Protein AF-A0A7C5X3J9-F1 (afdb_monomer_lite)

Structure (mmCIF, N/CA/C/O backbone):
data_AF-A0A7C5X3J9-F1
#
_entry.id   AF-A0A7C5X3J9-F1
#
loop_
_atom_site.group_PDB
_atom_site.id
_atom_site.type_symbol
_atom_site.label_atom_id
_atom_site.label_alt_id
_atom_site.label_comp_id
_atom_site.label_asym_id
_atom_site.label_entity_id
_atom_site.label_seq_id
_atom_site.pdbx_PDB_ins_code
_atom_site.Cartn_x
_atom_site.Cartn_y
_atom_site.Cartn_z
_atom_site.occupancy
_atom_site.B_iso_or_equiv
_atom_site.auth_seq_id
_atom_site.auth_comp_id
_atom_site.auth_asym_id
_atom_site.auth_atom_id
_atom_site.pdbx_PDB_model_num
ATOM 1 N N . MET A 1 1 ? -29.167 -3.506 -16.308 1.00 27.03 1 MET A N 1
ATOM 2 C CA . MET A 1 1 ? -28.201 -4.271 -17.126 1.00 27.03 1 MET A CA 1
ATOM 3 C C . MET A 1 1 ? -26.821 -3.980 -16.568 1.00 27.03 1 MET A C 1
ATOM 5 O O . MET A 1 1 ? -26.324 -2.883 -16.766 1.00 27.03 1 MET A O 1
ATOM 9 N N . SER A 1 2 ? -26.293 -4.895 -15.753 1.00 24.31 2 SER A N 1
ATOM 10 C CA . SER A 1 2 ? -24.997 -4.735 -15.087 1.00 24.31 2 SER A CA 1
ATOM 11 C C . SER A 1 2 ? -23.887 -4.977 -16.107 1.00 24.31 2 SER A C 1
ATOM 13 O O . SER A 1 2 ? -23.784 -6.075 -16.659 1.00 24.31 2 SER A O 1
ATOM 15 N N . SER A 1 3 ? -23.106 -3.945 -16.421 1.00 23.97 3 SER A N 1
ATOM 16 C CA . SER A 1 3 ? -21.870 -4.104 -17.179 1.00 23.97 3 SER A CA 1
ATOM 17 C C . SER A 1 3 ? -20.884 -4.859 -16.294 1.00 23.97 3 SER A C 1
ATOM 19 O O . SER A 1 3 ? -20.379 -4.296 -15.326 1.00 23.97 3 SER A O 1
ATOM 21 N N . ARG A 1 4 ? -20.630 -6.134 -16.610 1.00 26.88 4 ARG A N 1
ATOM 22 C CA . ARG A 1 4 ? -19.497 -6.883 -16.054 1.00 26.88 4 ARG A CA 1
ATOM 23 C C . ARG A 1 4 ? -18.246 -6.025 -16.230 1.00 26.88 4 ARG A C 1
ATOM 25 O O . ARG A 1 4 ? -17.838 -5.779 -17.364 1.00 26.88 4 ARG A O 1
ATOM 32 N N . VAL A 1 5 ? -17.662 -5.559 -15.132 1.00 29.52 5 VAL A N 1
ATOM 33 C CA . VAL A 1 5 ? -16.336 -4.946 -15.153 1.00 29.52 5 VAL A CA 1
ATOM 34 C C . VAL A 1 5 ? -15.360 -6.096 -15.368 1.00 29.52 5 VAL A C 1
ATOM 36 O O . VAL A 1 5 ? -14.946 -6.770 -14.433 1.00 29.52 5 VAL A O 1
ATOM 39 N N . ILE A 1 6 ? -15.072 -6.406 -16.631 1.00 31.64 6 ILE A N 1
ATOM 40 C CA . ILE A 1 6 ? -13.975 -7.305 -16.980 1.00 31.64 6 ILE A CA 1
ATOM 41 C C . ILE A 1 6 ? -12.714 -6.548 -16.578 1.00 31.64 6 ILE A C 1
ATOM 43 O O . ILE A 1 6 ? -12.390 -5.530 -17.190 1.00 31.64 6 ILE A O 1
ATOM 47 N N . ALA A 1 7 ? -12.046 -6.996 -15.514 1.00 40.41 7 ALA A N 1
ATOM 48 C CA . ALA A 1 7 ? -10.752 -6.446 -15.151 1.00 40.41 7 ALA A CA 1
ATOM 49 C C . ALA A 1 7 ? -9.824 -6.589 -16.372 1.00 40.41 7 ALA A C 1
ATOM 51 O O . ALA A 1 7 ? -9.691 -7.700 -16.896 1.00 40.41 7 ALA A O 1
ATOM 52 N N . PRO A 1 8 ? -9.226 -5.497 -16.869 1.00 52.94 8 PRO A N 1
ATOM 53 C CA . PRO A 1 8 ? -8.346 -5.564 -18.022 1.00 52.94 8 PRO A CA 1
ATOM 54 C C . PRO A 1 8 ? -7.161 -6.493 -17.723 1.00 52.94 8 PRO A C 1
ATOM 56 O O . PRO A 1 8 ? -6.385 -6.236 -16.802 1.00 52.94 8 PRO A O 1
ATOM 59 N N . GLN A 1 9 ? -7.040 -7.594 -18.470 1.00 64.81 9 GLN A N 1
ATOM 60 C CA . GLN A 1 9 ? -5.953 -8.563 -18.316 1.00 64.81 9 GLN A CA 1
ATOM 61 C C . GLN A 1 9 ? -4.968 -8.448 -19.478 1.00 64.81 9 GLN A C 1
ATOM 63 O O . GLN A 1 9 ? -5.334 -8.614 -20.637 1.00 64.81 9 GLN A O 1
ATOM 68 N N . VAL A 1 10 ? -3.705 -8.185 -19.141 1.00 75.38 10 VAL A N 1
ATOM 69 C CA . VAL A 1 10 ? -2.573 -8.200 -20.075 1.00 75.38 10 VAL A CA 1
ATOM 70 C C . VAL A 1 10 ? -2.042 -9.632 -20.186 1.00 75.38 10 VAL A C 1
ATOM 72 O O . VAL A 1 10 ? -1.754 -10.267 -19.170 1.00 75.38 10 VAL A O 1
ATOM 75 N N . ASP A 1 11 ? -1.879 -10.145 -21.404 1.00 83.81 11 ASP A N 1
ATOM 76 C CA . ASP A 1 11 ? -1.283 -11.463 -21.651 1.00 83.81 11 ASP A CA 1
ATOM 77 C C . ASP A 1 11 ? 0.242 -11.358 -21.801 1.00 83.81 11 ASP A C 1
ATOM 79 O O . ASP A 1 11 ? 0.769 -10.995 -22.854 1.00 83.81 11 ASP A O 1
ATOM 83 N N . ILE A 1 12 ? 0.975 -11.692 -20.739 1.00 78.44 12 ILE A N 1
ATOM 84 C CA . ILE A 1 12 ? 2.435 -11.513 -20.711 1.00 78.44 12 ILE A CA 1
ATOM 85 C C . ILE A 1 12 ? 3.189 -12.485 -21.564 1.00 78.44 12 ILE A C 1
ATOM 87 O O . ILE A 1 12 ? 4.223 -12.107 -22.109 1.00 78.44 12 ILE A O 1
ATOM 91 N N . ASP A 1 13 ? 2.704 -13.707 -21.712 1.00 83.38 13 ASP A N 1
ATOM 92 C CA . ASP A 1 13 ? 3.408 -14.659 -22.557 1.00 83.38 13 ASP A CA 1
ATOM 93 C C . ASP A 1 13 ? 3.354 -14.196 -24.015 1.00 83.38 13 ASP A C 1
ATOM 95 O O . ASP A 1 13 ? 4.369 -14.249 -24.722 1.00 83.38 13 ASP A O 1
ATOM 99 N N . ASN A 1 14 ? 2.224 -13.616 -24.428 1.00 89.12 14 ASN A N 1
ATOM 100 C CA . ASN A 1 14 ? 2.094 -12.977 -25.731 1.00 89.12 14 ASN A CA 1
ATOM 101 C C . ASN A 1 14 ? 2.958 -11.716 -25.863 1.00 89.12 14 ASN A C 1
ATOM 103 O O . ASN A 1 14 ? 3.676 -11.589 -26.858 1.00 89.12 14 ASN A O 1
ATOM 107 N N . VAL A 1 15 ? 2.990 -10.826 -24.864 1.00 89.12 15 VAL A N 1
ATOM 108 C CA . VAL A 1 15 ? 3.848 -9.623 -24.908 1.00 89.12 15 VAL A CA 1
ATOM 109 C C . VAL A 1 15 ? 5.336 -9.993 -24.951 1.00 89.12 15 VAL A C 1
ATOM 111 O O . VAL A 1 15 ? 6.075 -9.467 -25.783 1.00 89.12 15 VAL A O 1
ATOM 114 N N . VAL A 1 16 ? 5.791 -10.941 -24.125 1.00 89.06 16 VAL A N 1
ATOM 115 C CA . VAL A 1 16 ? 7.179 -11.446 -24.133 1.00 89.06 16 VAL A CA 1
ATOM 116 C C . VAL A 1 16 ? 7.534 -12.019 -25.500 1.00 89.06 16 VAL A C 1
ATOM 118 O O . VAL A 1 16 ? 8.614 -11.743 -26.030 1.00 89.06 16 VAL A O 1
ATOM 121 N N . THR A 1 17 ? 6.633 -12.811 -26.081 1.00 95.12 17 THR A N 1
ATOM 122 C CA . THR A 1 17 ? 6.827 -13.403 -27.408 1.00 95.12 17 THR A CA 1
ATOM 123 C C . THR A 1 17 ? 6.893 -12.325 -28.487 1.00 95.12 17 THR A C 1
ATOM 125 O O . THR A 1 17 ? 7.781 -12.377 -29.341 1.00 95.12 17 THR A O 1
ATOM 128 N N . CYS A 1 18 ? 6.022 -11.315 -28.417 1.00 96.00 18 CYS A N 1
ATOM 129 C CA . CYS A 1 18 ? 6.028 -10.164 -29.317 1.00 96.00 18 CYS A CA 1
ATOM 130 C C . CYS A 1 18 ? 7.366 -9.422 -29.244 1.00 96.00 18 CYS A C 1
ATOM 132 O O . CYS A 1 18 ? 8.046 -9.296 -30.259 1.00 96.00 18 CYS A O 1
ATOM 134 N N . PHE A 1 19 ? 7.810 -9.042 -28.042 1.00 94.38 19 PHE A N 1
ATOM 135 C CA . PHE A 1 19 ? 9.080 -8.344 -27.830 1.00 94.38 19 PHE A CA 1
ATOM 136 C C . PHE A 1 19 ? 10.260 -9.138 -28.392 1.00 94.38 19 PHE A C 1
ATOM 138 O O . PHE A 1 19 ? 11.028 -8.609 -29.192 1.00 94.38 19 PHE A O 1
ATOM 145 N N . ARG A 1 20 ? 10.383 -10.424 -28.033 1.00 95.88 20 ARG A N 1
ATOM 146 C CA . ARG A 1 20 ? 11.471 -11.296 -28.510 1.00 95.88 20 ARG A CA 1
ATOM 147 C C . ARG A 1 20 ? 11.494 -11.415 -30.031 1.00 95.88 20 ARG A C 1
ATOM 149 O O . ARG A 1 20 ? 12.563 -11.341 -30.633 1.00 95.88 20 ARG A O 1
ATOM 156 N N . ASN A 1 21 ? 10.332 -11.596 -30.655 1.00 95.62 21 ASN A N 1
ATOM 157 C CA . ASN A 1 21 ? 10.231 -11.708 -32.107 1.00 95.62 21 ASN A CA 1
ATOM 158 C C . ASN A 1 21 ? 10.572 -10.387 -32.806 1.00 95.62 21 ASN A C 1
ATOM 160 O O . ASN A 1 21 ? 11.275 -10.410 -33.818 1.00 95.62 21 ASN A O 1
ATOM 164 N N . SER A 1 22 ? 10.124 -9.259 -32.253 1.00 94.50 22 SER A N 1
ATOM 165 C CA . SER A 1 22 ? 10.429 -7.916 -32.750 1.00 94.50 22 SER A CA 1
ATOM 166 C C . SER A 1 22 ? 11.932 -7.642 -32.703 1.00 94.50 22 SER A C 1
ATOM 168 O O . SER A 1 22 ? 12.541 -7.387 -33.740 1.00 94.50 22 SER A O 1
ATOM 170 N N . VAL A 1 23 ? 12.575 -7.804 -31.543 1.00 93.06 23 VAL A N 1
ATOM 171 C CA . VAL A 1 23 ? 14.009 -7.492 -31.400 1.00 93.06 23 VAL A CA 1
ATOM 172 C C . VAL A 1 23 ? 14.898 -8.456 -32.187 1.00 93.06 23 VAL A C 1
ATOM 174 O O . VAL A 1 23 ? 15.907 -8.037 -32.743 1.00 93.06 23 VAL A O 1
ATOM 177 N N . ARG A 1 24 ? 14.509 -9.734 -32.318 1.00 93.44 24 ARG A N 1
ATOM 178 C CA . ARG A 1 24 ? 15.267 -10.732 -33.094 1.00 93.44 24 ARG A CA 1
ATOM 179 C C . ARG A 1 24 ? 15.276 -10.429 -34.592 1.00 93.44 24 ARG A C 1
ATOM 181 O O . ARG A 1 24 ? 16.223 -10.789 -35.288 1.00 93.44 24 ARG A O 1
ATOM 188 N N . ARG A 1 25 ? 14.197 -9.839 -35.108 1.00 93.44 25 ARG A N 1
ATOM 189 C CA . ARG A 1 25 ? 14.084 -9.471 -36.525 1.00 93.44 25 ARG A CA 1
ATOM 190 C C . ARG A 1 25 ? 14.720 -8.113 -36.819 1.00 93.44 25 ARG A C 1
ATOM 192 O O . ARG A 1 25 ? 14.998 -7.837 -37.986 1.00 93.44 25 ARG A O 1
ATOM 199 N N . ALA A 1 26 ? 14.877 -7.270 -35.799 1.00 93.81 26 ALA A N 1
ATOM 200 C CA . ALA A 1 26 ? 15.300 -5.889 -35.949 1.00 93.81 26 ALA A CA 1
ATOM 201 C C . ALA A 1 26 ? 16.769 -5.819 -36.369 1.00 93.81 26 ALA A C 1
ATOM 203 O O . ALA A 1 26 ? 17.590 -6.640 -35.958 1.00 93.81 26 ALA A O 1
ATOM 204 N N . ARG A 1 27 ? 17.109 -4.835 -37.203 1.00 91.69 27 ARG A N 1
ATOM 205 C CA . ARG A 1 27 ? 18.500 -4.554 -37.597 1.00 91.69 27 ARG A CA 1
ATOM 206 C C . ARG A 1 27 ? 18.938 -3.159 -37.181 1.00 91.69 27 ARG A C 1
ATOM 208 O O . ARG A 1 27 ? 20.130 -2.914 -37.030 1.00 91.69 27 ARG A O 1
ATOM 215 N N . THR A 1 28 ? 17.981 -2.260 -36.999 1.00 92.31 28 THR A N 1
ATOM 216 C CA . THR A 1 28 ? 18.196 -0.856 -36.660 1.00 92.31 28 THR A CA 1
ATOM 217 C C . THR A 1 28 ? 17.461 -0.480 -35.376 1.00 92.31 28 THR A C 1
ATOM 219 O O . THR A 1 28 ? 16.615 -1.225 -34.885 1.00 92.31 28 THR A O 1
ATOM 222 N N . GLU A 1 29 ? 17.799 0.682 -34.817 1.00 89.69 29 GLU A N 1
ATOM 223 C CA . GLU A 1 29 ? 17.073 1.279 -33.687 1.00 89.69 29 GLU A CA 1
ATOM 224 C C . GLU A 1 29 ? 15.608 1.553 -34.044 1.00 89.69 29 GLU A C 1
ATOM 226 O O . GLU A 1 29 ? 14.712 1.253 -33.261 1.00 89.69 29 GLU A O 1
ATOM 231 N N . GLU A 1 30 ? 15.368 2.009 -35.273 1.00 85.75 30 GLU A N 1
ATOM 232 C CA . GLU A 1 30 ? 14.035 2.296 -35.795 1.00 85.75 30 GLU A CA 1
ATOM 233 C C . GLU A 1 30 ? 13.156 1.039 -35.889 1.00 85.75 30 GLU A C 1
ATOM 235 O O . GLU A 1 30 ? 11.986 1.076 -35.510 1.00 85.75 30 GLU A O 1
ATOM 240 N N . ASP A 1 31 ? 13.719 -0.104 -36.303 1.00 89.69 31 ASP A N 1
ATOM 241 C CA . ASP A 1 31 ? 12.989 -1.381 -36.310 1.00 89.69 31 ASP A CA 1
ATOM 242 C C . ASP A 1 31 ? 12.537 -1.775 -34.894 1.00 89.69 31 ASP A C 1
ATOM 244 O O . ASP A 1 31 ? 11.397 -2.201 -34.692 1.00 89.69 31 ASP A O 1
ATOM 248 N N . VAL A 1 32 ? 13.429 -1.624 -33.902 1.00 89.88 32 VAL A N 1
ATOM 249 C CA . VAL A 1 32 ? 13.112 -1.909 -32.494 1.00 89.88 32 VAL A CA 1
ATOM 250 C C . VAL A 1 32 ? 12.015 -0.965 -32.016 1.00 89.88 32 VAL A C 1
ATOM 252 O O . VAL A 1 32 ? 11.018 -1.432 -31.465 1.00 89.88 32 VAL A O 1
ATOM 255 N N . ARG A 1 33 ? 12.163 0.339 -32.272 1.00 89.44 33 ARG A N 1
ATOM 256 C CA . ARG A 1 33 ? 11.192 1.363 -31.884 1.00 89.44 33 ARG A CA 1
ATOM 257 C C . ARG A 1 33 ? 9.809 1.036 -32.425 1.00 89.44 33 ARG A C 1
ATOM 259 O O . ARG A 1 33 ? 8.879 0.906 -31.637 1.00 89.44 33 ARG A O 1
ATOM 266 N N . VAL A 1 34 ? 9.661 0.860 -33.736 1.00 84.00 34 VAL A N 1
ATOM 267 C CA . VAL A 1 34 ? 8.350 0.646 -34.369 1.00 84.00 34 VAL A CA 1
ATOM 268 C C . VAL A 1 34 ? 7.707 -0.653 -33.885 1.00 84.00 34 VAL A C 1
ATOM 270 O O . VAL A 1 34 ? 6.538 -0.663 -33.499 1.00 84.00 34 VAL A O 1
ATOM 273 N N . TRP A 1 35 ? 8.445 -1.763 -33.882 1.00 91.19 35 TRP A N 1
ATOM 274 C CA . TRP A 1 35 ? 7.840 -3.065 -33.602 1.00 91.19 35 TRP A CA 1
ATOM 275 C C . TRP A 1 35 ? 7.610 -3.317 -32.118 1.00 91.19 35 TRP A C 1
ATOM 277 O O . TRP A 1 35 ? 6.614 -3.945 -31.764 1.00 91.19 35 TRP A O 1
ATOM 287 N N . VAL A 1 36 ? 8.492 -2.838 -31.238 1.00 90.56 36 VAL A N 1
ATOM 288 C CA . VAL A 1 36 ? 8.274 -2.972 -29.793 1.00 90.56 36 VAL A CA 1
ATOM 289 C C . VAL A 1 36 ? 7.216 -1.986 -29.303 1.00 90.56 36 VAL A C 1
ATOM 291 O O . VAL A 1 36 ? 6.387 -2.378 -28.486 1.00 90.56 36 VAL A O 1
ATOM 294 N N . SER A 1 37 ? 7.154 -0.766 -29.849 1.00 86.06 37 SER A N 1
ATOM 295 C CA . SER A 1 37 ? 6.064 0.173 -29.536 1.00 86.06 37 SER A CA 1
ATOM 296 C C . SER A 1 37 ? 4.702 -0.423 -29.872 1.00 86.06 37 SER A C 1
ATOM 298 O O . SER A 1 37 ? 3.802 -0.391 -29.042 1.00 86.06 37 SER A O 1
ATOM 300 N N . ARG A 1 38 ? 4.581 -1.097 -31.022 1.00 86.50 38 ARG A N 1
ATOM 301 C CA . ARG A 1 38 ? 3.359 -1.823 -31.382 1.00 86.50 38 ARG A CA 1
ATOM 302 C C . ARG A 1 38 ? 3.006 -2.930 -30.381 1.00 86.50 38 ARG A C 1
ATOM 304 O O . ARG A 1 38 ? 1.848 -3.062 -30.001 1.00 86.50 38 ARG A O 1
ATOM 311 N N . CYS A 1 39 ? 3.996 -3.698 -29.914 1.00 91.44 39 CYS A N 1
ATOM 312 C CA . CYS A 1 39 ? 3.775 -4.691 -28.857 1.00 91.44 39 CYS A CA 1
ATOM 313 C C . CYS A 1 39 ? 3.287 -4.049 -27.545 1.00 91.44 39 CYS A C 1
ATOM 315 O O . CYS A 1 39 ? 2.526 -4.675 -26.812 1.00 91.44 39 CYS A O 1
ATOM 317 N N . ILE A 1 40 ? 3.740 -2.832 -27.226 1.00 88.19 40 ILE A N 1
ATOM 318 C CA . ILE A 1 40 ? 3.301 -2.083 -26.042 1.00 88.19 40 ILE A CA 1
ATOM 319 C C . ILE A 1 40 ? 1.865 -1.588 -26.227 1.00 88.19 40 ILE A C 1
ATOM 321 O O . ILE A 1 40 ? 1.040 -1.778 -25.339 1.00 88.19 40 ILE A O 1
ATOM 325 N N . GLU A 1 41 ? 1.539 -1.001 -27.372 1.00 84.31 41 GLU A N 1
ATOM 326 C CA . GLU A 1 41 ? 0.196 -0.489 -27.658 1.00 84.31 41 GLU A CA 1
ATOM 327 C C . GLU A 1 41 ? -0.858 -1.596 -27.644 1.00 84.31 41 GLU A C 1
ATOM 329 O O . GLU A 1 41 ? -1.744 -1.586 -26.791 1.00 84.31 41 GLU A O 1
ATOM 334 N N . GLU A 1 42 ? -0.720 -2.576 -28.539 1.00 86.12 42 GLU A N 1
ATOM 335 C CA . GLU A 1 42 ? -1.703 -3.650 -28.736 1.00 86.12 42 GLU A CA 1
ATOM 336 C C . GLU A 1 42 ? -1.679 -4.649 -27.570 1.00 86.12 42 GLU A C 1
ATOM 338 O O . GLU A 1 42 ? -2.701 -5.205 -27.173 1.00 86.12 42 GLU A O 1
ATOM 343 N N . GLY A 1 43 ? -0.490 -4.907 -27.020 1.00 84.50 43 GLY A N 1
ATOM 344 C CA . GLY A 1 43 ? -0.285 -5.947 -26.017 1.00 84.50 43 GLY A CA 1
ATOM 345 C C . GLY A 1 43 ? -0.442 -5.476 -24.576 1.00 84.50 43 GLY A C 1
ATOM 346 O O . GLY A 1 43 ? -0.709 -6.312 -23.718 1.00 84.50 43 GLY A O 1
ATOM 347 N N . ILE A 1 44 ? -0.277 -4.179 -24.286 1.00 83.69 44 ILE A N 1
ATOM 348 C CA . ILE A 1 44 ? -0.307 -3.637 -22.917 1.00 83.69 44 ILE A CA 1
ATOM 349 C C . ILE A 1 44 ? -1.348 -2.522 -22.783 1.00 83.69 44 ILE A C 1
ATOM 351 O O . ILE A 1 44 ? -2.252 -2.635 -21.957 1.00 83.69 44 ILE A O 1
ATOM 355 N N . LEU A 1 45 ? -1.242 -1.445 -23.563 1.00 79.75 45 LEU A N 1
ATOM 356 C CA . LEU A 1 45 ? -2.037 -0.229 -23.344 1.00 79.75 45 LEU A CA 1
ATOM 357 C C . LEU A 1 45 ? -3.516 -0.418 -23.691 1.00 79.75 45 LEU A C 1
ATOM 359 O O . LEU A 1 45 ? -4.380 -0.061 -22.885 1.00 79.75 45 LEU A O 1
ATOM 363 N N . GLU A 1 46 ? -3.809 -1.015 -24.848 1.00 80.69 46 GLU A N 1
ATOM 364 C CA . GLU A 1 46 ? -5.172 -1.324 -25.287 1.00 80.69 46 GLU A CA 1
ATOM 365 C C . GLU A 1 46 ? -5.891 -2.263 -24.305 1.00 80.69 46 GLU A C 1
ATOM 367 O O . GLU A 1 46 ? -6.969 -1.884 -23.830 1.00 80.69 46 GLU A O 1
ATOM 372 N N . PRO A 1 47 ? -5.309 -3.420 -23.907 1.00 77.31 47 PRO A N 1
ATOM 373 C CA . PRO A 1 47 ? -5.892 -4.268 -22.877 1.00 77.31 47 PRO A CA 1
ATOM 374 C C . PRO A 1 47 ? -6.146 -3.526 -21.572 1.00 77.31 47 PRO A C 1
ATOM 376 O O . PRO A 1 47 ? -7.184 -3.756 -20.968 1.00 77.31 47 PRO A O 1
ATOM 379 N N . LEU A 1 48 ? -5.256 -2.615 -21.156 1.00 70.69 48 LEU A N 1
ATOM 380 C CA . LEU A 1 48 ? -5.408 -1.803 -19.940 1.00 70.69 48 LEU A CA 1
ATOM 381 C C . LEU A 1 48 ? -6.411 -0.643 -20.074 1.00 70.69 48 LEU A C 1
ATOM 383 O O . LEU A 1 48 ? -6.657 0.067 -19.094 1.00 70.69 48 LEU A O 1
ATOM 387 N N . GLY A 1 49 ? -7.002 -0.429 -21.252 1.00 68.69 49 GLY A N 1
ATOM 388 C CA . GLY A 1 49 ? -7.899 0.698 -21.513 1.00 68.69 49 GLY A CA 1
ATOM 389 C C . GLY A 1 49 ? -7.206 2.061 -21.392 1.00 68.69 49 GLY A C 1
ATOM 390 O O . GLY A 1 49 ? -7.868 3.068 -21.117 1.00 68.69 49 GLY A O 1
ATOM 391 N N . ILE A 1 50 ? -5.880 2.104 -21.560 1.00 68.31 50 ILE A N 1
ATOM 392 C CA . ILE A 1 50 ? -5.082 3.330 -21.546 1.00 68.31 50 ILE A CA 1
ATOM 393 C C . ILE A 1 50 ? -5.191 3.954 -22.937 1.00 68.31 50 ILE A C 1
ATOM 395 O O . ILE A 1 50 ? -4.597 3.484 -23.898 1.00 68.31 50 ILE A O 1
ATOM 399 N N . LYS A 1 51 ? -6.005 5.010 -23.040 1.00 57.62 51 LYS A N 1
ATOM 400 C CA . LYS A 1 51 ? -6.258 5.744 -24.294 1.00 57.62 51 LYS A CA 1
ATOM 401 C C . LYS A 1 51 ? -5.262 6.876 -24.554 1.00 57.62 51 LYS A C 1
ATOM 403 O O . LYS A 1 51 ? -5.372 7.555 -25.573 1.00 57.62 51 LYS A O 1
ATOM 408 N N . GLU A 1 52 ? -4.348 7.130 -23.620 1.00 54.41 52 GLU A N 1
ATOM 409 C CA . GLU A 1 52 ? -3.268 8.089 -23.829 1.00 54.41 52 GLU A CA 1
ATOM 410 C C . GLU A 1 52 ? -2.319 7.526 -24.882 1.00 54.41 52 GLU A C 1
ATOM 412 O O . GLU A 1 52 ? -1.594 6.562 -24.649 1.00 54.41 52 GLU A O 1
ATOM 417 N N . VAL A 1 53 ? -2.378 8.127 -26.068 1.00 51.41 53 VAL A N 1
ATOM 418 C CA . VAL A 1 53 ? -1.461 7.850 -27.167 1.00 51.41 53 VAL A CA 1
ATOM 419 C C . VAL A 1 53 ? -0.070 8.244 -26.684 1.00 51.41 53 VAL A C 1
ATOM 421 O O . VAL A 1 53 ? 0.136 9.403 -26.310 1.00 51.41 53 VAL A O 1
ATOM 424 N N . GLY A 1 54 ? 0.871 7.297 -26.662 1.00 51.44 54 GLY A N 1
ATOM 425 C CA . GLY A 1 54 ? 2.274 7.618 -26.421 1.00 51.44 54 GLY A CA 1
ATOM 426 C C . GLY A 1 54 ? 2.678 8.786 -27.311 1.00 51.44 54 GLY A C 1
ATOM 427 O O . GLY A 1 54 ? 2.387 8.791 -28.510 1.00 51.44 54 GLY A O 1
ATOM 428 N N . LYS A 1 55 ? 3.307 9.818 -26.741 1.00 55.22 55 LYS A N 1
ATOM 429 C CA . LYS A 1 55 ? 3.871 10.881 -27.576 1.00 55.22 55 LYS A CA 1
ATOM 430 C C . LYS A 1 55 ? 5.144 10.324 -28.196 1.00 55.22 55 LYS A C 1
ATOM 432 O O . LYS A 1 55 ? 6.212 10.380 -27.588 1.00 55.22 55 LYS A O 1
ATOM 437 N N . TYR A 1 56 ? 5.002 9.721 -29.369 1.00 51.47 56 TYR A N 1
ATOM 438 C CA . TYR A 1 56 ? 6.135 9.248 -30.147 1.00 51.47 56 TYR A CA 1
ATOM 439 C C . TYR A 1 56 ? 6.859 10.411 -30.778 1.00 51.47 56 TYR A C 1
ATOM 441 O O . TYR A 1 56 ? 6.228 11.389 -31.186 1.00 51.47 56 TYR A O 1
ATOM 449 N N . GLU A 1 57 ? 8.179 10.278 -30.886 1.00 52.19 57 GLU A N 1
ATOM 450 C CA . GLU A 1 57 ? 9.003 11.296 -31.529 1.00 52.19 57 GLU A CA 1
ATOM 451 C C . GLU A 1 57 ? 8.828 12.690 -30.883 1.00 52.19 57 GLU A C 1
ATOM 453 O O . GLU A 1 57 ? 8.925 13.729 -31.547 1.00 52.19 57 GLU A O 1
ATOM 458 N N . TYR A 1 58 ? 8.562 12.708 -29.573 1.00 47.16 58 TYR A N 1
ATOM 459 C CA . TYR A 1 58 ? 8.242 13.907 -28.812 1.00 47.16 58 TYR A CA 1
ATOM 460 C C . TYR A 1 58 ? 9.455 14.827 -28.747 1.00 47.16 58 TYR A C 1
ATOM 462 O O . TYR A 1 58 ? 10.514 14.465 -28.235 1.00 47.16 58 TYR A O 1
ATOM 470 N N . THR A 1 59 ? 9.305 16.027 -29.296 1.00 41.72 59 THR A N 1
ATOM 471 C CA . THR A 1 59 ? 10.352 17.044 -29.247 1.00 41.72 59 THR A CA 1
ATOM 472 C C . THR A 1 59 ? 10.234 17.817 -27.941 1.00 41.72 59 THR A C 1
ATOM 474 O O . THR A 1 59 ? 9.263 18.540 -27.716 1.00 41.72 59 THR A O 1
ATOM 477 N N . LEU A 1 60 ? 11.239 17.656 -27.085 1.00 46.91 60 LEU A N 1
ATOM 478 C CA . LEU A 1 60 ? 11.426 18.452 -25.880 1.00 46.91 60 LEU A CA 1
ATOM 479 C C . LEU A 1 60 ? 11.562 19.934 -26.261 1.00 46.91 60 LEU A C 1
ATOM 481 O O . LEU A 1 60 ? 12.023 20.265 -27.351 1.00 46.91 60 LEU A O 1
ATOM 485 N N . VAL A 1 61 ? 11.254 20.848 -25.337 1.00 35.19 61 VAL A N 1
ATOM 486 C CA . VAL A 1 61 ? 11.457 22.306 -25.530 1.00 35.19 61 VAL A CA 1
ATOM 487 C C . VAL A 1 61 ? 12.917 22.649 -25.900 1.00 35.19 61 VAL A C 1
ATOM 489 O O . VAL A 1 61 ? 13.182 23.664 -26.533 1.00 35.19 61 VAL A O 1
ATOM 492 N N . SER A 1 62 ? 13.865 21.771 -25.559 1.00 36.50 62 SER A N 1
ATOM 493 C CA . SER A 1 62 ? 15.286 21.850 -25.921 1.00 36.50 62 SER A CA 1
ATOM 494 C C . SER A 1 62 ? 15.619 21.399 -27.356 1.00 36.50 62 SER A C 1
ATOM 496 O O . SER A 1 62 ? 16.772 21.502 -27.768 1.00 36.50 62 SER A O 1
ATOM 498 N N . GLY A 1 63 ? 14.648 20.886 -28.118 1.00 31.34 63 GLY A N 1
ATOM 499 C CA . GLY A 1 63 ? 14.824 20.350 -29.473 1.00 31.34 63 GLY A CA 1
ATOM 500 C C . GLY A 1 63 ? 15.262 18.880 -29.536 1.00 31.34 63 GLY A C 1
ATOM 501 O O . GLY A 1 63 ? 15.342 18.318 -30.625 1.00 31.34 63 GLY A O 1
ATOM 502 N N . ALA A 1 64 ? 15.535 18.240 -28.394 1.00 34.84 64 ALA A N 1
ATOM 503 C CA . ALA A 1 64 ? 15.876 16.818 -28.327 1.00 34.84 64 ALA A CA 1
ATOM 504 C C . ALA A 1 64 ? 14.626 15.930 -28.467 1.00 34.84 64 ALA A C 1
ATOM 506 O O . ALA A 1 64 ? 13.549 16.286 -27.992 1.00 34.84 64 ALA A O 1
ATOM 507 N N . ARG A 1 65 ? 14.772 14.777 -29.129 1.00 48.66 65 ARG A N 1
ATOM 508 C CA . ARG A 1 65 ? 13.664 13.875 -29.464 1.00 48.66 65 ARG A CA 1
ATOM 509 C C . ARG A 1 65 ? 13.643 12.673 -28.524 1.00 48.66 65 ARG A C 1
ATOM 511 O O . ARG A 1 65 ? 14.629 11.946 -28.443 1.00 48.66 65 ARG A O 1
ATOM 518 N N . VAL A 1 66 ? 12.529 12.479 -27.829 1.00 55.56 66 VAL A N 1
ATOM 519 C CA . VAL A 1 66 ? 12.253 11.277 -27.036 1.00 55.56 66 VAL A CA 1
ATOM 520 C C . VAL A 1 66 ? 11.504 10.284 -27.914 1.00 55.56 66 VAL A C 1
ATOM 522 O O . VAL A 1 66 ? 10.564 10.668 -28.616 1.00 55.56 66 VAL A O 1
ATOM 525 N N . ASP A 1 67 ? 11.905 9.016 -27.875 1.00 54.97 67 ASP A N 1
ATOM 526 C CA . ASP A 1 67 ? 11.304 8.004 -28.740 1.00 54.97 67 ASP A CA 1
ATOM 527 C C . ASP A 1 67 ? 9.854 7.707 -28.363 1.00 54.97 67 ASP A C 1
ATOM 529 O O . ASP A 1 67 ? 8.990 7.683 -29.243 1.00 54.97 67 ASP A O 1
ATOM 533 N N . ALA A 1 68 ? 9.584 7.507 -27.069 1.00 58.06 68 ALA A N 1
ATOM 534 C CA . ALA A 1 68 ? 8.234 7.405 -26.533 1.00 58.06 68 ALA A CA 1
ATOM 535 C C . ALA A 1 68 ? 8.153 7.913 -25.085 1.00 58.06 68 ALA A C 1
ATOM 537 O O . ALA A 1 68 ? 8.933 7.517 -24.214 1.00 58.06 68 ALA A O 1
ATOM 538 N N . LEU A 1 69 ? 7.160 8.763 -24.827 1.00 61.66 69 LEU A N 1
ATOM 539 C CA . LEU A 1 69 ? 6.781 9.222 -23.493 1.00 61.66 69 LEU A CA 1
ATOM 540 C C . LEU A 1 69 ? 5.348 8.779 -23.192 1.00 61.66 69 LEU A C 1
ATOM 542 O O . LEU A 1 69 ? 4.415 9.138 -23.918 1.00 61.66 69 LEU A O 1
ATOM 546 N N . TYR A 1 70 ? 5.187 8.055 -22.088 1.00 66.88 70 TYR A N 1
ATOM 547 C CA . TYR A 1 70 ? 3.894 7.688 -21.524 1.00 66.88 70 TYR A CA 1
ATOM 548 C C . TYR A 1 70 ? 3.864 8.178 -20.078 1.00 66.88 70 TYR A C 1
ATOM 550 O O . TYR A 1 70 ? 4.609 7.647 -19.267 1.00 66.88 70 TYR A O 1
ATOM 558 N N . GLY A 1 71 ? 3.068 9.201 -19.744 1.00 71.19 71 GLY A N 1
ATOM 559 C CA . GLY A 1 71 ? 3.056 9.842 -18.414 1.00 71.19 71 GLY A CA 1
ATOM 560 C C . GLY A 1 71 ? 4.458 10.044 -17.808 1.00 71.19 71 GLY A C 1
ATOM 561 O O . GLY A 1 71 ? 5.224 10.857 -18.313 1.00 71.19 71 GLY A O 1
ATOM 562 N N . HIS A 1 72 ? 4.799 9.305 -16.742 1.00 75.88 72 HIS A N 1
ATOM 563 C CA . HIS A 1 72 ? 6.116 9.354 -16.079 1.00 75.88 72 HIS A CA 1
ATOM 564 C C . HIS A 1 72 ? 7.099 8.248 -16.518 1.00 75.88 72 HIS A C 1
ATOM 566 O O . HIS A 1 72 ? 8.183 8.106 -15.951 1.00 75.88 72 HIS A O 1
ATOM 572 N N . VAL A 1 73 ? 6.753 7.454 -17.528 1.00 79.50 73 VAL A N 1
ATOM 573 C CA . VAL A 1 73 ? 7.619 6.427 -18.113 1.00 79.50 73 VAL A CA 1
ATOM 574 C C . VAL A 1 73 ? 8.217 6.950 -19.416 1.00 79.50 73 VAL A C 1
ATOM 576 O O . VAL A 1 73 ? 7.503 7.250 -20.375 1.00 79.50 73 VAL A O 1
ATOM 579 N N . ILE A 1 74 ? 9.545 7.027 -19.455 1.00 85.06 74 ILE A N 1
ATOM 580 C CA . ILE A 1 74 ? 10.313 7.396 -20.647 1.00 85.06 74 ILE A CA 1
ATOM 581 C C . ILE A 1 74 ? 10.922 6.128 -21.223 1.00 85.06 74 ILE A C 1
ATOM 583 O O . ILE A 1 74 ? 11.715 5.478 -20.543 1.00 85.06 74 ILE A O 1
ATOM 587 N N . ILE A 1 75 ? 10.574 5.785 -22.463 1.00 89.06 75 ILE A N 1
ATOM 588 C CA . ILE A 1 75 ? 11.157 4.639 -23.163 1.00 89.06 75 ILE A CA 1
ATOM 589 C C . ILE A 1 75 ? 12.127 5.141 -24.231 1.00 89.06 75 ILE A C 1
ATOM 591 O O . ILE A 1 75 ? 11.752 5.917 -25.107 1.00 89.06 75 ILE A O 1
ATOM 595 N N . GLU A 1 76 ? 13.364 4.667 -24.143 1.00 92.38 76 GLU A N 1
ATOM 596 C CA . GLU A 1 76 ? 14.442 4.897 -25.100 1.00 92.38 76 GLU A CA 1
ATOM 597 C C . GLU A 1 76 ? 14.761 3.593 -25.827 1.00 92.38 76 GLU A C 1
ATOM 599 O O . GLU A 1 76 ? 15.100 2.589 -25.187 1.00 92.38 76 GLU A O 1
ATOM 604 N N . TYR A 1 77 ? 14.691 3.594 -27.154 1.00 93.12 77 TYR A N 1
ATOM 605 C CA . TYR A 1 77 ? 15.012 2.412 -27.943 1.00 93.12 77 TYR A CA 1
ATOM 606 C C . TYR A 1 77 ? 16.460 2.454 -28.417 1.00 93.12 77 TYR A C 1
ATOM 608 O O . TYR A 1 77 ? 17.044 3.507 -28.653 1.00 93.12 77 TYR A O 1
ATOM 616 N N . LYS A 1 78 ? 17.074 1.277 -28.541 1.00 95.12 78 LYS A N 1
ATOM 617 C CA . LYS A 1 78 ? 18.427 1.120 -29.077 1.00 95.12 78 LYS A CA 1
ATOM 618 C C . LYS A 1 78 ? 18.504 -0.062 -30.024 1.00 95.12 78 LYS A C 1
ATOM 620 O O . LYS A 1 78 ? 17.910 -1.111 -29.776 1.00 95.12 78 LYS A O 1
ATOM 625 N N . ALA A 1 79 ? 19.309 0.082 -31.078 1.00 93.81 79 ALA A N 1
ATOM 626 C CA . ALA A 1 79 ? 19.597 -1.012 -32.008 1.00 93.81 79 ALA A CA 1
ATOM 627 C C . ALA A 1 79 ? 20.065 -2.284 -31.263 1.00 93.81 79 ALA A C 1
ATOM 629 O O . ALA A 1 79 ? 20.744 -2.151 -30.240 1.00 93.81 79 ALA A O 1
ATOM 630 N N . PRO A 1 80 ? 19.745 -3.501 -31.743 1.00 94.31 80 PRO A N 1
ATOM 631 C CA . PRO A 1 80 ? 20.136 -4.743 -31.072 1.00 94.31 80 PRO A CA 1
ATOM 632 C C . PRO A 1 80 ? 21.639 -4.806 -30.750 1.00 94.31 80 PRO A C 1
ATOM 634 O O . PRO A 1 80 ? 22.475 -4.393 -31.557 1.00 94.31 80 PRO A O 1
ATOM 637 N N . GLY A 1 81 ? 21.991 -5.301 -29.562 1.00 92.25 81 GLY A N 1
ATOM 638 C CA . GLY A 1 81 ? 23.371 -5.411 -29.080 1.00 92.25 81 GLY A CA 1
ATOM 639 C C . GLY A 1 81 ? 23.889 -4.167 -28.349 1.00 92.25 81 GLY A C 1
ATOM 640 O O . GLY A 1 81 ? 24.928 -4.233 -27.687 1.00 92.25 81 GLY A O 1
ATOM 641 N N . LYS A 1 82 ? 23.161 -3.042 -28.380 1.00 92.94 82 LYS A N 1
ATOM 642 C CA . LYS A 1 82 ? 23.553 -1.785 -27.710 1.00 92.94 82 LYS A CA 1
ATOM 643 C C . LYS A 1 82 ? 23.426 -1.801 -26.188 1.00 92.94 82 LYS A C 1
ATOM 645 O O . LYS A 1 82 ? 23.851 -0.858 -25.530 1.00 92.94 82 LYS A O 1
ATOM 650 N N . LEU A 1 83 ? 22.920 -2.892 -25.623 1.00 90.19 83 LEU A N 1
ATOM 651 C CA . LEU A 1 83 ? 22.943 -3.169 -24.187 1.00 90.19 83 LEU A CA 1
ATOM 652 C C . LEU A 1 83 ? 23.921 -4.299 -23.811 1.00 90.19 83 LEU A C 1
ATOM 654 O O . LEU A 1 83 ? 23.739 -4.971 -22.795 1.00 90.19 83 LEU A O 1
ATOM 658 N N . SER A 1 84 ? 24.964 -4.509 -24.622 1.00 89.12 84 SER A N 1
ATOM 659 C CA . SER A 1 84 ? 26.040 -5.470 -24.332 1.00 89.12 84 SER A CA 1
ATOM 660 C C . SER A 1 84 ? 27.338 -4.809 -23.855 1.00 89.12 84 SER A C 1
ATOM 662 O O . SER A 1 84 ? 27.950 -5.292 -22.907 1.00 89.12 84 SER A O 1
ATOM 664 N N . ALA A 1 85 ? 27.767 -3.708 -24.483 1.00 94.19 85 ALA A N 1
ATOM 665 C CA . ALA A 1 85 ? 29.007 -3.013 -24.128 1.00 94.19 85 ALA A CA 1
ATOM 666 C C . ALA A 1 85 ? 28.768 -1.925 -23.069 1.00 94.19 85 ALA A C 1
ATOM 668 O O . ALA A 1 85 ? 27.843 -1.124 -23.198 1.00 94.19 85 ALA A O 1
ATOM 669 N N . GLU A 1 86 ? 29.645 -1.822 -22.064 1.00 91.75 86 GLU A N 1
ATOM 670 C CA . GLU A 1 86 ? 29.506 -0.834 -20.979 1.00 91.75 86 GLU A CA 1
ATOM 671 C C . GLU A 1 86 ? 29.430 0.618 -21.472 1.00 91.75 86 GLU A C 1
ATOM 673 O O . GLU A 1 86 ? 28.684 1.428 -20.921 1.00 91.75 86 GLU A O 1
ATOM 678 N N . SER A 1 87 ? 30.182 0.961 -22.521 1.00 92.94 87 SER A N 1
ATOM 679 C CA . SER A 1 87 ? 30.186 2.308 -23.103 1.00 92.94 87 SER A CA 1
ATOM 680 C C . SER A 1 87 ? 28.869 2.657 -23.802 1.00 92.94 87 SER A C 1
ATOM 682 O O . SER A 1 87 ? 28.463 3.821 -23.801 1.00 92.94 87 SER A O 1
ATOM 684 N N . ASP A 1 88 ? 28.185 1.671 -24.381 1.00 93.31 88 ASP A N 1
ATOM 685 C CA . ASP A 1 88 ? 26.870 1.855 -24.997 1.00 93.31 88 ASP A CA 1
ATOM 686 C C . ASP A 1 88 ? 25.773 1.927 -23.922 1.00 93.31 88 ASP A C 1
ATOM 688 O O . ASP A 1 88 ? 24.939 2.833 -23.962 1.00 93.31 88 ASP A O 1
ATOM 692 N N . ILE A 1 89 ? 25.851 1.081 -22.887 1.00 90.94 89 ILE A N 1
ATOM 693 C CA . ILE A 1 89 ? 24.949 1.116 -21.722 1.00 90.94 89 ILE A CA 1
ATOM 694 C C . ILE A 1 89 ? 25.024 2.474 -21.011 1.00 90.94 89 ILE A C 1
ATOM 696 O O . ILE A 1 89 ? 23.993 3.068 -20.692 1.00 90.94 89 ILE A O 1
ATOM 700 N N . ARG A 1 90 ? 26.236 2.996 -20.784 1.00 94.06 90 ARG A N 1
ATOM 701 C CA . ARG A 1 90 ? 26.446 4.302 -20.141 1.00 94.06 90 ARG A CA 1
ATOM 702 C C . ARG A 1 90 ? 25.824 5.436 -20.950 1.00 94.06 90 ARG A C 1
ATOM 704 O O . ARG A 1 90 ? 25.109 6.256 -20.382 1.00 94.06 90 ARG A O 1
ATOM 711 N N . ARG A 1 91 ? 26.032 5.441 -22.270 1.00 95.06 91 ARG A N 1
ATOM 712 C CA . ARG A 1 91 ? 25.445 6.443 -23.172 1.00 95.06 91 ARG A CA 1
ATOM 713 C C . ARG A 1 91 ? 23.918 6.397 -23.167 1.00 95.06 91 ARG A C 1
ATOM 715 O O . ARG A 1 91 ? 23.290 7.448 -23.066 1.00 95.06 91 ARG A O 1
ATOM 722 N N . ALA A 1 92 ? 23.327 5.203 -23.216 1.00 92.81 92 ALA A N 1
ATOM 723 C CA . ALA A 1 92 ? 21.877 5.043 -23.148 1.00 92.81 92 ALA A CA 1
ATOM 724 C C . ALA A 1 92 ? 21.309 5.496 -21.789 1.00 92.81 92 ALA A C 1
ATOM 726 O O . ALA A 1 92 ? 20.313 6.217 -21.747 1.00 92.81 92 ALA A O 1
ATOM 727 N N . LYS A 1 93 ? 21.986 5.165 -20.678 1.00 94.00 93 LYS A N 1
ATOM 728 C CA . LYS A 1 93 ? 21.635 5.653 -19.333 1.00 94.00 93 LYS A CA 1
ATOM 729 C C . LYS A 1 93 ? 21.653 7.180 -19.270 1.00 94.00 93 LYS A C 1
ATOM 731 O O . LYS A 1 93 ? 20.681 7.781 -18.829 1.00 94.00 93 LYS A O 1
ATOM 736 N N . GLU A 1 94 ? 22.738 7.813 -19.707 1.00 96.00 94 GLU A N 1
ATOM 737 C CA . GLU A 1 94 ? 22.876 9.276 -19.694 1.00 96.00 94 GLU A CA 1
ATOM 738 C C . GLU A 1 94 ? 21.814 9.970 -20.550 1.00 96.00 94 GLU A C 1
ATOM 740 O O . GLU A 1 94 ? 21.327 11.037 -20.183 1.00 96.00 94 GLU A O 1
ATOM 745 N N . GLN A 1 95 ? 21.440 9.371 -21.682 1.00 93.38 95 GLN A N 1
ATOM 746 C CA . GLN A 1 95 ? 20.390 9.896 -22.548 1.00 93.38 95 GLN A CA 1
ATOM 747 C C . GLN A 1 95 ? 19.030 9.908 -21.845 1.00 93.38 95 GLN A C 1
ATOM 749 O O . GLN A 1 95 ? 18.395 10.958 -21.774 1.00 93.38 95 GLN A O 1
ATOM 754 N N . VAL A 1 96 ? 18.641 8.787 -21.238 1.00 91.38 96 VAL A N 1
ATOM 755 C CA . VAL A 1 96 ? 17.399 8.683 -20.460 1.00 91.38 96 VAL A CA 1
ATOM 756 C C . VAL A 1 96 ? 17.391 9.639 -19.265 1.00 91.38 96 VAL A C 1
ATOM 758 O O . VAL A 1 96 ? 16.380 10.289 -19.011 1.00 91.38 96 VAL A O 1
ATOM 761 N N . ILE A 1 97 ? 18.522 9.794 -18.566 1.00 93.69 97 ILE A N 1
ATOM 762 C CA . ILE A 1 97 ? 18.656 10.763 -17.465 1.00 93.69 97 ILE A CA 1
ATOM 763 C C . ILE A 1 97 ? 18.349 12.180 -17.950 1.00 93.69 97 ILE A C 1
ATOM 765 O O . ILE A 1 97 ? 17.541 12.867 -17.329 1.00 93.69 97 ILE A O 1
ATOM 769 N N . ARG A 1 98 ? 18.947 12.616 -19.067 1.00 92.38 98 ARG A N 1
ATOM 770 C CA . ARG A 1 98 ? 18.692 13.957 -19.618 1.00 92.38 98 ARG A CA 1
ATOM 771 C C . ARG A 1 98 ? 17.215 14.168 -19.938 1.00 92.38 98 ARG A C 1
ATOM 773 O O . ARG A 1 98 ? 16.696 15.250 -19.683 1.00 92.38 98 ARG A O 1
ATOM 780 N N . TYR A 1 99 ? 16.543 13.148 -20.465 1.00 86.50 99 TYR A N 1
ATOM 781 C CA . TYR A 1 99 ? 15.117 13.227 -20.780 1.00 86.50 99 TYR A CA 1
ATOM 782 C C . TYR A 1 99 ? 14.264 13.376 -19.527 1.00 86.50 99 TYR A C 1
ATOM 784 O O . TYR A 1 99 ? 13.411 14.257 -19.481 1.00 86.50 99 TYR A O 1
ATOM 792 N N . ILE A 1 100 ? 14.550 12.599 -18.480 1.00 84.81 100 ILE A N 1
ATOM 793 C CA . ILE A 1 100 ? 13.844 12.729 -17.202 1.00 84.81 100 ILE A CA 1
ATOM 794 C C . ILE A 1 100 ? 14.079 14.110 -16.591 1.00 84.81 100 ILE A C 1
ATOM 796 O O . ILE A 1 100 ? 13.131 14.762 -16.166 1.00 84.81 100 ILE A O 1
ATOM 800 N N . GLN A 1 101 ? 15.331 14.574 -16.551 1.00 90.69 101 GLN A N 1
ATOM 801 C CA . GLN A 1 101 ? 15.667 15.870 -15.960 1.00 90.69 101 GLN A CA 1
ATOM 802 C C . GLN A 1 101 ? 14.951 17.028 -16.657 1.00 90.69 101 GLN A C 1
ATOM 804 O O . GLN A 1 101 ? 14.556 17.986 -15.992 1.00 90.69 101 GLN A O 1
ATOM 809 N N . HIS A 1 102 ? 14.777 16.923 -17.976 1.00 84.25 102 HIS A N 1
ATOM 810 C CA . HIS A 1 102 ? 14.055 17.902 -18.777 1.00 84.25 102 HIS A CA 1
ATOM 811 C C . HIS A 1 102 ? 12.545 17.852 -18.519 1.00 84.25 102 HIS A C 1
ATOM 813 O O . HIS A 1 102 ? 11.953 18.883 -18.211 1.00 84.25 102 HIS A O 1
ATOM 819 N N . GLU A 1 103 ? 11.925 16.672 -18.601 1.00 77.81 103 GLU A N 1
ATOM 820 C CA . GLU A 1 103 ? 10.465 16.521 -18.467 1.00 77.81 103 GLU A CA 1
ATOM 821 C C . GLU A 1 103 ? 9.957 16.760 -17.043 1.00 77.81 103 GLU A C 1
ATOM 823 O O . GLU A 1 103 ? 8.877 17.311 -16.836 1.00 77.81 103 GLU A O 1
ATOM 828 N N . ALA A 1 104 ? 10.738 16.387 -16.034 1.00 78.75 104 ALA A N 1
ATOM 829 C CA . ALA A 1 104 ? 10.366 16.575 -14.638 1.00 78.75 104 ALA A CA 1
ATOM 830 C C . ALA A 1 104 ? 10.367 18.050 -14.201 1.00 78.75 104 ALA A C 1
ATOM 832 O O . ALA A 1 104 ? 9.735 18.393 -13.203 1.00 78.75 104 ALA A O 1
ATOM 833 N N . GLY A 1 105 ? 11.101 18.924 -14.900 1.00 75.81 105 GLY A N 1
ATOM 834 C CA . GLY A 1 105 ? 11.188 20.365 -14.631 1.00 75.81 105 GLY A CA 1
ATOM 835 C C . GLY A 1 105 ? 11.922 20.761 -13.340 1.00 75.81 105 GLY A C 1
ATOM 836 O O . GLY A 1 105 ? 12.527 21.829 -13.283 1.00 75.81 105 GLY A O 1
ATOM 837 N N . SER A 1 106 ? 11.925 19.915 -12.307 1.00 81.00 106 SER A N 1
ATOM 838 C CA . SER A 1 106 ? 12.653 20.140 -11.057 1.00 81.00 106 SER A CA 1
ATOM 839 C C . SER A 1 106 ? 13.248 18.848 -10.496 1.00 81.00 106 SER A C 1
ATOM 841 O O . SER A 1 106 ? 12.743 17.753 -10.741 1.00 81.00 106 SER A O 1
ATOM 843 N N . LYS A 1 107 ? 14.310 18.984 -9.692 1.00 82.06 107 LYS A N 1
ATOM 844 C CA . LYS A 1 107 ? 14.995 17.852 -9.046 1.00 82.06 107 LYS A CA 1
ATOM 845 C C . LYS A 1 107 ? 14.090 17.053 -8.100 1.00 82.06 107 LYS A C 1
ATOM 847 O O . LYS A 1 107 ? 14.275 15.847 -7.971 1.00 82.06 107 LYS A O 1
ATOM 852 N N . ALA A 1 108 ? 13.104 17.703 -7.476 1.00 72.19 108 ALA A N 1
ATOM 853 C CA . ALA A 1 108 ? 12.138 17.044 -6.595 1.00 72.19 108 ALA A CA 1
ATOM 854 C C . ALA A 1 108 ? 11.252 16.034 -7.347 1.00 72.19 108 ALA A C 1
ATOM 856 O O . ALA A 1 108 ? 10.892 15.001 -6.792 1.00 72.19 108 ALA A O 1
ATOM 857 N N . GLU A 1 109 ? 10.978 16.288 -8.629 1.00 70.75 109 GLU A N 1
ATOM 858 C CA . GLU A 1 109 ? 10.102 15.448 -9.449 1.00 70.75 109 GLU A CA 1
ATOM 859 C C . GLU A 1 109 ? 10.853 14.307 -10.165 1.00 70.75 109 GLU A C 1
ATOM 861 O O . GLU A 1 109 ? 10.216 13.406 -10.706 1.00 70.75 109 GLU A O 1
ATOM 866 N N . TRP A 1 110 ? 12.197 14.287 -10.165 1.00 80.00 110 TRP A N 1
ATOM 867 C CA . TRP A 1 110 ? 12.993 13.267 -10.877 1.00 80.00 110 TRP A CA 1
ATOM 868 C C . TRP A 1 110 ? 12.675 11.836 -10.429 1.00 80.00 110 TRP A C 1
ATOM 870 O O . TRP A 1 110 ? 12.660 10.922 -11.250 1.00 80.00 110 TRP A O 1
ATOM 880 N N . SER A 1 111 ? 12.400 11.635 -9.138 1.00 69.12 111 SER A N 1
ATOM 881 C CA . SER A 1 111 ? 12.106 10.321 -8.549 1.00 69.12 111 SER A CA 1
ATOM 882 C C . SER A 1 111 ? 10.760 9.739 -8.993 1.00 69.12 111 SER A C 1
ATOM 884 O O . SER A 1 111 ? 10.524 8.544 -8.805 1.00 69.12 111 SER A O 1
ATOM 886 N N . ARG A 1 112 ? 9.882 10.555 -9.591 1.00 68.38 112 ARG A N 1
ATOM 887 C CA . ARG A 1 112 ? 8.582 10.118 -10.119 1.00 68.38 112 ARG A CA 1
ATOM 888 C C . ARG A 1 112 ? 8.703 9.421 -11.464 1.00 68.38 112 ARG A C 1
ATOM 890 O O . ARG A 1 112 ? 7.816 8.655 -11.820 1.00 68.38 112 ARG A O 1
ATOM 897 N N . TYR A 1 113 ? 9.781 9.682 -12.196 1.00 76.38 113 TYR A N 1
ATOM 898 C CA . TYR A 1 113 ? 9.977 9.134 -13.526 1.00 76.38 113 TYR A CA 1
ATOM 899 C C . TYR A 1 113 ? 10.711 7.795 -13.492 1.00 76.38 113 TYR A C 1
ATOM 901 O O . TYR A 1 113 ? 11.640 7.581 -12.708 1.00 76.38 113 TYR A O 1
ATOM 909 N N . LEU A 1 114 ? 10.320 6.908 -14.403 1.00 79.19 114 LEU A N 1
ATOM 910 C CA . LEU A 1 114 ? 11.048 5.687 -14.713 1.00 79.19 114 LEU A CA 1
ATOM 911 C C . LEU A 1 114 ? 11.572 5.759 -16.141 1.00 79.19 114 LEU A C 1
ATOM 913 O O . LEU A 1 114 ? 10.815 5.886 -17.101 1.00 79.19 114 LEU A O 1
ATOM 917 N N . GLY A 1 115 ? 12.880 5.622 -16.275 1.00 85.00 115 GLY A N 1
ATOM 918 C CA . GLY A 1 115 ? 13.528 5.418 -17.552 1.00 85.00 115 GLY A CA 1
ATOM 919 C C . GLY A 1 115 ? 13.565 3.941 -17.920 1.00 85.00 115 GLY A C 1
ATOM 920 O O . GLY A 1 115 ? 13.975 3.118 -17.103 1.00 85.00 115 GLY A O 1
ATOM 921 N N . VAL A 1 116 ? 13.192 3.596 -19.145 1.00 88.94 116 VAL A N 1
ATOM 922 C CA . VAL A 1 116 ? 13.280 2.240 -19.694 1.00 88.94 116 VAL A CA 1
ATOM 923 C C . VAL A 1 116 ? 14.121 2.295 -20.959 1.00 88.94 116 VAL A C 1
ATOM 925 O O . VAL A 1 116 ? 13.816 3.051 -21.872 1.00 88.94 116 VAL A O 1
ATOM 928 N N . ILE A 1 117 ? 15.176 1.489 -21.029 1.00 93.25 117 ILE A N 1
ATOM 929 C CA . ILE A 1 117 ? 15.989 1.337 -22.238 1.00 93.25 117 ILE A CA 1
ATOM 930 C C . ILE A 1 117 ? 15.664 -0.020 -22.847 1.00 93.25 117 ILE A C 1
ATOM 932 O O . ILE A 1 117 ? 15.808 -1.038 -22.167 1.00 93.25 117 ILE A O 1
ATOM 936 N N . VAL A 1 118 ? 15.250 -0.042 -24.112 1.00 93.75 118 VAL A N 1
ATOM 937 C CA . VAL A 1 118 ? 14.821 -1.254 -24.817 1.00 93.75 118 VAL A CA 1
ATOM 938 C C . VAL A 1 118 ? 15.700 -1.505 -26.039 1.00 93.75 118 VAL A C 1
ATOM 940 O O . VAL A 1 118 ? 15.810 -0.678 -26.937 1.00 93.75 118 VAL A O 1
ATOM 943 N N . SER A 1 119 ? 16.315 -2.681 -26.082 1.00 93.88 119 SER A N 1
ATOM 944 C CA . SER A 1 119 ? 17.105 -3.210 -27.196 1.00 93.88 119 SER A CA 1
ATOM 945 C C . SER A 1 119 ? 16.796 -4.709 -27.336 1.00 93.88 119 SER A C 1
ATOM 947 O O . SER A 1 119 ? 15.664 -5.124 -27.112 1.00 93.88 119 SER A O 1
ATOM 949 N N . ASP A 1 120 ? 17.785 -5.553 -27.627 1.00 91.81 120 ASP A N 1
ATOM 950 C CA . ASP A 1 120 ? 17.709 -7.008 -27.414 1.00 91.81 120 ASP A CA 1
ATOM 951 C C . ASP A 1 120 ? 17.606 -7.403 -25.925 1.00 91.81 120 ASP A C 1
ATOM 953 O O . ASP A 1 120 ? 17.229 -8.527 -25.591 1.00 91.81 120 ASP A O 1
ATOM 957 N N . ARG A 1 121 ? 17.883 -6.449 -25.030 1.00 93.06 121 ARG A N 1
ATOM 958 C CA . ARG A 1 121 ? 17.694 -6.504 -23.574 1.00 93.06 121 ARG A CA 1
ATOM 959 C C . ARG A 1 121 ? 16.873 -5.310 -23.088 1.00 93.06 121 ARG A C 1
ATOM 961 O O . ARG A 1 121 ? 16.633 -4.373 -23.843 1.00 93.06 121 ARG A O 1
ATOM 968 N N . ILE A 1 122 ? 16.469 -5.320 -21.819 1.00 88.94 122 ILE A N 1
ATOM 969 C CA . ILE A 1 122 ? 15.768 -4.191 -21.185 1.00 88.94 122 ILE A CA 1
ATOM 970 C C . ILE A 1 122 ? 16.524 -3.747 -19.933 1.00 88.94 122 ILE A C 1
ATOM 972 O O . ILE A 1 122 ? 16.935 -4.580 -19.125 1.00 88.94 122 ILE A O 1
ATOM 976 N N . ALA A 1 123 ? 16.694 -2.441 -19.752 1.00 86.50 123 ALA A N 1
ATOM 977 C CA . ALA A 1 123 ? 17.253 -1.854 -18.537 1.00 86.50 123 ALA A CA 1
ATOM 978 C C . ALA A 1 123 ? 16.341 -0.753 -17.987 1.00 86.50 123 ALA A C 1
ATOM 980 O O . ALA A 1 123 ? 15.614 -0.110 -18.738 1.00 86.50 123 ALA A O 1
ATOM 981 N N . PHE A 1 124 ? 16.408 -0.523 -16.678 1.00 82.31 124 PHE A N 1
ATOM 982 C CA . PHE A 1 124 ? 15.601 0.474 -15.979 1.00 82.31 124 PHE A CA 1
ATOM 983 C C . PHE A 1 124 ? 16.498 1.499 -15.288 1.00 82.31 124 PHE A C 1
ATOM 985 O O . PHE A 1 124 ? 17.488 1.131 -14.652 1.00 82.31 124 PHE A O 1
ATOM 992 N N . VAL A 1 125 ? 16.149 2.777 -15.400 1.00 84.25 125 VAL A N 1
ATOM 993 C CA . VAL A 1 125 ? 16.883 3.916 -14.840 1.00 84.25 125 VAL A CA 1
ATOM 994 C C . VAL A 1 125 ? 15.959 4.692 -13.909 1.00 84.25 125 VAL A C 1
ATOM 996 O O . VAL A 1 125 ? 14.871 5.094 -14.316 1.00 84.25 125 VAL A O 1
ATOM 999 N N . ARG A 1 126 ? 16.389 4.928 -12.667 1.00 76.50 126 ARG A N 1
ATOM 1000 C CA . ARG A 1 126 ? 15.630 5.711 -11.679 1.00 76.50 126 ARG A CA 1
ATOM 1001 C C . ARG A 1 126 ? 16.562 6.594 -10.856 1.00 76.50 126 ARG A C 1
ATOM 1003 O O . ARG A 1 126 ? 17.712 6.224 -10.622 1.00 76.50 126 ARG A O 1
ATOM 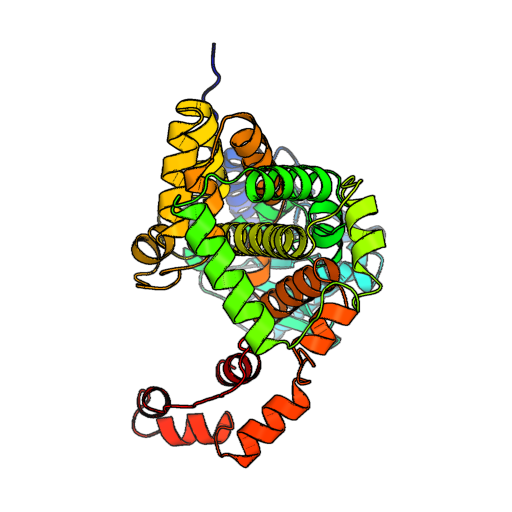1010 N N . TYR A 1 127 ? 16.070 7.752 -10.438 1.00 76.81 127 TYR A N 1
ATOM 1011 C CA . TYR A 1 127 ? 16.770 8.641 -9.517 1.00 76.81 127 TYR A CA 1
ATOM 1012 C C . TYR A 1 127 ? 16.444 8.276 -8.064 1.00 76.81 127 TYR A C 1
ATOM 1014 O O . TYR A 1 127 ? 15.268 8.184 -7.706 1.00 76.81 127 TYR A O 1
ATOM 1022 N N . ASP A 1 128 ? 17.478 8.090 -7.244 1.00 65.00 128 ASP A N 1
ATOM 1023 C CA . ASP A 1 128 ? 17.371 7.914 -5.798 1.00 65.00 128 ASP A CA 1
ATOM 1024 C C . ASP A 1 128 ? 17.671 9.252 -5.093 1.00 65.00 128 ASP A C 1
ATOM 1026 O O . ASP A 1 128 ? 18.827 9.690 -5.053 1.00 65.00 128 ASP A O 1
ATOM 1030 N N . PRO A 1 129 ? 16.654 9.912 -4.507 1.00 60.97 129 PRO A N 1
ATOM 1031 C CA . PRO A 1 129 ? 16.832 11.187 -3.825 1.00 60.97 129 PRO A CA 1
ATOM 1032 C C . PRO A 1 129 ? 17.617 11.079 -2.511 1.00 60.97 129 PRO A C 1
ATOM 1034 O O . PRO A 1 129 ? 18.068 12.107 -2.010 1.00 60.97 129 PRO A O 1
ATOM 1037 N N . ARG A 1 130 ? 17.776 9.880 -1.931 1.00 60.41 130 ARG A N 1
ATOM 1038 C CA . ARG A 1 130 ? 18.498 9.674 -0.663 1.00 60.41 130 ARG A CA 1
ATOM 1039 C C . ARG A 1 130 ? 20.002 9.732 -0.868 1.00 60.41 130 ARG A C 1
ATOM 1041 O O . ARG A 1 130 ? 20.709 10.328 -0.063 1.00 60.41 130 ARG A O 1
ATOM 1048 N N . THR A 1 131 ? 20.474 9.089 -1.930 1.00 68.44 131 THR A N 1
ATOM 1049 C CA . THR A 1 131 ? 21.896 9.050 -2.285 1.00 68.44 131 THR A CA 1
ATOM 1050 C C . THR A 1 131 ? 22.283 10.124 -3.299 1.00 68.44 131 THR A C 1
ATOM 1052 O O . THR A 1 131 ? 23.470 10.316 -3.539 1.00 68.44 131 THR A O 1
ATOM 1055 N N . ASP A 1 132 ? 21.304 10.842 -3.864 1.00 81.12 132 ASP A N 1
ATOM 1056 C CA . ASP A 1 132 ? 21.485 11.797 -4.965 1.00 81.12 132 ASP A CA 1
ATOM 1057 C C . ASP A 1 132 ? 22.151 11.140 -6.189 1.00 81.12 132 ASP A C 1
ATOM 1059 O O . ASP A 1 132 ? 23.042 11.698 -6.832 1.00 81.12 132 ASP A O 1
ATOM 1063 N N . THR A 1 133 ? 21.742 9.903 -6.502 1.00 78.88 133 THR A N 1
ATOM 1064 C CA . THR A 1 133 ? 22.329 9.115 -7.595 1.00 78.88 133 THR A CA 1
ATOM 1065 C C . THR A 1 133 ? 21.289 8.544 -8.552 1.00 78.88 133 THR A C 1
ATOM 1067 O O . THR A 1 133 ? 20.113 8.388 -8.236 1.00 78.88 133 THR A O 1
ATOM 1070 N N . TRP A 1 134 ? 21.738 8.211 -9.765 1.00 81.94 134 TRP A N 1
ATOM 1071 C CA . TRP A 1 134 ? 20.933 7.498 -10.754 1.00 81.94 134 TRP A CA 1
ATOM 1072 C C . TRP A 1 134 ? 21.281 6.015 -10.757 1.00 81.94 134 TRP A C 1
ATOM 1074 O O . TRP A 1 134 ? 22.393 5.625 -11.140 1.00 81.94 134 TRP A O 1
ATOM 1084 N N . ILE A 1 135 ? 20.309 5.184 -10.407 1.00 73.62 135 ILE A N 1
ATOM 1085 C CA . ILE A 1 135 ? 20.441 3.733 -10.343 1.00 73.62 135 ILE A CA 1
ATOM 1086 C C . ILE A 1 135 ? 20.063 3.140 -11.702 1.00 73.62 135 ILE A C 1
ATOM 1088 O O . ILE A 1 135 ? 19.024 3.470 -12.270 1.00 73.62 135 ILE A O 1
ATOM 1092 N N . LEU A 1 136 ? 20.920 2.258 -12.222 1.00 79.75 136 LEU A N 1
ATOM 1093 C CA . LEU A 1 136 ? 20.643 1.431 -13.398 1.00 79.75 136 LEU A CA 1
ATOM 1094 C C . LEU A 1 136 ? 20.414 -0.010 -12.933 1.00 79.75 136 LEU A C 1
ATOM 1096 O O . LEU A 1 136 ? 21.263 -0.581 -12.249 1.00 79.75 136 LEU A O 1
ATOM 1100 N N . ARG A 1 137 ? 19.285 -0.605 -13.315 1.00 74.75 137 ARG A N 1
ATOM 1101 C CA . ARG A 1 137 ? 18.964 -2.017 -13.082 1.00 74.75 137 ARG A CA 1
ATOM 1102 C C . ARG A 1 137 ? 18.906 -2.747 -14.425 1.00 74.75 137 ARG A C 1
ATOM 1104 O O . ARG A 1 137 ? 18.167 -2.337 -15.317 1.00 74.75 137 ARG A O 1
ATOM 1111 N N . GLY A 1 138 ? 19.673 -3.826 -14.557 1.00 75.44 138 GLY A N 1
ATOM 1112 C CA . GLY A 1 138 ? 19.872 -4.554 -15.814 1.00 75.44 138 GLY A CA 1
ATOM 1113 C C . GLY A 1 138 ? 21.229 -4.223 -16.452 1.00 75.44 138 GLY A C 1
ATOM 1114 O O . GLY A 1 138 ? 22.106 -3.718 -15.749 1.00 75.44 138 GLY A O 1
ATOM 1115 N N . PRO A 1 139 ? 21.418 -4.483 -17.759 1.00 88.81 139 PRO A N 1
ATOM 1116 C CA . PRO A 1 139 ? 20.419 -4.970 -18.716 1.00 88.81 139 PRO A CA 1
ATOM 1117 C C . PRO A 1 139 ? 19.985 -6.419 -18.470 1.00 88.81 139 PRO A C 1
ATOM 1119 O O . PRO A 1 139 ? 20.807 -7.284 -18.180 1.00 88.81 139 PRO A O 1
ATOM 1122 N N . TYR A 1 140 ? 18.692 -6.691 -18.614 1.00 81.88 140 TYR A N 1
ATOM 1123 C CA . TYR A 1 140 ? 18.096 -8.012 -18.444 1.00 81.88 140 TYR A CA 1
ATOM 1124 C C . TYR A 1 140 ? 17.685 -8.610 -19.788 1.00 81.88 140 TYR A C 1
ATOM 1126 O O . TYR A 1 140 ? 17.187 -7.908 -20.667 1.00 81.88 140 TYR A O 1
ATOM 1134 N N . GLU A 1 141 ? 17.830 -9.927 -19.919 1.00 87.81 141 GLU A N 1
ATOM 1135 C CA . GLU A 1 141 ? 17.198 -10.683 -21.001 1.00 87.81 141 GLU A CA 1
ATOM 1136 C C . GLU A 1 141 ? 15.680 -10.466 -20.984 1.00 87.81 141 GLU A C 1
ATOM 1138 O O . GLU A 1 141 ? 15.067 -10.441 -19.914 1.00 87.81 141 GLU A O 1
ATOM 1143 N N . ILE A 1 142 ? 15.056 -10.364 -22.159 1.00 88.81 142 ILE A N 1
ATOM 1144 C CA . ILE A 1 142 ? 13.599 -10.216 -22.262 1.00 88.81 142 ILE A CA 1
ATOM 1145 C C . ILE A 1 142 ? 12.954 -11.506 -21.756 1.00 88.81 142 ILE A C 1
ATOM 1147 O O . ILE A 1 142 ? 12.944 -12.531 -22.442 1.00 88.81 142 ILE A O 1
ATOM 1151 N N . ARG A 1 143 ? 12.444 -11.470 -20.528 1.00 75.25 143 ARG A N 1
ATOM 1152 C CA . ARG A 1 143 ? 11.765 -12.571 -19.837 1.00 75.25 143 ARG A CA 1
ATOM 1153 C C . ARG A 1 143 ? 10.465 -12.063 -19.226 1.00 75.25 143 ARG A C 1
ATOM 1155 O O . ARG A 1 143 ? 10.247 -10.853 -19.150 1.00 75.25 143 ARG A O 1
ATOM 1162 N N . ARG A 1 144 ? 9.617 -12.995 -18.791 1.00 76.88 144 ARG A N 1
ATOM 1163 C CA . ARG A 1 144 ? 8.304 -12.705 -18.204 1.00 76.88 144 ARG A CA 1
ATOM 1164 C C . ARG A 1 144 ? 8.407 -11.657 -17.102 1.00 76.88 144 ARG A C 1
ATOM 1166 O O . ARG A 1 144 ? 7.697 -10.665 -17.144 1.00 76.88 144 ARG A O 1
ATOM 1173 N N . GLU A 1 145 ? 9.354 -11.822 -16.189 1.00 67.00 145 GLU A N 1
ATOM 1174 C CA . GLU A 1 145 ? 9.539 -10.969 -15.010 1.00 67.00 145 GLU A CA 1
ATOM 1175 C C . GLU A 1 145 ? 9.929 -9.533 -15.393 1.00 67.00 145 GLU A C 1
ATOM 1177 O O . GLU A 1 145 ? 9.536 -8.571 -14.742 1.00 67.00 145 GLU A O 1
ATOM 1182 N N . VAL A 1 146 ? 10.692 -9.378 -16.476 1.00 73.31 146 VAL A N 1
ATOM 1183 C CA . VAL A 1 146 ? 11.152 -8.075 -16.978 1.00 73.31 146 VAL A CA 1
ATOM 1184 C C . VAL A 1 146 ? 10.020 -7.339 -17.691 1.00 73.31 146 VAL A C 1
ATOM 1186 O O . VAL A 1 146 ? 9.846 -6.138 -17.498 1.00 73.31 146 VAL A O 1
ATOM 1189 N N . VAL A 1 147 ? 9.225 -8.062 -18.483 1.00 79.25 147 VAL A N 1
ATOM 1190 C CA . VAL A 1 147 ? 8.036 -7.507 -19.145 1.00 79.25 147 VAL A CA 1
ATOM 1191 C C . VAL A 1 147 ? 6.958 -7.157 -18.120 1.00 79.25 147 VAL A C 1
ATOM 1193 O O . VAL A 1 147 ? 6.328 -6.113 -18.256 1.00 79.25 147 VAL A O 1
ATOM 1196 N N . VAL A 1 148 ? 6.800 -7.950 -17.054 1.00 66.75 148 VAL A N 1
ATOM 1197 C CA . VAL A 1 148 ? 5.911 -7.612 -15.930 1.00 66.75 148 VAL A CA 1
ATOM 1198 C C . VAL A 1 148 ? 6.275 -6.249 -15.343 1.00 66.75 148 VAL A C 1
ATOM 1200 O O . VAL A 1 148 ? 5.392 -5.401 -15.244 1.00 66.75 148 VAL A O 1
ATOM 1203 N N . LYS A 1 149 ? 7.559 -5.991 -15.059 1.00 66.38 149 LYS A N 1
ATOM 1204 C CA . LYS A 1 149 ? 8.017 -4.685 -14.546 1.00 66.38 149 LYS A CA 1
ATOM 1205 C C . LYS A 1 149 ? 7.679 -3.524 -15.482 1.00 66.38 149 LYS A C 1
ATOM 1207 O O . LYS A 1 149 ? 7.302 -2.449 -15.025 1.00 66.38 149 LYS A O 1
ATOM 1212 N N . LEU A 1 150 ? 7.801 -3.731 -16.794 1.00 78.81 150 LEU A N 1
ATOM 1213 C CA . LEU A 1 150 ? 7.425 -2.722 -17.787 1.00 78.81 150 LEU A CA 1
ATOM 1214 C C . LEU A 1 150 ? 5.911 -2.460 -17.787 1.00 78.81 150 LEU A C 1
ATOM 1216 O O . LEU A 1 150 ? 5.488 -1.307 -17.793 1.00 78.81 150 LEU A O 1
ATOM 1220 N N . VAL A 1 151 ? 5.096 -3.516 -17.749 1.00 77.19 151 VAL A N 1
ATOM 1221 C CA . VAL A 1 151 ? 3.630 -3.408 -17.679 1.00 77.19 151 VAL A CA 1
ATOM 1222 C C . VAL A 1 151 ? 3.189 -2.689 -16.410 1.00 77.19 151 VAL A C 1
ATOM 1224 O O . VAL A 1 151 ? 2.285 -1.860 -16.462 1.00 77.19 151 VAL A O 1
ATOM 1227 N N . GLU A 1 152 ? 3.830 -2.966 -15.276 1.00 67.31 152 GLU A N 1
ATOM 1228 C CA . GLU A 1 152 ? 3.544 -2.281 -14.016 1.00 67.31 152 GLU A CA 1
ATOM 1229 C C . GLU A 1 152 ? 3.828 -0.786 -14.101 1.00 67.31 152 GLU A C 1
ATOM 1231 O O . GLU A 1 152 ? 2.946 0.003 -13.761 1.00 67.31 152 GLU A O 1
ATOM 1236 N N . ALA A 1 153 ? 4.989 -0.408 -14.639 1.00 70.25 153 ALA A N 1
ATOM 1237 C CA . ALA A 1 153 ? 5.345 0.991 -14.840 1.00 70.25 153 ALA A CA 1
ATOM 1238 C C . ALA A 1 153 ? 4.345 1.715 -15.758 1.00 70.25 153 ALA A C 1
ATOM 1240 O O . ALA A 1 153 ? 3.903 2.824 -15.466 1.00 70.25 153 ALA A O 1
ATOM 1241 N N . LEU A 1 154 ? 3.929 1.069 -16.853 1.00 74.31 154 LEU A N 1
ATOM 1242 C CA . LEU A 1 154 ? 2.935 1.620 -17.781 1.00 74.31 154 LEU A CA 1
ATOM 1243 C C . LEU A 1 154 ? 1.511 1.636 -17.195 1.00 74.31 154 LEU A C 1
ATOM 1245 O O . LEU A 1 154 ? 0.682 2.452 -17.584 1.00 74.31 154 LEU A O 1
ATOM 1249 N N . ARG A 1 155 ? 1.198 0.779 -16.222 1.00 67.12 155 ARG A N 1
ATOM 1250 C CA . ARG A 1 155 ? -0.065 0.843 -15.470 1.00 67.12 155 ARG A CA 1
ATOM 1251 C C . ARG A 1 155 ? -0.060 1.987 -14.449 1.00 67.12 155 ARG A C 1
ATOM 1253 O O . ARG A 1 155 ? -1.120 2.554 -14.175 1.00 67.12 155 ARG A O 1
ATOM 1260 N N . GLY A 1 156 ? 1.110 2.339 -13.912 1.00 60.59 156 GLY A N 1
ATOM 1261 C CA . GLY A 1 156 ? 1.321 3.469 -13.001 1.00 60.59 156 GLY A CA 1
ATOM 1262 C C . GLY A 1 156 ? 0.885 4.824 -13.562 1.00 60.59 156 GLY A C 1
ATOM 1263 O O . GLY A 1 156 ? 0.544 5.724 -12.805 1.00 60.59 156 GLY A O 1
ATOM 1264 N N . LEU A 1 157 ? 0.770 4.949 -14.886 1.00 58.16 157 LEU A N 1
ATOM 1265 C CA . LEU A 1 157 ? 0.455 6.197 -15.594 1.00 58.16 157 LEU A CA 1
ATOM 1266 C C . LEU A 1 157 ? -0.873 6.857 -15.205 1.00 58.16 157 LEU A C 1
ATOM 1268 O O . LEU A 1 157 ? -1.007 8.071 -15.323 1.00 58.16 157 LEU A O 1
ATOM 1272 N N . ARG A 1 158 ? -1.852 6.083 -14.720 1.00 55.06 158 ARG A N 1
ATOM 1273 C CA . ARG A 1 158 ? -3.139 6.612 -14.226 1.00 55.06 158 ARG A CA 1
ATOM 1274 C C . ARG A 1 158 ? -3.215 6.727 -12.705 1.00 55.06 158 ARG A C 1
ATOM 1276 O O . ARG A 1 158 ? -4.232 7.195 -12.193 1.00 55.06 158 ARG A O 1
ATOM 1283 N N . ARG A 1 159 ? -2.206 6.235 -11.988 1.00 65.38 159 ARG A N 1
ATOM 1284 C CA . ARG A 1 159 ? -2.260 6.007 -10.546 1.00 65.38 159 ARG A CA 1
ATOM 1285 C C . ARG A 1 159 ? -1.386 7.008 -9.793 1.00 65.38 159 ARG A C 1
ATOM 1287 O O . ARG A 1 159 ? -0.388 7.506 -10.300 1.00 65.38 159 ARG A O 1
ATOM 1294 N N . LYS A 1 160 ? -1.781 7.330 -8.564 1.00 69.88 160 LYS A N 1
ATOM 1295 C CA . LYS A 1 160 ? -0.984 8.131 -7.636 1.00 69.88 160 LYS A CA 1
ATOM 1296 C C . LYS A 1 160 ? 0.274 7.343 -7.254 1.00 69.88 160 LYS A C 1
ATOM 1298 O O . LYS A 1 160 ? 0.171 6.132 -7.026 1.00 69.88 160 LYS A O 1
ATOM 1303 N N . PRO A 1 161 ? 1.440 7.996 -7.135 1.00 68.31 161 PRO A N 1
ATOM 1304 C CA . PRO A 1 161 ? 2.604 7.349 -6.546 1.00 68.31 161 PRO A CA 1
ATOM 1305 C C . PRO A 1 161 ? 2.278 6.902 -5.115 1.00 68.31 161 PRO A C 1
ATOM 1307 O O . PRO A 1 161 ? 1.586 7.600 -4.370 1.00 68.31 161 PRO A O 1
ATOM 1310 N N . LEU A 1 162 ? 2.767 5.723 -4.724 1.00 73.06 162 LEU A N 1
ATOM 1311 C CA . LEU A 1 162 ? 2.636 5.237 -3.352 1.00 73.06 162 LEU A CA 1
ATOM 1312 C C . LEU A 1 162 ? 3.693 5.890 -2.458 1.00 73.06 162 LEU A C 1
ATOM 1314 O O . LEU A 1 162 ? 4.631 5.232 -2.029 1.00 73.06 162 LEU A O 1
ATOM 1318 N N . ASP A 1 163 ? 3.553 7.185 -2.198 1.00 73.25 163 ASP A N 1
ATOM 1319 C CA . ASP A 1 163 ? 4.421 7.938 -1.295 1.00 73.25 163 ASP A CA 1
ATOM 1320 C C . ASP A 1 163 ? 3.674 8.462 -0.062 1.00 73.25 163 ASP A C 1
ATOM 1322 O O . ASP A 1 163 ? 2.449 8.387 0.060 1.00 73.25 163 ASP A O 1
ATOM 1326 N N . VAL A 1 164 ? 4.454 8.973 0.888 1.00 76.00 164 VAL A N 1
ATOM 1327 C CA . VAL A 1 164 ? 3.968 9.430 2.192 1.00 76.00 164 VAL A CA 1
ATOM 1328 C C . VAL A 1 164 ? 2.996 10.596 2.046 1.00 76.00 164 VAL A C 1
ATOM 1330 O O . VAL A 1 164 ? 2.000 10.642 2.759 1.00 76.00 164 VAL A O 1
ATOM 1333 N N . GLU A 1 165 ? 3.270 11.542 1.151 1.00 80.12 165 GLU A N 1
ATOM 1334 C CA . GLU A 1 165 ? 2.454 12.747 1.004 1.00 80.12 165 GLU A CA 1
ATOM 1335 C C . GLU A 1 165 ? 1.052 12.392 0.501 1.00 80.12 165 GLU A C 1
ATOM 1337 O O . GLU A 1 165 ? 0.048 12.791 1.101 1.00 80.12 165 GLU A O 1
ATOM 1342 N N . HIS A 1 166 ? 0.976 11.575 -0.550 1.00 84.12 166 HIS A N 1
ATOM 1343 C CA . HIS A 1 166 ? -0.293 11.127 -1.112 1.00 84.12 166 HIS A CA 1
ATOM 1344 C C . HIS A 1 166 ? -1.055 10.245 -0.119 1.00 84.12 166 HIS A C 1
ATOM 1346 O O . HIS A 1 166 ? -2.245 10.483 0.115 1.00 84.12 166 HIS A O 1
ATOM 1352 N N . LEU A 1 167 ? -0.372 9.299 0.538 1.00 86.56 167 LEU A N 1
ATOM 1353 C CA . LEU A 1 167 ? -1.013 8.456 1.545 1.00 86.56 167 LEU A CA 1
ATOM 1354 C C . LEU A 1 167 ? -1.562 9.265 2.717 1.00 86.56 167 LEU A C 1
ATOM 1356 O O . LEU A 1 167 ? -2.692 9.026 3.128 1.00 86.56 167 LEU A O 1
ATOM 1360 N N . LEU A 1 168 ? -0.821 10.236 3.252 1.00 87.81 168 LEU A N 1
ATOM 1361 C CA . LEU A 1 168 ? -1.321 11.070 4.350 1.00 87.81 168 LEU A CA 1
ATOM 1362 C C . LEU A 1 168 ? -2.507 11.931 3.920 1.00 87.81 168 LEU A C 1
ATOM 1364 O O . LEU A 1 168 ? -3.441 12.123 4.699 1.00 87.81 168 LEU A O 1
ATOM 1368 N N . ARG A 1 169 ? -2.511 12.410 2.676 1.00 89.31 169 ARG A N 1
ATOM 1369 C CA . ARG A 1 169 ? -3.644 13.152 2.124 1.00 89.31 169 ARG A CA 1
ATOM 1370 C C . ARG A 1 169 ? -4.918 12.303 2.060 1.00 89.31 169 ARG A C 1
ATOM 1372 O O . ARG A 1 169 ? -5.992 12.814 2.369 1.00 89.31 169 ARG A O 1
ATOM 1379 N N . ASP A 1 170 ? -4.821 11.041 1.645 1.00 90.38 170 ASP A N 1
ATOM 1380 C CA . ASP A 1 170 ? -5.996 10.182 1.439 1.00 90.38 170 ASP A CA 1
ATOM 1381 C C . ASP A 1 170 ? -6.380 9.336 2.665 1.00 90.38 170 ASP A C 1
ATOM 1383 O O . ASP A 1 170 ? -7.564 9.053 2.852 1.00 90.38 170 ASP A O 1
ATOM 1387 N N . PHE A 1 171 ? -5.412 8.971 3.505 1.00 92.69 171 PHE A N 1
ATOM 1388 C CA . PHE A 1 171 ? -5.556 8.017 4.612 1.00 92.69 171 PHE A CA 1
ATOM 1389 C C . PHE A 1 171 ? -5.066 8.549 5.965 1.00 92.69 171 PHE A C 1
ATOM 1391 O O . PHE A 1 171 ? -5.202 7.852 6.969 1.00 92.69 171 PHE A O 1
ATOM 1398 N N . GLY A 1 172 ? -4.503 9.758 6.024 1.00 91.38 172 GLY A N 1
ATOM 1399 C CA . GLY A 1 172 ? -4.079 10.393 7.274 1.00 91.38 172 GLY A CA 1
ATOM 1400 C C . GLY A 1 172 ? -5.254 10.880 8.134 1.00 91.38 172 GLY A C 1
ATOM 1401 O O . GLY A 1 172 ? -6.407 10.823 7.698 1.00 91.38 172 GLY A O 1
ATOM 1402 N N . PRO A 1 173 ? -4.989 11.405 9.343 1.00 88.12 173 PRO A N 1
ATOM 1403 C CA . PRO A 1 173 ? -6.023 11.738 10.336 1.00 88.12 173 PRO A CA 1
ATOM 1404 C C . PRO A 1 173 ? -7.030 12.793 9.848 1.00 88.12 173 PRO A C 1
ATOM 1406 O O . PRO A 1 173 ? -8.202 12.750 10.201 1.00 88.12 173 PRO A O 1
ATOM 1409 N N . LYS A 1 174 ? -6.599 13.706 8.968 1.00 87.56 174 LYS A N 1
ATOM 1410 C CA . LYS A 1 174 ? -7.435 14.791 8.423 1.00 87.56 174 LYS A CA 1
ATOM 1411 C C . LYS A 1 174 ? -8.273 14.380 7.208 1.00 87.56 174 LYS A C 1
ATOM 1413 O O . LYS A 1 174 ? -9.085 15.172 6.725 1.00 87.56 174 LYS A O 1
ATOM 1418 N N . SER A 1 175 ? -8.076 13.171 6.680 1.00 93.06 175 SER A N 1
ATOM 1419 C CA . SER A 1 175 ? -8.869 12.675 5.558 1.00 93.06 175 SER A CA 1
ATOM 1420 C C . SER A 1 175 ? -10.298 12.381 6.005 1.00 93.06 175 SER A C 1
ATOM 1422 O O . SER A 1 175 ? -10.529 11.737 7.025 1.00 93.06 175 SER A O 1
ATOM 1424 N N . GLN A 1 176 ? -11.275 12.796 5.195 1.00 93.75 176 GLN A N 1
ATOM 1425 C CA . GLN A 1 176 ? -12.689 12.500 5.443 1.00 93.75 176 GLN A CA 1
ATOM 1426 C C . GLN A 1 176 ? -12.975 10.995 5.501 1.00 93.75 176 GLN A C 1
ATOM 1428 O O . GLN A 1 176 ? -13.880 10.575 6.219 1.00 93.75 176 GLN A O 1
ATOM 1433 N N . LEU A 1 177 ? -12.202 10.192 4.765 1.00 93.19 177 LEU A N 1
ATOM 1434 C CA . LEU A 1 177 ? -12.290 8.734 4.793 1.00 93.19 177 LEU A CA 1
ATOM 1435 C C . LEU A 1 177 ? -11.910 8.208 6.182 1.00 93.19 177 LEU A C 1
ATOM 1437 O O . LEU A 1 177 ? -12.703 7.514 6.817 1.00 93.19 177 LEU A O 1
ATOM 1441 N N . THR A 1 178 ? -10.742 8.616 6.685 1.00 95.56 178 THR A N 1
ATOM 1442 C CA . THR A 1 178 ? -10.253 8.256 8.022 1.00 95.56 178 THR A CA 1
ATOM 1443 C C . THR A 1 178 ? -11.230 8.692 9.102 1.00 95.56 178 THR A C 1
ATOM 1445 O O . THR A 1 178 ? -11.621 7.882 9.937 1.00 95.56 178 THR A O 1
ATOM 1448 N N . VAL A 1 179 ? -11.684 9.949 9.052 1.00 96.12 179 VAL A N 1
ATOM 1449 C CA . VAL A 1 179 ? -12.619 10.515 10.034 1.00 96.12 179 VAL A CA 1
ATOM 1450 C C . VAL A 1 179 ? -13.891 9.681 10.138 1.00 96.12 179 VAL A C 1
ATOM 1452 O O . VAL A 1 179 ? -14.298 9.310 11.239 1.00 96.12 179 VAL A O 1
ATOM 1455 N N . LYS A 1 180 ? -14.510 9.341 9.002 1.00 96.81 180 LYS A N 1
ATOM 1456 C CA . LYS A 1 180 ? -15.742 8.544 8.988 1.00 96.81 180 LYS A CA 1
ATOM 1457 C C . LYS A 1 180 ? -15.516 7.127 9.502 1.00 96.81 180 LYS A C 1
ATOM 1459 O O . LYS A 1 180 ? -16.293 6.666 10.337 1.00 96.81 180 LYS A O 1
ATOM 1464 N N . LEU A 1 181 ? -14.471 6.449 9.026 1.00 97.56 181 LEU A N 1
ATOM 1465 C CA . LEU A 1 181 ? -14.230 5.051 9.373 1.00 97.56 181 LEU A CA 1
ATOM 1466 C C . LEU A 1 181 ? -13.789 4.895 10.834 1.00 97.56 181 LEU A C 1
ATOM 1468 O O . LEU A 1 181 ? -14.346 4.060 11.541 1.00 97.56 181 LEU A O 1
ATOM 1472 N N . VAL A 1 182 ? -12.876 5.735 11.332 1.00 97.75 182 VAL A N 1
ATOM 1473 C CA . VAL A 1 182 ? -12.462 5.712 12.747 1.00 97.75 182 VAL A CA 1
ATOM 1474 C C . VAL A 1 182 ? -13.647 6.014 13.662 1.00 97.75 182 VAL A C 1
ATOM 1476 O O . VAL A 1 182 ? -13.837 5.315 14.656 1.00 97.75 182 VAL A O 1
ATOM 1479 N N . LYS A 1 183 ? -14.497 6.990 13.317 1.00 97.81 183 LYS A N 1
ATOM 1480 C CA . LYS A 1 183 ? -15.715 7.283 14.086 1.00 97.81 183 LYS A CA 1
ATOM 1481 C C . LYS A 1 183 ? -16.701 6.111 14.087 1.00 97.81 183 LYS A C 1
ATOM 1483 O O . LYS A 1 183 ? -17.286 5.810 15.126 1.00 97.81 183 LYS A O 1
ATOM 1488 N N . ALA A 1 184 ? -16.896 5.451 12.946 1.00 98.06 184 ALA A N 1
ATOM 1489 C CA . ALA A 1 184 ? -17.767 4.282 12.852 1.00 98.06 184 ALA A CA 1
ATOM 1490 C C . ALA A 1 184 ? -17.238 3.117 13.700 1.00 98.06 184 ALA A C 1
ATOM 1492 O O . ALA A 1 184 ? -17.994 2.553 14.489 1.00 98.06 184 ALA A O 1
ATOM 1493 N N . LEU A 1 185 ? -15.938 2.820 13.605 1.00 98.38 185 LEU A N 1
ATOM 1494 C CA . LEU A 1 185 ? -15.266 1.833 14.450 1.00 98.38 185 LEU A CA 1
ATOM 1495 C C . LEU A 1 185 ? -15.428 2.185 15.934 1.00 98.38 185 LEU A C 1
ATOM 1497 O O . LEU A 1 185 ? -15.895 1.349 16.698 1.00 98.38 185 LEU A O 1
ATOM 1501 N N . TYR A 1 186 ? -15.172 3.432 16.331 1.00 98.38 186 TYR A N 1
ATOM 1502 C CA . TYR A 1 186 ? -15.335 3.887 17.714 1.00 98.38 186 TYR A CA 1
ATOM 1503 C C . TYR A 1 186 ? -16.746 3.634 18.251 1.00 98.38 186 TYR A C 1
ATOM 1505 O O . TYR A 1 186 ? -16.913 3.043 19.319 1.00 98.38 186 TYR A O 1
ATOM 1513 N N . ASN A 1 187 ? -17.772 4.028 17.493 1.00 97.62 187 ASN A N 1
ATOM 1514 C CA . ASN A 1 187 ? -19.162 3.818 17.893 1.00 97.62 187 ASN A CA 1
ATOM 1515 C C . ASN A 1 187 ? -19.482 2.326 18.059 1.00 97.62 187 ASN A C 1
ATOM 1517 O O . ASN A 1 187 ? -20.201 1.953 18.986 1.00 97.62 187 ASN A O 1
ATOM 1521 N N . LYS A 1 188 ? -18.922 1.470 17.195 1.00 98.00 188 LYS A N 1
ATOM 1522 C CA . LYS A 1 188 ? -19.055 0.014 17.305 1.00 98.00 188 LYS A CA 1
ATOM 1523 C C . LYS A 1 188 ? -18.361 -0.530 18.552 1.00 98.00 188 LYS A C 1
ATOM 1525 O O . LYS A 1 188 ? -18.985 -1.322 19.244 1.00 98.00 188 LYS A O 1
ATOM 1530 N N . VAL A 1 189 ? -17.146 -0.072 18.880 1.00 97.81 189 VAL A N 1
ATOM 1531 C CA . VAL A 1 189 ? -16.414 -0.482 20.099 1.00 97.81 189 VAL A CA 1
ATOM 1532 C C . VAL A 1 189 ? -17.193 -0.119 21.364 1.00 97.81 189 VAL A C 1
ATOM 1534 O O . VAL A 1 189 ? -17.348 -0.942 22.265 1.00 97.81 189 VAL A O 1
ATOM 1537 N N . VAL A 1 190 ? -17.704 1.113 21.441 1.00 96.94 190 VAL A N 1
ATOM 1538 C CA . VAL A 1 190 ? -18.456 1.595 22.613 1.00 96.94 190 VAL A CA 1
ATOM 1539 C C . VAL A 1 190 ? -19.780 0.841 22.783 1.00 96.94 190 VAL A C 1
ATOM 1541 O O . VAL A 1 190 ? -20.215 0.632 23.913 1.00 96.94 190 VAL A O 1
ATOM 1544 N N . GLY A 1 191 ? -20.395 0.407 21.681 1.00 95.75 191 GLY A N 1
ATOM 1545 C CA . GLY A 1 191 ? -21.638 -0.366 21.668 1.00 95.75 191 GLY A CA 1
ATOM 1546 C C . GLY A 1 191 ? -21.470 -1.887 21.745 1.00 95.75 191 GLY A C 1
ATOM 1547 O O . GLY A 1 191 ? -22.454 -2.592 21.536 1.00 95.75 191 GLY A O 1
ATOM 1548 N N . LEU A 1 192 ? -20.263 -2.409 21.995 1.00 97.19 192 LEU A N 1
ATOM 1549 C CA . LEU A 1 192 ? -20.030 -3.854 22.048 1.00 97.19 192 LEU A CA 1
ATOM 1550 C C . LEU A 1 192 ? -20.809 -4.521 23.186 1.00 97.19 192 LEU A C 1
ATOM 1552 O O . LEU A 1 192 ? -20.714 -4.111 24.344 1.00 97.19 192 LEU A O 1
ATOM 1556 N N . GLU A 1 193 ? -21.501 -5.609 22.851 1.00 95.62 193 GLU A N 1
ATOM 1557 C CA . GLU A 1 193 ? -22.208 -6.446 23.818 1.00 95.62 193 GLU A CA 1
ATOM 1558 C C . GLU A 1 193 ? -21.224 -7.133 24.774 1.00 95.62 193 GLU A C 1
ATOM 1560 O O . GLU A 1 193 ? -20.204 -7.695 24.354 1.00 95.62 193 GLU A O 1
ATOM 1565 N N . GLU A 1 194 ? -21.532 -7.106 26.072 1.00 95.00 194 GLU A N 1
ATOM 1566 C CA . GLU A 1 194 ? -20.724 -7.782 27.087 1.00 95.00 194 GLU A CA 1
ATOM 1567 C C . GLU A 1 194 ? -20.689 -9.298 26.850 1.00 95.00 194 GLU A C 1
ATOM 1569 O O . GLU A 1 194 ? -21.700 -9.925 26.542 1.00 95.00 194 GLU A O 1
ATOM 1574 N N . GLY A 1 195 ? -19.501 -9.893 26.981 1.00 92.56 195 GLY A N 1
ATOM 1575 C CA . GLY A 1 195 ? -19.272 -11.319 26.717 1.00 92.56 195 GLY A CA 1
ATOM 1576 C C . GLY A 1 195 ? -19.102 -11.699 25.239 1.00 92.56 195 GLY A C 1
ATOM 1577 O O . GLY A 1 195 ? -18.727 -12.836 24.959 1.00 92.56 195 GLY A O 1
ATOM 1578 N N . SER A 1 196 ? -19.309 -10.776 24.292 1.00 96.38 196 SER A N 1
ATOM 1579 C CA . SER A 1 196 ? -19.007 -11.021 22.874 1.00 96.38 196 SER A CA 1
ATOM 1580 C C . SER A 1 196 ? -17.499 -11.187 22.624 1.00 96.38 196 SER A C 1
ATOM 1582 O O . SER A 1 196 ? -16.670 -10.623 23.343 1.00 96.38 196 SER A O 1
ATOM 1584 N N . ARG A 1 197 ? -17.121 -11.917 21.561 1.00 95.44 197 ARG A N 1
ATOM 1585 C CA . ARG A 1 197 ? -15.711 -12.081 21.151 1.00 95.44 197 ARG A CA 1
ATOM 1586 C C . ARG A 1 197 ? -15.026 -10.728 20.949 1.00 95.44 197 ARG A C 1
ATOM 1588 O O . ARG A 1 197 ? -13.961 -10.501 21.516 1.00 95.44 197 ARG A O 1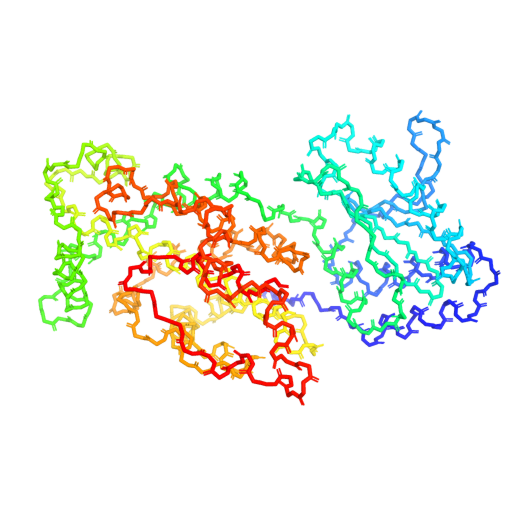
ATOM 1595 N N . ALA A 1 198 ? -15.652 -9.819 20.205 1.00 96.06 198 ALA A N 1
ATOM 1596 C CA . ALA A 1 198 ? -15.132 -8.474 19.986 1.00 96.06 198 ALA A CA 1
ATOM 1597 C C . ALA A 1 198 ? -14.885 -7.708 21.297 1.00 96.06 198 ALA A C 1
ATOM 1599 O O . ALA A 1 198 ? -13.848 -7.057 21.440 1.00 96.06 198 ALA A O 1
ATOM 1600 N N . LYS A 1 199 ? -15.786 -7.822 22.285 1.00 97.19 199 LYS A N 1
ATOM 1601 C CA . LYS A 1 199 ? -15.594 -7.193 23.598 1.00 97.19 199 LYS A CA 1
ATOM 1602 C C . LYS A 1 199 ? -14.420 -7.797 24.363 1.00 97.19 199 LYS A C 1
ATOM 1604 O O . LYS A 1 199 ? -13.652 -7.054 24.972 1.00 97.19 199 LYS A O 1
ATOM 1609 N N . LEU A 1 200 ? -14.258 -9.119 24.314 1.00 95.62 200 LEU A N 1
ATOM 1610 C CA . LEU A 1 200 ? -13.119 -9.806 24.929 1.00 95.62 200 LEU A CA 1
ATOM 1611 C C . LEU A 1 200 ? -11.794 -9.357 24.300 1.00 95.62 200 LEU A C 1
ATOM 1613 O O . LEU A 1 200 ? -10.884 -8.985 25.036 1.00 95.62 200 LEU A O 1
ATOM 1617 N N . LEU A 1 201 ? -11.718 -9.289 22.965 1.00 95.44 201 LEU A N 1
ATOM 1618 C CA . LEU A 1 201 ? -10.537 -8.788 22.250 1.00 95.44 201 LEU A CA 1
ATOM 1619 C C . LEU A 1 201 ? -10.195 -7.349 22.647 1.00 95.44 201 LEU A C 1
ATOM 1621 O O . LEU A 1 201 ? -9.037 -7.059 22.939 1.00 95.44 201 LEU A O 1
ATOM 1625 N N . PHE A 1 202 ? -11.192 -6.460 22.705 1.00 96.50 202 PHE A N 1
ATOM 1626 C CA . PHE A 1 202 ? -10.990 -5.079 23.143 1.00 96.50 202 PHE A CA 1
ATOM 1627 C C . PHE A 1 202 ? -10.485 -4.999 24.589 1.00 96.50 202 PHE A C 1
ATOM 1629 O O . PHE A 1 202 ? -9.520 -4.288 24.864 1.00 96.50 202 PHE A O 1
ATOM 1636 N N . ASN A 1 203 ? -11.106 -5.734 25.514 1.00 95.75 203 ASN A N 1
ATOM 1637 C CA . ASN A 1 203 ? -10.733 -5.714 26.928 1.00 95.75 203 ASN A CA 1
ATOM 1638 C C . ASN A 1 203 ? -9.318 -6.267 27.153 1.00 95.75 203 ASN A C 1
ATOM 1640 O O . ASN A 1 203 ? -8.545 -5.685 27.920 1.00 95.75 203 ASN A O 1
ATOM 1644 N N . ASP A 1 204 ? -8.963 -7.365 26.483 1.00 93.69 204 ASP A N 1
ATOM 1645 C CA . ASP A 1 204 ? -7.622 -7.945 26.570 1.00 93.69 204 ASP A CA 1
ATOM 1646 C C . ASP A 1 204 ? -6.568 -7.038 25.942 1.00 93.69 204 ASP A C 1
ATOM 1648 O O . ASP A 1 204 ? -5.526 -6.800 26.564 1.00 93.69 204 ASP A O 1
ATOM 1652 N N . TRP A 1 205 ? -6.860 -6.461 24.772 1.00 93.88 205 TRP A N 1
ATOM 1653 C CA . TRP A 1 205 ? -6.007 -5.445 24.167 1.00 93.88 205 TRP A CA 1
ATOM 1654 C C . TRP A 1 205 ? -5.803 -4.268 25.123 1.00 93.88 205 TRP A C 1
ATOM 1656 O O . TRP A 1 205 ? -4.662 -3.937 25.428 1.00 93.88 205 TRP A O 1
ATOM 1666 N N . ALA A 1 206 ? -6.874 -3.677 25.661 1.00 91.94 206 ALA A N 1
ATOM 1667 C CA . ALA A 1 206 ? -6.791 -2.504 26.531 1.00 91.94 206 ALA A CA 1
ATOM 1668 C C . ALA A 1 206 ? -5.985 -2.803 27.802 1.00 91.94 206 ALA A C 1
ATOM 1670 O O . ALA A 1 206 ? -5.148 -2.001 28.221 1.00 91.94 206 ALA A O 1
ATOM 1671 N N . ARG A 1 207 ? -6.184 -3.984 28.398 1.00 90.81 207 ARG A N 1
ATOM 1672 C CA . ARG A 1 207 ? -5.426 -4.444 29.566 1.00 90.81 207 ARG A CA 1
ATOM 1673 C C . ARG A 1 207 ? -3.932 -4.542 29.264 1.00 90.81 207 ARG A C 1
ATOM 1675 O O . ARG A 1 207 ? -3.135 -3.968 30.005 1.00 90.81 207 ARG A O 1
ATOM 1682 N N . LEU A 1 208 ? -3.547 -5.252 28.204 1.00 87.69 208 LEU A N 1
ATOM 1683 C CA . LEU A 1 208 ? -2.138 -5.438 27.838 1.00 87.69 208 LEU A CA 1
ATOM 1684 C C . LEU A 1 208 ? -1.492 -4.132 27.379 1.00 87.69 208 LEU A C 1
ATOM 1686 O O . LEU A 1 208 ? -0.365 -3.829 27.763 1.00 87.69 208 LEU A O 1
ATOM 1690 N N . PHE A 1 209 ? -2.220 -3.336 26.602 1.00 85.19 209 PHE A N 1
ATOM 1691 C CA . PHE A 1 209 ? -1.750 -2.063 26.079 1.00 85.19 209 PHE A CA 1
ATOM 1692 C C . PHE A 1 209 ? -1.464 -1.078 27.218 1.00 85.19 209 PHE A C 1
ATOM 1694 O O . PHE A 1 209 ? -0.371 -0.515 27.268 1.00 85.19 209 PHE A O 1
ATOM 1701 N N . ARG A 1 210 ? -2.363 -0.953 28.205 1.00 85.25 210 ARG A N 1
ATOM 1702 C CA . ARG A 1 210 ? -2.129 -0.155 29.426 1.00 85.25 210 ARG A CA 1
ATOM 1703 C C . ARG A 1 210 ? -0.968 -0.685 30.267 1.00 85.25 210 ARG A C 1
ATOM 1705 O O . ARG A 1 210 ? -0.184 0.104 30.782 1.00 85.25 210 ARG A O 1
ATOM 1712 N N . GLN A 1 211 ? -0.824 -2.005 30.403 1.00 82.44 211 GLN A N 1
ATOM 1713 C CA . GLN A 1 211 ? 0.308 -2.603 31.127 1.00 82.44 211 GLN A CA 1
ATOM 1714 C C . GLN A 1 211 ? 1.653 -2.309 30.452 1.00 82.44 211 GLN A C 1
ATOM 1716 O O . GLN A 1 211 ? 2.635 -2.040 31.140 1.00 82.44 211 GLN A O 1
ATOM 1721 N N . ALA A 1 212 ? 1.702 -2.346 29.120 1.00 77.38 212 ALA A N 1
ATOM 1722 C CA . ALA A 1 212 ? 2.929 -2.136 28.356 1.00 77.38 212 ALA A CA 1
ATOM 1723 C C . ALA A 1 212 ? 3.391 -0.670 28.348 1.00 77.38 212 ALA A C 1
ATOM 1725 O O . ALA A 1 212 ? 4.588 -0.393 28.320 1.00 77.38 212 ALA A O 1
ATOM 1726 N N . THR A 1 213 ? 2.442 0.260 28.363 1.00 74.62 213 THR A N 1
ATOM 1727 C CA . THR A 1 213 ? 2.670 1.709 28.232 1.00 74.62 213 THR A CA 1
ATOM 1728 C C . THR A 1 213 ? 2.704 2.452 29.558 1.00 74.62 213 THR A C 1
ATOM 1730 O O . THR A 1 213 ? 3.295 3.525 29.653 1.00 74.62 213 THR A O 1
ATOM 1733 N N . GLY A 1 214 ? 1.979 1.949 30.557 1.00 77.19 214 GLY A N 1
ATOM 1734 C CA . GLY A 1 214 ? 1.648 2.701 31.758 1.00 77.19 214 GLY A CA 1
ATOM 1735 C C . GLY A 1 214 ? 0.868 3.996 31.495 1.00 77.19 214 GLY A C 1
ATOM 1736 O O . GLY A 1 214 ? 0.838 4.836 32.394 1.00 77.19 214 GLY A O 1
ATOM 1737 N N . TYR A 1 215 ? 0.273 4.210 30.304 1.00 79.44 215 TYR A N 1
ATOM 1738 C CA . TYR A 1 215 ? -0.474 5.451 30.068 1.00 79.44 215 TYR A CA 1
ATOM 1739 C C . TYR A 1 215 ? -1.749 5.469 30.906 1.00 79.44 215 TYR A C 1
ATOM 1741 O O . TYR A 1 215 ? -2.399 4.448 31.148 1.00 79.44 215 TYR A O 1
ATOM 1749 N N . ARG A 1 216 ? -2.113 6.678 31.316 1.00 77.38 216 ARG A N 1
ATOM 1750 C CA . ARG A 1 216 ? -3.439 7.004 31.816 1.00 77.38 216 ARG A CA 1
ATOM 1751 C C . ARG A 1 216 ? -4.082 7.918 30.785 1.00 77.38 216 ARG A C 1
ATOM 1753 O O . ARG A 1 216 ? -3.434 8.897 30.410 1.00 77.38 216 ARG A O 1
ATOM 1760 N N . PRO A 1 217 ? -5.276 7.592 30.264 1.00 72.25 217 PRO A N 1
ATOM 1761 C CA . PRO A 1 217 ? -5.877 8.375 29.192 1.00 72.25 217 PRO A CA 1
ATOM 1762 C C . PRO A 1 217 ? -6.007 9.868 29.516 1.00 72.25 217 PRO A C 1
ATOM 1764 O O . PRO A 1 217 ? -5.928 10.703 28.624 1.00 72.25 217 PRO A O 1
ATOM 1767 N N . GLU A 1 218 ? -6.159 10.202 30.796 1.00 73.31 218 GLU A N 1
ATOM 1768 C CA . GLU A 1 218 ? -6.295 11.568 31.303 1.00 73.31 218 GLU A CA 1
ATOM 1769 C C . GLU A 1 218 ? -4.995 12.382 31.208 1.00 73.31 218 GLU A C 1
ATOM 1771 O O . GLU A 1 218 ? -5.031 13.605 31.295 1.00 73.31 218 GLU A O 1
ATOM 1776 N N . GLU A 1 219 ? -3.850 11.718 31.040 1.00 76.81 219 GLU A N 1
ATOM 1777 C CA . GLU A 1 219 ? -2.528 12.345 30.931 1.00 76.81 219 GLU A CA 1
ATOM 1778 C C . GLU A 1 219 ? -2.056 12.514 29.474 1.00 76.81 219 GLU A C 1
ATOM 1780 O O . GLU A 1 219 ? -0.876 12.800 29.240 1.00 76.81 219 GLU A O 1
ATOM 1785 N N . LEU A 1 220 ? -2.935 12.258 28.500 1.00 80.12 220 LEU A N 1
ATOM 1786 C CA . LEU A 1 220 ? -2.664 12.409 27.071 1.00 80.12 220 LEU A CA 1
ATOM 1787 C C . LEU A 1 220 ? -3.381 13.661 26.551 1.00 80.12 220 LEU A C 1
ATOM 1789 O O . LEU A 1 220 ? -4.600 13.669 26.366 1.00 80.12 220 LEU A O 1
ATOM 1793 N N . GLU A 1 221 ? -2.615 14.735 26.359 1.00 83.44 221 GLU A N 1
ATOM 1794 C CA . GLU A 1 221 ? -3.118 16.068 26.007 1.00 83.44 221 GLU A CA 1
ATOM 1795 C C . GLU A 1 221 ? -3.647 16.144 24.566 1.00 83.44 221 GLU A C 1
ATOM 1797 O O . GLU A 1 221 ? -4.522 16.962 24.281 1.00 83.44 221 GLU A O 1
ATOM 1802 N N . GLU A 1 222 ? -3.167 15.277 23.667 1.00 86.69 222 GLU A N 1
ATOM 1803 C CA . GLU A 1 222 ? -3.548 15.282 22.245 1.00 86.69 222 GLU A CA 1
ATOM 1804 C C . GLU A 1 222 ? -4.895 14.570 21.990 1.00 86.69 222 GLU A C 1
ATOM 1806 O O . GLU A 1 222 ? -5.593 14.860 21.014 1.00 86.69 222 GLU A O 1
ATOM 1811 N N . LEU A 1 223 ? -5.310 13.647 22.869 1.00 87.81 223 LEU A N 1
ATOM 1812 C CA . LEU A 1 223 ? -6.513 12.829 22.660 1.00 87.81 223 LEU A CA 1
ATOM 1813 C C . LEU A 1 223 ? -7.837 13.613 22.617 1.00 87.81 223 LEU A C 1
ATOM 1815 O O . LEU A 1 223 ? -8.673 13.279 21.770 1.00 87.81 223 LEU A O 1
ATOM 1819 N N . PRO A 1 224 ? -8.083 14.629 23.471 1.00 90.31 224 PRO A N 1
ATOM 1820 C CA . PRO A 1 224 ? -9.304 15.429 23.391 1.00 90.31 224 PRO A CA 1
ATOM 1821 C C . PRO A 1 224 ? -9.449 16.172 22.057 1.00 90.31 224 PRO A C 1
ATOM 1823 O O . PRO A 1 224 ? -10.560 16.308 21.538 1.00 90.31 224 PRO A O 1
ATOM 1826 N N . GLU A 1 225 ? -8.341 16.671 21.501 1.00 89.94 225 GLU A N 1
ATOM 1827 C CA . GLU A 1 225 ? -8.334 17.331 20.195 1.00 89.94 225 GLU A CA 1
ATOM 1828 C C . GLU A 1 225 ? -8.564 16.316 19.075 1.00 89.94 225 GLU A C 1
ATOM 1830 O O . GLU A 1 225 ? -9.469 16.509 18.263 1.00 89.94 225 GLU A O 1
ATOM 1835 N N . LEU A 1 226 ? -7.852 15.188 19.097 1.00 90.44 226 LEU A N 1
ATOM 1836 C CA . LEU A 1 226 ? -8.013 14.130 18.102 1.00 90.44 226 LEU A CA 1
ATOM 1837 C C . LEU A 1 226 ? -9.440 13.563 18.069 1.00 90.44 226 LEU A C 1
ATOM 1839 O O . LEU A 1 226 ? -10.010 13.353 16.998 1.00 90.44 226 LEU A O 1
ATOM 1843 N N . ALA A 1 227 ? -10.058 13.354 19.236 1.00 93.25 227 ALA A N 1
ATOM 1844 C CA . ALA A 1 227 ? -11.456 12.938 19.322 1.00 93.25 227 ALA A CA 1
ATOM 1845 C C . ALA A 1 227 ? -12.377 13.939 18.605 1.00 93.25 227 ALA A C 1
ATOM 1847 O O . ALA A 1 227 ? -13.253 13.539 17.836 1.00 93.25 227 ALA A O 1
ATOM 1848 N N . ARG A 1 228 ? -12.139 15.244 18.794 1.00 92.06 228 ARG A N 1
ATOM 1849 C CA . ARG A 1 228 ? -12.895 16.316 18.133 1.00 92.06 228 ARG A CA 1
ATOM 1850 C C . ARG A 1 228 ? -12.680 16.320 16.622 1.00 92.06 228 ARG A C 1
ATOM 1852 O O . ARG A 1 228 ? -13.659 16.477 15.895 1.00 92.06 228 ARG A O 1
ATOM 1859 N N . GLU A 1 229 ? -11.449 16.125 16.151 1.00 91.69 229 GLU A N 1
ATOM 1860 C CA . GLU A 1 229 ? -11.136 16.021 14.717 1.00 91.69 229 GLU A CA 1
ATOM 1861 C C . GLU A 1 229 ? -11.868 14.844 14.059 1.00 91.69 229 GLU A C 1
ATOM 1863 O O . GLU A 1 229 ? -12.410 14.982 12.961 1.00 91.69 229 GLU A O 1
ATOM 1868 N N . TYR A 1 230 ? -11.993 13.720 14.768 1.00 94.25 230 TYR A N 1
ATOM 1869 C CA . TYR A 1 230 ? -12.803 12.582 14.333 1.00 94.25 230 TYR A CA 1
ATOM 1870 C C . TYR A 1 230 ? -14.311 12.756 14.565 1.00 94.25 230 TYR A C 1
ATOM 1872 O O . TYR A 1 230 ? -15.100 11.861 14.266 1.00 94.25 230 TYR A O 1
ATOM 1880 N N . GLY A 1 231 ? -14.755 13.909 15.071 1.00 93.88 231 GLY A N 1
ATOM 1881 C CA . GLY A 1 231 ? -16.164 14.198 15.326 1.00 93.88 231 GLY A CA 1
ATOM 1882 C C . GLY A 1 231 ? -16.773 13.341 16.438 1.00 93.88 231 GLY A C 1
ATOM 1883 O O . GLY A 1 231 ? -17.976 13.060 16.394 1.00 93.88 231 GLY A O 1
ATOM 1884 N N . ILE A 1 232 ? -15.960 12.901 17.396 1.00 95.06 232 ILE A N 1
ATOM 1885 C CA . ILE A 1 232 ? -16.343 12.171 18.606 1.00 95.06 232 ILE A CA 1
ATOM 1886 C C . ILE A 1 232 ? -16.428 13.187 19.753 1.00 95.06 232 ILE A C 1
ATOM 1888 O O . ILE A 1 232 ? -15.482 13.925 20.018 1.00 95.06 232 ILE A O 1
ATOM 1892 N N . GLY A 1 233 ? -17.578 13.253 20.423 1.00 88.69 233 GLY A N 1
ATOM 1893 C CA . GLY A 1 233 ? -17.840 14.220 21.492 1.00 88.69 233 GLY A CA 1
ATOM 1894 C C . GLY A 1 233 ? -18.565 13.604 22.686 1.00 88.69 233 GLY A C 1
ATOM 1895 O O . GLY A 1 233 ? -18.896 12.420 22.680 1.00 88.69 233 GLY A O 1
ATOM 1896 N N . GLY A 1 234 ? -18.827 14.424 23.706 1.00 87.00 234 GLY A N 1
ATOM 1897 C CA . GLY A 1 234 ? -19.394 13.972 24.980 1.00 87.00 234 GLY A CA 1
ATOM 1898 C C . GLY A 1 234 ? -18.335 13.344 25.890 1.00 87.00 234 GLY A C 1
ATOM 1899 O O . GLY A 1 234 ? -17.184 13.777 25.899 1.00 87.00 234 GLY A O 1
ATOM 1900 N N . THR A 1 235 ? -18.722 12.330 26.666 1.00 88.75 235 THR A N 1
ATOM 1901 C CA . THR A 1 235 ? -17.785 11.543 27.481 1.00 88.75 235 THR A CA 1
ATOM 1902 C C . THR A 1 235 ? -17.060 10.537 26.589 1.00 88.75 235 THR A C 1
ATOM 1904 O O . THR A 1 235 ? -17.602 9.484 26.255 1.00 88.75 235 THR A O 1
ATOM 1907 N N . VAL A 1 236 ? -15.843 10.885 26.169 1.00 93.50 236 VAL A N 1
ATOM 1908 C CA . VAL A 1 236 ? -15.041 10.073 25.245 1.00 93.50 236 VAL A CA 1
ATOM 1909 C C . VAL A 1 236 ? -14.395 8.897 25.978 1.00 93.50 236 VAL A C 1
ATOM 1911 O O . VAL A 1 236 ? -13.750 9.075 27.008 1.00 93.50 236 VAL A O 1
ATOM 1914 N N . ASN A 1 237 ? -14.529 7.694 25.419 1.00 94.25 237 ASN A N 1
ATOM 1915 C CA . ASN A 1 237 ? -13.766 6.525 25.844 1.00 94.25 237 ASN A CA 1
ATOM 1916 C C . ASN A 1 237 ? -12.443 6.473 25.068 1.00 94.25 237 ASN A C 1
ATOM 1918 O O . ASN A 1 237 ? -12.379 6.011 23.930 1.00 94.25 237 ASN A O 1
ATOM 1922 N N . TYR A 1 238 ? -11.373 6.962 25.678 1.00 92.38 238 TYR A N 1
ATOM 1923 C CA . TYR A 1 238 ? -10.082 7.083 25.009 1.00 92.38 238 TYR A CA 1
ATOM 1924 C C . TYR A 1 238 ? -9.429 5.744 24.642 1.00 92.38 238 TYR A C 1
ATOM 1926 O O . TYR A 1 238 ? -8.775 5.670 23.604 1.00 92.38 238 TYR A O 1
ATOM 1934 N N . ASP A 1 239 ? -9.641 4.669 25.406 1.00 93.00 239 ASP A N 1
ATOM 1935 C CA . ASP A 1 239 ? -9.136 3.348 25.010 1.00 93.00 239 ASP A CA 1
ATOM 1936 C C . ASP A 1 239 ? -9.840 2.853 23.746 1.00 93.00 239 ASP A C 1
ATOM 1938 O O . ASP A 1 239 ? -9.190 2.340 22.838 1.00 93.00 239 ASP A O 1
ATOM 1942 N N . ALA A 1 240 ? -11.158 3.061 23.649 1.00 95.88 240 ALA A N 1
ATOM 1943 C CA . ALA A 1 240 ? -11.921 2.734 22.448 1.00 95.88 240 ALA A CA 1
ATOM 1944 C C . ALA A 1 240 ? -11.469 3.569 21.240 1.00 95.88 240 ALA A C 1
ATOM 1946 O O . ALA A 1 240 ? -11.407 3.053 20.123 1.00 95.88 240 ALA A O 1
ATOM 1947 N N . LEU A 1 241 ? -11.114 4.841 21.453 1.00 95.44 241 LEU A N 1
ATOM 1948 C CA . LEU A 1 241 ? -10.563 5.704 20.408 1.00 95.44 241 LEU A CA 1
ATOM 1949 C C . LEU A 1 241 ? -9.222 5.171 19.890 1.00 95.44 241 LEU A C 1
ATOM 1951 O O . LEU A 1 241 ? -9.079 4.951 18.687 1.00 95.44 241 LEU A O 1
ATOM 1955 N N . ILE A 1 242 ? -8.269 4.906 20.785 1.00 92.88 242 ILE A N 1
ATOM 1956 C CA . ILE A 1 242 ? -6.950 4.370 20.418 1.00 92.88 242 ILE A CA 1
ATOM 1957 C C . ILE A 1 242 ? -7.103 3.016 19.715 1.00 92.88 242 ILE A C 1
ATOM 1959 O O . ILE A 1 242 ? -6.505 2.793 18.662 1.00 92.88 242 ILE A O 1
ATOM 1963 N N . PHE A 1 243 ? -7.952 2.131 20.244 1.00 94.81 243 PHE A N 1
ATOM 1964 C CA . PHE A 1 243 ? -8.230 0.831 19.634 1.00 94.81 243 PHE A CA 1
ATOM 1965 C C . PHE A 1 243 ? -8.786 0.961 18.212 1.00 94.81 243 PHE A C 1
ATOM 1967 O O . PHE A 1 243 ? -8.393 0.210 17.318 1.00 94.81 243 PHE A O 1
ATOM 1974 N N . SER A 1 244 ? -9.659 1.942 17.978 1.00 97.31 244 SER A N 1
ATOM 1975 C CA . SER A 1 244 ? -10.247 2.207 16.660 1.00 97.31 244 SER A CA 1
ATOM 1976 C C . SER A 1 244 ? -9.214 2.732 15.664 1.00 97.31 244 SER A C 1
ATOM 1978 O O . SER A 1 244 ? -9.196 2.289 14.516 1.00 97.31 244 SER A O 1
ATOM 1980 N N . ILE A 1 245 ? -8.310 3.616 16.101 1.00 94.62 245 ILE A N 1
ATOM 1981 C CA . ILE A 1 245 ? -7.198 4.118 15.276 1.00 94.62 245 ILE A CA 1
ATOM 1982 C C . ILE A 1 245 ? -6.245 2.976 14.908 1.00 94.62 245 ILE A C 1
ATOM 1984 O O . ILE A 1 245 ? -5.876 2.836 13.742 1.00 94.62 245 ILE A O 1
ATOM 1988 N N . HIS A 1 246 ? -5.882 2.123 15.870 1.00 92.62 246 HIS A N 1
ATOM 1989 C CA . HIS A 1 246 ? -5.045 0.954 15.598 1.00 92.62 246 HIS A CA 1
ATOM 1990 C C . HIS A 1 246 ? -5.737 -0.057 14.683 1.00 92.62 246 HIS A C 1
ATOM 1992 O O . HIS A 1 246 ? -5.091 -0.581 13.781 1.00 92.62 246 HIS A O 1
ATOM 1998 N N . THR A 1 247 ? -7.044 -0.279 14.851 1.00 95.69 247 THR A N 1
ATOM 1999 C CA . THR A 1 247 ? -7.832 -1.136 13.952 1.00 95.69 247 THR A CA 1
ATOM 2000 C C . THR A 1 247 ? -7.797 -0.599 12.522 1.00 95.69 247 THR A C 1
ATOM 2002 O O . THR A 1 247 ? -7.518 -1.346 11.588 1.00 95.69 247 THR A O 1
ATOM 2005 N N . TYR A 1 248 ? -8.016 0.706 12.347 1.00 95.50 248 TYR A N 1
ATOM 2006 C CA . TYR A 1 248 ? -7.934 1.367 11.046 1.00 95.50 248 TYR A CA 1
ATOM 2007 C C . TYR A 1 248 ? -6.542 1.234 10.412 1.00 95.50 248 TYR A C 1
ATOM 2009 O O . TYR A 1 248 ? -6.422 0.841 9.251 1.00 95.50 248 TYR A O 1
ATOM 2017 N N . TYR A 1 249 ? -5.484 1.512 11.177 1.00 91.62 249 TYR A N 1
ATOM 2018 C CA . TYR A 1 249 ? -4.109 1.386 10.697 1.00 91.62 249 TYR A CA 1
ATOM 2019 C C . TYR A 1 249 ? -3.761 -0.061 10.314 1.00 91.62 249 TYR A C 1
ATOM 2021 O O . TYR A 1 249 ? -3.196 -0.294 9.246 1.00 91.62 249 TYR A O 1
ATOM 2029 N N . ALA A 1 250 ? -4.142 -1.037 11.145 1.00 91.31 250 ALA A N 1
ATOM 2030 C CA . ALA A 1 250 ? -3.929 -2.455 10.875 1.00 91.31 250 ALA A CA 1
ATOM 2031 C C . ALA A 1 250 ? -4.664 -2.901 9.605 1.00 91.31 250 ALA A C 1
ATOM 2033 O O . ALA A 1 250 ? -4.074 -3.585 8.771 1.00 91.31 250 ALA A O 1
ATOM 2034 N N . LEU A 1 251 ? -5.913 -2.469 9.411 1.00 93.00 251 LEU A N 1
ATOM 2035 C CA . LEU A 1 251 ? -6.673 -2.744 8.193 1.00 93.00 251 LEU A CA 1
ATOM 2036 C C . LEU A 1 251 ? -5.958 -2.192 6.950 1.00 93.00 251 LEU A C 1
ATOM 2038 O O . LEU A 1 251 ? -5.753 -2.933 5.992 1.00 93.00 251 LEU A O 1
ATOM 2042 N N . LEU A 1 252 ? -5.522 -0.928 6.965 1.00 90.75 252 LEU A N 1
ATOM 2043 C CA . LEU A 1 252 ? -4.770 -0.346 5.845 1.00 90.75 252 LEU A CA 1
ATOM 2044 C C . LEU A 1 252 ? -3.486 -1.117 5.544 1.00 90.75 252 LEU A C 1
ATOM 2046 O O . LEU A 1 252 ? -3.202 -1.408 4.383 1.00 90.75 252 LEU A O 1
ATOM 2050 N N . LEU A 1 253 ? -2.724 -1.462 6.584 1.00 86.56 253 LEU A N 1
ATOM 2051 C CA . LEU A 1 253 ? -1.490 -2.226 6.446 1.00 86.56 253 LEU A CA 1
ATOM 2052 C C . LEU A 1 253 ? -1.754 -3.579 5.779 1.00 86.56 253 LEU A C 1
ATOM 2054 O O . LEU A 1 253 ? -1.035 -3.951 4.854 1.00 86.56 253 LEU A O 1
ATOM 2058 N N . LYS A 1 254 ? -2.807 -4.285 6.202 1.00 89.38 254 LYS A N 1
ATOM 2059 C CA . LYS A 1 254 ? -3.212 -5.575 5.629 1.00 89.38 254 LYS A CA 1
ATOM 2060 C C . LYS A 1 254 ? -3.651 -5.446 4.176 1.00 89.38 254 LYS A C 1
ATOM 2062 O O . LYS A 1 254 ? -3.233 -6.259 3.360 1.00 89.38 254 LYS A O 1
ATOM 2067 N N . LEU A 1 255 ? -4.433 -4.420 3.833 1.00 89.38 255 LEU A N 1
ATOM 2068 C CA . LEU A 1 255 ? -4.855 -4.162 2.451 1.00 89.38 255 LEU A CA 1
ATOM 2069 C C . LEU A 1 255 ? -3.655 -3.890 1.535 1.00 89.38 255 LEU A C 1
ATOM 2071 O O . LEU A 1 255 ? -3.567 -4.466 0.453 1.00 89.38 255 LEU A O 1
ATOM 2075 N N . ILE A 1 256 ? -2.708 -3.060 1.984 1.00 84.75 256 ILE A N 1
ATOM 2076 C CA . ILE A 1 256 ? -1.471 -2.780 1.243 1.00 84.75 256 ILE A CA 1
ATOM 2077 C C . ILE A 1 256 ? -0.629 -4.054 1.117 1.00 84.75 256 ILE A C 1
ATOM 2079 O O . ILE A 1 256 ? -0.174 -4.371 0.022 1.00 84.75 256 ILE A O 1
ATOM 2083 N N . ALA A 1 257 ? -0.444 -4.805 2.205 1.00 83.06 257 ALA A N 1
ATOM 2084 C CA . ALA A 1 257 ? 0.334 -6.042 2.207 1.00 83.06 257 ALA A CA 1
ATOM 2085 C C . ALA A 1 257 ? -0.277 -7.117 1.296 1.00 83.06 257 ALA A C 1
ATOM 2087 O O . ALA A 1 257 ? 0.453 -7.785 0.567 1.00 83.06 257 ALA A O 1
ATOM 2088 N N . ALA A 1 258 ? -1.602 -7.261 1.293 1.00 84.94 258 ALA A N 1
ATOM 2089 C CA . ALA A 1 258 ? -2.302 -8.180 0.407 1.00 84.94 258 ALA A CA 1
ATOM 2090 C C . ALA A 1 258 ? -2.184 -7.752 -1.058 1.00 84.94 258 ALA A C 1
ATOM 2092 O O . ALA A 1 258 ? -1.876 -8.589 -1.902 1.00 84.94 258 ALA A O 1
ATOM 2093 N N . GLU A 1 259 ? -2.350 -6.461 -1.366 1.00 80.81 259 GLU A N 1
ATOM 2094 C CA . GLU A 1 259 ? -2.162 -5.953 -2.730 1.00 80.81 259 GLU A CA 1
ATOM 2095 C C . GLU A 1 259 ? -0.726 -6.177 -3.213 1.00 80.81 259 GLU A C 1
ATOM 2097 O O . GLU A 1 259 ? -0.527 -6.664 -4.322 1.00 80.81 259 GLU A O 1
ATOM 2102 N N . ILE A 1 260 ? 0.264 -5.909 -2.357 1.00 76.38 260 ILE A N 1
ATOM 2103 C CA . ILE A 1 260 ? 1.674 -6.248 -2.579 1.00 76.38 260 ILE A CA 1
ATOM 2104 C C . ILE A 1 260 ? 1.773 -7.735 -2.914 1.00 76.38 260 ILE A C 1
ATOM 2106 O O . ILE A 1 260 ? 2.174 -8.069 -4.021 1.00 76.38 260 ILE A O 1
ATOM 2110 N N . VAL A 1 261 ? 1.341 -8.639 -2.033 1.00 76.81 261 VAL A N 1
ATOM 2111 C CA . VAL A 1 261 ? 1.450 -10.093 -2.240 1.00 76.81 261 VAL A CA 1
ATOM 2112 C C . VAL A 1 261 ? 0.775 -10.570 -3.523 1.00 76.81 261 VAL A C 1
ATOM 2114 O O . VAL A 1 261 ? 1.334 -11.427 -4.201 1.00 76.81 261 VAL A O 1
ATOM 2117 N N . TYR A 1 262 ? -0.361 -10.000 -3.912 1.00 74.25 262 TYR A N 1
ATOM 2118 C CA . TYR A 1 262 ? -1.011 -10.314 -5.185 1.00 74.25 262 TYR A CA 1
ATOM 2119 C C . TYR A 1 262 ? -0.163 -9.945 -6.408 1.00 74.25 262 TYR A C 1
ATOM 2121 O O . TYR A 1 262 ? -0.195 -10.663 -7.409 1.00 74.25 262 TYR A O 1
ATOM 2129 N N . LEU A 1 263 ? 0.642 -8.883 -6.320 1.00 65.62 263 LEU A N 1
ATOM 2130 C CA . LEU A 1 263 ? 1.608 -8.539 -7.365 1.00 65.62 263 LEU A CA 1
ATOM 2131 C C . LEU A 1 263 ? 2.744 -9.576 -7.465 1.00 65.62 263 LEU A C 1
ATOM 2133 O O . LEU A 1 263 ? 3.192 -9.865 -8.573 1.00 65.62 263 LEU A O 1
ATOM 2137 N N . TYR A 1 264 ? 3.187 -10.181 -6.353 1.00 63.19 264 TYR A N 1
ATOM 2138 C CA . TYR A 1 264 ? 4.336 -11.111 -6.350 1.00 63.19 264 TYR A CA 1
ATOM 2139 C C . TYR A 1 264 ? 3.966 -12.598 -6.469 1.00 63.19 264 TYR A C 1
ATOM 2141 O O . TYR A 1 264 ? 4.672 -13.369 -7.119 1.00 63.19 264 TYR A O 1
ATOM 2149 N N . GLY A 1 265 ? 2.887 -13.033 -5.825 1.00 55.38 265 GLY A N 1
ATOM 2150 C CA . GLY A 1 265 ? 2.680 -14.423 -5.420 1.00 55.38 265 GLY A CA 1
ATOM 2151 C C . GLY A 1 265 ? 1.994 -15.322 -6.440 1.00 55.38 265 GLY A C 1
ATOM 2152 O O . GLY A 1 265 ? 1.206 -16.190 -6.078 1.00 55.38 265 GLY A O 1
ATOM 2153 N N . GLY A 1 266 ? 2.261 -15.157 -7.735 1.00 51.34 266 GLY A N 1
ATOM 2154 C CA . GLY A 1 266 ? 1.723 -16.159 -8.654 1.00 51.34 266 GLY A CA 1
ATOM 2155 C C . GLY A 1 266 ? 2.077 -16.090 -10.118 1.00 51.34 266 GLY A C 1
ATOM 2156 O O . GLY A 1 266 ? 1.797 -17.070 -10.801 1.00 51.34 266 GLY A O 1
ATOM 2157 N N . GLY A 1 267 ? 2.650 -14.996 -10.630 1.00 46.34 267 GLY A N 1
ATOM 2158 C CA . GLY A 1 267 ? 3.157 -14.872 -12.005 1.00 46.34 267 GLY A CA 1
ATOM 2159 C C . GLY A 1 267 ? 2.165 -15.142 -13.152 1.00 46.34 267 GLY A C 1
ATOM 2160 O O . GLY A 1 267 ? 2.470 -14.800 -14.288 1.00 46.34 267 GLY A O 1
ATOM 2161 N N . LYS A 1 268 ? 0.989 -15.729 -12.908 1.00 42.62 268 LYS A N 1
ATOM 2162 C CA . LYS A 1 268 ? 0.103 -16.324 -13.915 1.00 42.62 268 LYS A CA 1
ATOM 2163 C C . LYS A 1 268 ? -1.128 -15.486 -14.218 1.00 42.62 268 LYS A C 1
ATOM 2165 O O . LYS A 1 268 ? -1.666 -15.634 -15.305 1.00 42.62 268 LYS A O 1
ATOM 2170 N N . PHE A 1 269 ? -1.538 -14.585 -13.329 1.00 43.41 269 PHE A N 1
ATOM 2171 C CA . PHE A 1 269 ? -2.684 -13.710 -13.562 1.00 43.41 269 PHE A CA 1
ATOM 2172 C C . PHE A 1 269 ? -2.453 -12.373 -12.864 1.00 43.41 269 PHE A C 1
ATOM 2174 O O . PHE A 1 269 ? -2.184 -12.353 -11.668 1.00 43.41 269 PHE A O 1
ATOM 2181 N N . TYR A 1 270 ? -2.574 -11.272 -13.603 1.00 52.69 270 TYR A N 1
ATOM 2182 C CA . TYR A 1 270 ? -2.641 -9.916 -13.061 1.00 52.69 270 TYR A CA 1
ATOM 2183 C C . TYR A 1 270 ? -3.884 -9.741 -12.199 1.00 52.69 270 TYR A C 1
ATOM 2185 O O . TYR A 1 270 ? -4.921 -9.270 -12.664 1.00 52.69 270 TYR A O 1
ATOM 2193 N N . ARG A 1 271 ? -3.794 -10.182 -10.951 1.00 61.19 271 ARG A N 1
ATOM 2194 C CA . ARG A 1 271 ? -4.857 -10.063 -9.962 1.00 61.19 271 ARG A CA 1
ATOM 2195 C C . ARG A 1 271 ? -4.490 -8.947 -8.994 1.00 61.19 271 ARG A C 1
ATOM 2197 O O . ARG A 1 271 ? -3.318 -8.704 -8.730 1.00 61.19 271 ARG A O 1
ATOM 2204 N N . SER A 1 272 ? -5.505 -8.246 -8.519 1.00 69.56 272 SER A N 1
ATOM 2205 C CA . SER A 1 272 ? -5.399 -7.211 -7.496 1.00 69.56 272 SER A CA 1
ATOM 2206 C C . SER A 1 272 ? -6.303 -7.657 -6.366 1.00 69.56 272 SER A C 1
ATOM 2208 O O . SER A 1 272 ? -7.472 -7.964 -6.613 1.00 69.56 272 SER A O 1
ATOM 2210 N N . TYR A 1 273 ? -5.763 -7.714 -5.152 1.00 81.62 273 TYR A N 1
ATOM 2211 C CA . TYR A 1 273 ? -6.561 -8.037 -3.976 1.00 81.62 273 TYR A CA 1
ATOM 2212 C C . TYR A 1 273 ? -7.685 -7.014 -3.821 1.00 81.62 273 TYR A C 1
ATOM 2214 O O . TYR A 1 273 ? -8.835 -7.369 -3.582 1.00 81.62 273 TYR A O 1
ATOM 2222 N N . ILE A 1 274 ? -7.359 -5.739 -4.034 1.00 81.44 274 ILE A N 1
ATOM 2223 C CA . ILE A 1 274 ? -8.325 -4.645 -3.970 1.00 81.44 274 ILE A CA 1
ATOM 2224 C C . ILE A 1 274 ? -9.460 -4.839 -4.983 1.00 81.44 274 ILE A C 1
ATOM 2226 O O . ILE A 1 274 ? -10.624 -4.642 -4.638 1.00 81.44 274 ILE A O 1
ATOM 2230 N N . ALA A 1 275 ? -9.141 -5.256 -6.211 1.00 69.69 275 ALA A N 1
ATOM 2231 C CA . ALA A 1 275 ? -10.155 -5.541 -7.223 1.00 69.69 275 ALA A CA 1
ATOM 2232 C C . ALA A 1 275 ? -11.014 -6.767 -6.868 1.00 69.69 275 ALA A C 1
ATOM 2234 O O . ALA A 1 275 ? -12.223 -6.730 -7.072 1.00 69.69 275 ALA A O 1
ATOM 2235 N N . GLU A 1 276 ? -10.420 -7.833 -6.322 1.00 78.06 276 GLU A N 1
ATOM 2236 C CA . GLU A 1 276 ? -11.170 -9.018 -5.875 1.00 78.06 276 GLU A CA 1
ATOM 2237 C C . GLU A 1 276 ? -12.092 -8.700 -4.690 1.00 78.06 276 GLU A C 1
ATOM 2239 O O . GLU A 1 276 ? -13.232 -9.161 -4.662 1.00 78.06 276 GLU A O 1
ATOM 2244 N N . LEU A 1 277 ? -11.641 -7.872 -3.745 1.00 81.88 277 LEU A N 1
ATOM 2245 C CA . LEU A 1 277 ? -12.452 -7.403 -2.622 1.00 81.88 277 LEU A CA 1
ATOM 2246 C C . LEU A 1 277 ? -13.653 -6.567 -3.104 1.00 81.88 277 LEU A C 1
ATOM 2248 O O . LEU A 1 277 ? -14.781 -6.800 -2.665 1.00 81.88 277 LEU A O 1
ATOM 2252 N N . ASP A 1 278 ? -13.429 -5.610 -4.010 1.00 71.94 278 ASP A N 1
ATOM 2253 C CA . ASP A 1 278 ? -14.496 -4.752 -4.545 1.00 71.94 278 ASP A CA 1
ATOM 2254 C C . ASP A 1 278 ? -15.487 -5.541 -5.421 1.00 71.94 278 ASP A C 1
ATOM 2256 O O . ASP A 1 278 ? -16.698 -5.331 -5.314 1.00 71.94 278 ASP A O 1
ATOM 2260 N N . ASP A 1 279 ? -15.014 -6.510 -6.216 1.00 70.25 279 ASP A N 1
ATOM 2261 C CA . ASP A 1 279 ? -15.880 -7.420 -6.979 1.00 70.25 279 ASP A CA 1
ATOM 2262 C C . ASP A 1 279 ? -16.697 -8.326 -6.053 1.00 70.25 279 ASP A C 1
ATOM 2264 O O . ASP A 1 279 ? -17.909 -8.460 -6.236 1.00 70.25 279 ASP A O 1
ATOM 2268 N N . ALA A 1 280 ? -16.084 -8.893 -5.010 1.00 75.94 280 ALA A N 1
ATOM 2269 C CA . ALA A 1 280 ? -16.793 -9.697 -4.019 1.00 75.94 280 ALA A CA 1
ATOM 2270 C C . ALA A 1 280 ? -17.907 -8.890 -3.344 1.00 75.94 280 ALA A C 1
ATOM 2272 O O . ALA A 1 280 ? -19.023 -9.398 -3.193 1.00 75.94 280 ALA A O 1
ATOM 2273 N N . TYR A 1 281 ? -17.642 -7.626 -3.001 1.00 81.75 281 TYR A N 1
ATOM 2274 C CA . TYR A 1 281 ? -18.658 -6.763 -2.410 1.00 81.75 281 TYR A CA 1
ATOM 2275 C C . TYR A 1 281 ? -19.758 -6.386 -3.409 1.00 81.75 281 TYR A C 1
ATOM 2277 O O . TYR A 1 281 ? -20.945 -6.502 -3.107 1.00 81.75 281 TYR A O 1
ATOM 2285 N N . THR A 1 282 ? -19.389 -5.999 -4.628 1.00 67.19 282 THR A N 1
ATOM 2286 C CA . THR A 1 282 ? -20.340 -5.581 -5.669 1.00 67.19 282 THR A CA 1
ATOM 2287 C C . THR A 1 282 ? -21.250 -6.726 -6.116 1.00 67.19 282 THR A C 1
ATOM 2289 O O . THR A 1 282 ? -22.439 -6.520 -6.365 1.00 67.19 282 THR A O 1
ATOM 2292 N N . SER A 1 283 ? -20.711 -7.940 -6.222 1.00 61.91 283 SER A N 1
ATOM 2293 C CA . SER A 1 283 ? -21.431 -9.106 -6.743 1.00 61.91 283 SER A CA 1
ATOM 2294 C C . SER A 1 283 ? -22.244 -9.847 -5.682 1.00 61.91 283 SER A C 1
ATOM 2296 O O . SER A 1 283 ? -23.325 -10.353 -5.993 1.00 61.91 283 SER A O 1
ATOM 2298 N N . ARG A 1 284 ? -21.747 -9.922 -4.441 1.00 81.25 284 ARG A N 1
ATOM 2299 C CA . ARG A 1 284 ? -22.333 -10.746 -3.366 1.00 81.25 284 ARG A CA 1
ATOM 2300 C C . ARG A 1 284 ? -22.729 -9.948 -2.120 1.00 81.25 284 ARG A C 1
ATOM 2302 O O . ARG A 1 284 ? -23.218 -10.530 -1.154 1.00 81.25 284 ARG A O 1
ATOM 2309 N N . GLY A 1 285 ? -22.576 -8.625 -2.137 1.00 80.56 285 GLY A N 1
ATOM 2310 C CA . GLY A 1 285 ? -22.953 -7.749 -1.030 1.00 80.56 285 GLY A CA 1
ATOM 2311 C C . GLY A 1 285 ? -22.144 -8.020 0.239 1.00 80.56 285 GLY A C 1
ATOM 2312 O O . GLY A 1 285 ? -20.997 -8.463 0.183 1.00 80.56 285 GLY A O 1
ATOM 2313 N N . LEU A 1 286 ? -22.763 -7.757 1.395 1.00 89.62 286 LEU A N 1
ATOM 2314 C CA . LEU A 1 286 ? -22.139 -7.852 2.720 1.00 89.62 286 LEU A CA 1
ATOM 2315 C C . LEU A 1 286 ? -21.411 -9.184 2.954 1.00 89.62 286 LEU A C 1
ATOM 2317 O O . LEU A 1 286 ? -20.306 -9.182 3.488 1.00 89.62 286 LEU A O 1
ATOM 2321 N N . GLU A 1 287 ? -22.005 -10.301 2.532 1.00 91.94 287 GLU A N 1
ATOM 2322 C CA . GLU A 1 287 ? -21.418 -11.626 2.745 1.00 91.94 287 GLU A CA 1
ATOM 2323 C C . GLU A 1 287 ? -20.155 -11.833 1.903 1.00 91.94 287 GLU A C 1
ATOM 2325 O O . GLU A 1 287 ? -19.150 -12.334 2.397 1.00 91.94 287 GLU A O 1
ATOM 2330 N N . GLY A 1 288 ? -20.154 -11.349 0.656 1.00 85.31 288 GLY A N 1
ATOM 2331 C CA . GLY A 1 288 ? -18.967 -11.399 -0.196 1.00 85.31 288 GLY A CA 1
ATOM 2332 C C . GLY A 1 288 ? -17.791 -10.615 0.373 1.00 85.31 288 GLY A C 1
ATOM 2333 O O . GLY A 1 288 ? -16.663 -11.106 0.356 1.00 85.31 288 GLY A O 1
ATOM 2334 N N . LEU A 1 289 ? -18.055 -9.417 0.904 1.00 87.88 289 LEU A N 1
ATOM 2335 C CA . LEU A 1 289 ? -17.027 -8.616 1.570 1.00 87.88 289 LEU A CA 1
ATOM 2336 C C . LEU A 1 289 ? -16.541 -9.292 2.858 1.00 87.88 289 LEU A C 1
ATOM 2338 O O . LEU A 1 289 ? -15.338 -9.336 3.107 1.00 87.88 289 LEU A O 1
ATOM 2342 N N . ARG A 1 290 ? -17.465 -9.831 3.664 1.00 95.06 290 ARG A N 1
ATOM 2343 C CA . ARG A 1 290 ? -17.154 -10.545 4.908 1.00 95.06 290 ARG A CA 1
ATOM 2344 C C . ARG A 1 290 ? -16.204 -11.708 4.654 1.00 95.06 290 ARG A C 1
ATOM 2346 O O . ARG A 1 290 ? -15.192 -11.798 5.339 1.00 95.06 290 ARG A O 1
ATOM 2353 N N . GLU A 1 291 ? -16.500 -12.557 3.675 1.00 93.38 291 GLU A N 1
ATOM 2354 C CA . GLU A 1 291 ? -15.641 -13.688 3.311 1.00 93.38 291 GLU A CA 1
ATOM 2355 C C . GLU A 1 291 ? -14.245 -13.229 2.867 1.00 93.38 291 GLU A C 1
ATOM 2357 O O . GLU A 1 291 ? -13.243 -13.788 3.309 1.00 93.38 291 GLU A O 1
ATOM 2362 N N . ALA A 1 292 ? -14.163 -12.192 2.026 1.00 90.69 292 ALA A N 1
ATOM 2363 C CA . ALA A 1 292 ? -12.883 -11.671 1.549 1.00 90.69 292 ALA A CA 1
ATOM 2364 C C . ALA A 1 292 ? -12.030 -11.106 2.701 1.00 90.69 292 ALA A C 1
ATOM 2366 O O . ALA A 1 292 ? -10.839 -11.395 2.797 1.00 90.69 292 ALA A O 1
ATOM 2367 N N . LEU A 1 293 ? -12.646 -10.357 3.621 1.00 93.38 293 LEU A N 1
ATOM 2368 C CA . LEU A 1 293 ? -11.964 -9.841 4.808 1.00 93.38 293 LEU A CA 1
ATOM 2369 C C . LEU A 1 293 ? -11.592 -10.966 5.785 1.00 93.38 293 LEU A C 1
ATOM 2371 O O . LEU A 1 293 ? -10.497 -10.946 6.327 1.00 93.38 293 LEU A O 1
ATOM 2375 N N . GLN A 1 294 ? -12.430 -11.987 5.977 1.00 92.94 294 GLN A N 1
ATOM 2376 C CA . GLN A 1 294 ? -12.075 -13.165 6.784 1.00 92.94 294 GLN A CA 1
ATOM 2377 C C . GLN A 1 294 ? -10.855 -13.904 6.221 1.00 92.94 294 GLN A C 1
ATOM 2379 O O . GLN A 1 294 ? -9.982 -14.340 6.976 1.00 92.94 294 GLN A O 1
ATOM 2384 N N . ASP A 1 295 ? -10.762 -14.026 4.899 1.00 91.31 295 ASP A N 1
ATOM 2385 C CA . ASP A 1 295 ? -9.605 -14.624 4.239 1.00 91.31 295 ASP A CA 1
ATOM 2386 C C . ASP A 1 295 ? -8.330 -13.781 4.416 1.00 91.31 295 ASP A C 1
ATOM 2388 O O . ASP A 1 295 ? -7.253 -14.325 4.669 1.00 91.31 295 ASP A O 1
ATOM 2392 N N . LEU A 1 296 ? -8.449 -12.452 4.367 1.00 91.50 296 LEU A N 1
ATOM 2393 C CA . LEU A 1 296 ? -7.351 -11.534 4.680 1.00 91.50 296 LEU A CA 1
ATOM 2394 C C . LEU A 1 296 ? -6.887 -11.667 6.134 1.00 91.50 296 LEU A C 1
ATOM 2396 O O . LEU A 1 296 ? -5.693 -11.815 6.391 1.00 91.50 296 LEU A O 1
ATOM 2400 N N . GLU A 1 297 ? -7.831 -11.634 7.074 1.00 91.25 297 GLU A N 1
ATOM 2401 C CA . GLU A 1 297 ? -7.575 -11.670 8.517 1.00 91.25 297 GLU A CA 1
ATOM 2402 C C . GLU A 1 297 ? -6.998 -13.016 8.979 1.00 91.25 297 GLU A C 1
ATOM 2404 O O . GLU A 1 297 ? -6.151 -13.059 9.865 1.00 91.25 297 GLU A O 1
ATOM 2409 N N . SER A 1 298 ? -7.390 -14.123 8.343 1.00 89.06 298 SER A N 1
ATOM 2410 C CA . SER A 1 298 ? -6.809 -15.451 8.601 1.00 89.06 298 SER A CA 1
ATOM 2411 C C . SER A 1 298 ? -5.447 -15.670 7.932 1.00 89.06 298 SER A C 1
ATOM 2413 O O . SER A 1 298 ? -4.811 -16.704 8.134 1.00 89.06 298 SER A O 1
ATOM 2415 N N . GLY A 1 299 ? -4.983 -14.717 7.119 1.00 86.94 299 GLY A N 1
ATOM 2416 C CA . GLY A 1 299 ? -3.746 -14.836 6.356 1.00 86.94 299 GLY A CA 1
ATOM 2417 C C . GLY A 1 299 ? -3.845 -15.770 5.142 1.00 86.94 299 GLY A C 1
ATOM 2418 O O . GLY A 1 299 ? -2.818 -16.140 4.568 1.00 86.94 299 GLY A O 1
ATOM 2419 N N . GLY A 1 300 ? -5.057 -16.146 4.721 1.00 86.31 300 GLY A N 1
ATOM 2420 C CA . GLY A 1 300 ? -5.300 -17.085 3.624 1.00 86.31 300 GLY A CA 1
ATOM 2421 C C . GLY A 1 300 ? -4.666 -16.647 2.303 1.00 86.31 300 GLY A C 1
ATOM 2422 O O . GLY A 1 300 ? -4.074 -17.470 1.600 1.00 86.31 300 GLY A O 1
ATOM 2423 N N . VAL A 1 301 ? -4.685 -15.343 2.013 1.00 83.75 301 VAL A N 1
ATOM 2424 C CA . VAL A 1 301 ? -3.986 -14.734 0.867 1.00 83.75 301 VAL A CA 1
ATOM 2425 C C . VAL A 1 301 ? -2.488 -15.062 0.866 1.00 83.75 301 VAL A C 1
ATOM 2427 O O . VAL A 1 301 ? -1.949 -15.530 -0.138 1.00 83.75 301 VAL A O 1
ATOM 2430 N N . PHE A 1 302 ? -1.815 -14.859 1.999 1.00 84.25 302 PHE A N 1
ATOM 2431 C CA . PHE A 1 302 ? -0.369 -15.054 2.145 1.00 84.25 302 PHE A CA 1
ATOM 2432 C C . PHE A 1 302 ? 0.005 -16.532 2.037 1.00 84.25 302 PHE A C 1
ATOM 2434 O O . PHE A 1 302 ? 0.967 -16.887 1.348 1.00 84.25 302 PHE A O 1
ATOM 2441 N N . LYS A 1 303 ? -0.814 -17.403 2.635 1.00 84.56 303 LYS A N 1
ATOM 2442 C CA . LYS A 1 303 ? -0.650 -18.852 2.537 1.00 84.56 303 LYS A CA 1
ATOM 2443 C C . LYS A 1 303 ? -0.785 -19.339 1.097 1.00 84.56 303 LYS A C 1
ATOM 2445 O O . LYS A 1 303 ? 0.081 -20.062 0.617 1.00 84.56 303 LYS A O 1
ATOM 2450 N N . ARG A 1 304 ? -1.841 -18.935 0.383 1.00 84.00 304 ARG A N 1
ATOM 2451 C CA . ARG A 1 304 ? -2.098 -19.411 -0.988 1.00 84.00 304 ARG A CA 1
ATOM 2452 C C . ARG A 1 304 ? -1.079 -18.911 -2.005 1.00 84.00 304 ARG A C 1
ATOM 2454 O O . ARG A 1 304 ? -0.723 -19.665 -2.905 1.00 84.00 304 ARG A O 1
ATOM 2461 N N . LEU A 1 305 ? -0.665 -17.649 -1.901 1.00 76.50 305 LEU A N 1
ATOM 2462 C CA . LEU A 1 305 ? 0.142 -16.997 -2.936 1.00 76.50 305 LEU A CA 1
ATOM 2463 C C . LEU A 1 305 ? 1.650 -17.086 -2.673 1.00 76.50 305 LEU A C 1
ATOM 2465 O O . LEU A 1 305 ? 2.435 -17.144 -3.614 1.00 76.50 305 LEU A O 1
ATOM 2469 N N . MET A 1 306 ? 2.069 -17.125 -1.408 1.00 74.00 306 MET A N 1
ATOM 2470 C CA . MET A 1 306 ? 3.491 -17.095 -1.038 1.00 74.00 306 MET A CA 1
ATOM 2471 C C . MET A 1 306 ? 3.926 -18.297 -0.195 1.00 74.00 306 MET A C 1
ATOM 2473 O O . MET A 1 306 ? 5.098 -18.386 0.159 1.00 74.00 306 MET A O 1
ATOM 2477 N N . ASN A 1 307 ? 3.011 -19.219 0.134 1.00 78.44 307 ASN A N 1
ATOM 2478 C CA . ASN A 1 307 ? 3.258 -20.329 1.061 1.00 78.44 307 ASN A CA 1
ATOM 2479 C C . ASN A 1 307 ? 3.786 -19.861 2.433 1.00 78.44 307 ASN A C 1
ATOM 2481 O O . ASN A 1 307 ? 4.565 -20.557 3.082 1.00 78.44 307 ASN A O 1
ATOM 2485 N N . ILE A 1 308 ? 3.377 -18.661 2.862 1.00 76.56 308 ILE A N 1
ATOM 2486 C CA . ILE A 1 308 ? 3.706 -18.114 4.180 1.00 76.56 308 ILE A CA 1
ATOM 2487 C C . ILE A 1 308 ? 2.560 -18.468 5.121 1.00 76.56 308 ILE A C 1
ATOM 2489 O O . ILE A 1 308 ? 1.446 -17.962 4.981 1.00 76.56 308 ILE A O 1
ATOM 2493 N N . GLU A 1 309 ? 2.837 -19.352 6.072 1.00 74.56 309 GLU A N 1
ATOM 2494 C CA . GLU A 1 309 ? 1.897 -19.704 7.133 1.00 74.56 309 GLU A CA 1
ATOM 2495 C C . GLU A 1 309 ? 2.033 -18.741 8.320 1.00 74.56 309 GLU A C 1
ATOM 2497 O O . GLU A 1 309 ? 3.089 -18.148 8.541 1.00 74.56 309 GLU A O 1
ATOM 2502 N N . ASN A 1 310 ? 0.947 -18.573 9.074 1.00 67.69 310 ASN A N 1
ATOM 2503 C CA . ASN A 1 310 ? 0.900 -17.842 10.344 1.00 67.69 310 ASN A CA 1
ATOM 2504 C C . ASN A 1 310 ? 1.335 -16.365 10.277 1.00 67.69 310 ASN A C 1
ATOM 2506 O O . ASN A 1 310 ? 1.703 -15.776 11.289 1.00 67.69 310 ASN A O 1
ATOM 2510 N N . PHE A 1 311 ? 1.265 -15.738 9.096 1.00 68.38 311 PHE A N 1
ATOM 2511 C CA . PHE A 1 311 ? 1.653 -14.333 8.916 1.00 68.38 311 PHE A CA 1
ATOM 2512 C C . PHE A 1 311 ? 0.745 -13.355 9.682 1.00 68.38 311 PHE A C 1
ATOM 2514 O O . PHE A 1 311 ? 1.220 -12.347 10.196 1.00 68.38 311 PHE A O 1
ATOM 2521 N N . MET A 1 312 ? -0.554 -13.668 9.761 1.00 67.62 312 MET A N 1
ATOM 2522 C CA . MET A 1 312 ? -1.600 -12.804 10.329 1.00 67.62 312 MET A CA 1
ATOM 2523 C C . MET A 1 312 ? -2.302 -13.414 11.556 1.00 67.62 312 MET A C 1
ATOM 2525 O O . MET A 1 312 ? -3.341 -12.911 11.977 1.00 67.62 312 MET A O 1
ATOM 2529 N N . GLU A 1 313 ? -1.794 -14.515 12.120 1.00 57.09 313 GLU A N 1
ATOM 2530 C CA . GLU A 1 313 ? -2.523 -15.252 13.159 1.00 57.09 313 GLU A CA 1
ATOM 2531 C C . GLU A 1 313 ? -2.775 -14.420 14.429 1.00 57.09 313 GLU A C 1
ATOM 2533 O O . GLU A 1 313 ? -1.848 -13.981 15.108 1.00 57.09 313 GLU A O 1
ATOM 2538 N N . GLY A 1 314 ? -4.058 -14.289 14.789 1.00 58.59 314 GLY A N 1
ATOM 2539 C CA . GLY A 1 314 ? -4.486 -13.941 16.146 1.00 58.59 314 GLY A CA 1
ATOM 2540 C C . GLY A 1 314 ? -4.419 -12.462 16.524 1.00 58.59 314 GLY A C 1
ATOM 2541 O O . GLY A 1 314 ? -4.124 -12.158 17.680 1.00 58.59 314 GLY A O 1
ATOM 2542 N N . ASP A 1 315 ? -4.708 -11.537 15.604 1.00 73.81 315 ASP A N 1
ATOM 2543 C CA . ASP A 1 315 ? -4.714 -10.111 15.940 1.00 73.81 315 ASP A CA 1
ATOM 2544 C C . ASP A 1 315 ? -6.037 -9.624 16.577 1.00 73.81 315 ASP A C 1
ATOM 2546 O O . ASP A 1 315 ? -7.144 -10.072 16.250 1.00 73.81 315 ASP A O 1
ATOM 2550 N N . TYR A 1 316 ? -5.914 -8.681 17.518 1.00 88.62 316 TYR A N 1
ATOM 2551 C CA . TYR A 1 316 ? -7.053 -8.035 18.183 1.00 88.62 316 TYR A CA 1
ATOM 2552 C C . TYR A 1 316 ? -7.917 -7.213 17.217 1.00 88.62 316 TYR A C 1
ATOM 2554 O O . TYR A 1 316 ? -9.059 -6.891 17.534 1.00 88.62 316 TYR A O 1
ATOM 2562 N N . PHE A 1 317 ? -7.375 -6.858 16.053 1.00 92.94 317 PHE A N 1
ATOM 2563 C CA . PHE A 1 317 ? -7.934 -5.894 15.113 1.00 92.94 317 PHE A CA 1
ATOM 2564 C C . PHE A 1 317 ? -8.852 -6.529 14.061 1.00 92.94 317 PHE A C 1
ATOM 2566 O O . PHE A 1 317 ? -9.435 -5.806 13.264 1.00 92.94 317 PHE A O 1
ATOM 2573 N N . SER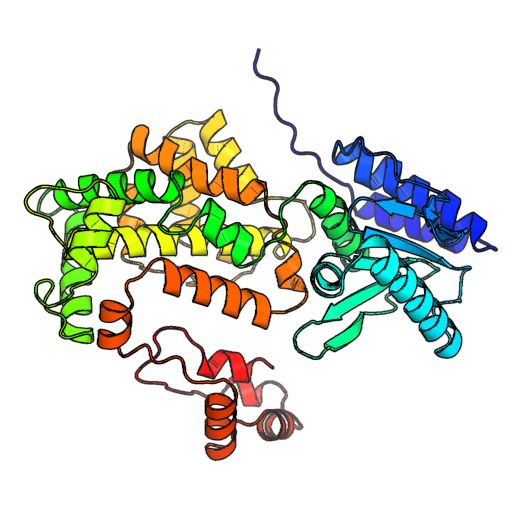 A 1 318 ? -9.064 -7.845 14.112 1.00 93.88 318 SER A N 1
ATOM 2574 C CA . SER A 1 318 ? -10.079 -8.579 13.337 1.00 93.88 318 SER A CA 1
ATOM 2575 C C . SER A 1 318 ? -11.503 -8.495 13.922 1.00 93.88 318 SER A C 1
ATOM 2577 O O . SER A 1 318 ? -12.452 -9.020 13.340 1.00 93.88 318 SER A O 1
ATOM 2579 N N . TRP A 1 319 ? -11.682 -7.848 15.082 1.00 96.00 319 TRP A N 1
ATOM 2580 C CA . TRP A 1 319 ? -12.953 -7.776 15.824 1.00 96.00 319 TRP A CA 1
ATOM 2581 C C . TRP A 1 319 ? -14.113 -7.162 15.027 1.00 96.00 319 TRP A C 1
ATOM 2583 O O . TRP A 1 319 ? -15.271 -7.499 15.271 1.00 96.00 319 TRP A O 1
ATOM 2593 N N . TYR A 1 320 ? -13.820 -6.271 14.072 1.00 95.62 320 TYR A N 1
ATOM 2594 C CA . TYR A 1 320 ? -14.843 -5.586 13.280 1.00 95.62 320 TYR A CA 1
ATOM 2595 C C . TYR A 1 320 ? -15.681 -6.568 12.453 1.00 95.62 320 TYR A C 1
ATOM 2597 O O . TYR A 1 320 ? -16.824 -6.259 12.128 1.00 95.62 320 TYR A O 1
ATOM 2605 N N . LEU A 1 321 ? -15.150 -7.760 12.150 1.00 95.75 321 LEU A N 1
ATOM 2606 C CA . LEU A 1 321 ? -15.893 -8.827 11.486 1.00 95.75 321 LEU A CA 1
ATOM 2607 C C . LEU A 1 321 ? -17.095 -9.286 12.321 1.00 95.75 321 LEU A C 1
ATOM 2609 O O . LEU A 1 321 ? -18.146 -9.572 11.753 1.00 95.75 321 LEU A O 1
ATOM 2613 N N . ASP A 1 322 ? -16.994 -9.299 13.650 1.00 95.38 322 ASP A N 1
ATOM 2614 C CA . ASP A 1 322 ? -18.064 -9.781 14.536 1.00 95.38 322 ASP A CA 1
ATOM 2615 C C . ASP A 1 322 ? -19.278 -8.834 14.545 1.00 95.38 322 ASP A C 1
ATOM 2617 O O . ASP A 1 322 ? -20.401 -9.255 14.808 1.00 95.38 322 ASP A O 1
ATOM 2621 N N . VAL A 1 323 ? -19.060 -7.556 14.221 1.00 96.50 323 VAL A N 1
ATOM 2622 C CA . VAL A 1 323 ? -20.081 -6.492 14.228 1.00 96.50 323 VAL A CA 1
ATOM 2623 C C . VAL A 1 323 ? -20.314 -5.868 12.851 1.00 96.50 323 VAL A C 1
ATOM 2625 O O . VAL A 1 323 ? -20.943 -4.810 12.744 1.00 96.50 323 VAL A O 1
ATOM 2628 N N . LEU A 1 324 ? -19.782 -6.502 11.802 1.00 96.31 324 LEU A N 1
ATOM 2629 C CA . LEU A 1 324 ? -19.837 -6.003 10.436 1.00 96.31 324 LEU A CA 1
ATOM 2630 C C . LEU A 1 324 ? -21.289 -5.956 9.948 1.00 96.31 324 LEU A C 1
ATOM 2632 O O . LEU A 1 324 ? -21.944 -6.988 9.794 1.00 96.31 324 LEU A O 1
ATOM 2636 N N . ASP A 1 325 ? -21.764 -4.750 9.672 1.00 94.75 325 ASP A N 1
ATOM 2637 C CA . ASP A 1 325 ? -23.033 -4.473 9.012 1.00 94.75 325 ASP A CA 1
ATOM 2638 C C . ASP A 1 325 ? -22.794 -3.738 7.690 1.00 94.75 325 ASP A C 1
ATOM 2640 O O . ASP A 1 325 ? -21.655 -3.531 7.270 1.00 94.75 325 ASP A O 1
ATOM 2644 N N . LYS A 1 326 ? -23.879 -3.371 7.004 1.00 89.25 326 LYS A N 1
ATOM 2645 C CA . LYS A 1 326 ? -23.799 -2.715 5.698 1.00 89.25 326 LYS A CA 1
ATOM 2646 C C . LYS A 1 326 ? -23.069 -1.368 5.760 1.00 89.25 326 LYS A C 1
ATOM 2648 O O . LYS A 1 326 ? -22.231 -1.104 4.907 1.00 89.25 326 LYS A O 1
ATOM 2653 N N . ASP A 1 327 ? -23.354 -0.552 6.771 1.00 91.12 327 ASP A N 1
ATOM 2654 C CA . ASP A 1 327 ? -22.762 0.782 6.891 1.00 91.12 327 ASP A CA 1
ATOM 2655 C C . ASP A 1 327 ? -21.247 0.689 7.128 1.00 91.12 327 ASP A C 1
ATOM 2657 O O . ASP A 1 327 ? -20.465 1.398 6.491 1.00 91.12 327 ASP A O 1
ATOM 2661 N N . LEU A 1 328 ? -20.809 -0.223 8.002 1.00 94.50 328 LEU A N 1
ATOM 2662 C CA . LEU A 1 328 ? -19.385 -0.459 8.230 1.00 94.50 328 LEU A CA 1
ATOM 2663 C C . LEU A 1 328 ? -18.709 -1.102 7.010 1.00 94.50 328 LEU A C 1
ATOM 2665 O O . LEU A 1 328 ? -17.578 -0.745 6.688 1.00 94.50 328 LEU A O 1
ATOM 2669 N N . ALA A 1 329 ? -19.396 -2.003 6.304 1.00 91.44 329 ALA A N 1
ATOM 2670 C CA . ALA A 1 329 ? -18.914 -2.601 5.060 1.00 91.44 329 ALA A CA 1
ATOM 2671 C C . ALA A 1 329 ? -18.660 -1.551 3.969 1.00 91.44 329 ALA A C 1
ATOM 2673 O O . ALA A 1 329 ? -17.589 -1.549 3.359 1.00 91.44 329 ALA A O 1
ATOM 2674 N N . ASP A 1 330 ? -19.599 -0.622 3.766 1.00 86.56 330 ASP A N 1
ATOM 2675 C CA . ASP A 1 330 ? -19.449 0.485 2.817 1.00 86.56 330 ASP A CA 1
ATOM 2676 C C . ASP A 1 330 ? -18.215 1.337 3.150 1.00 86.56 330 ASP A C 1
ATOM 2678 O O . ASP A 1 330 ? -17.404 1.625 2.262 1.00 86.56 330 ASP A O 1
ATOM 2682 N N . LEU A 1 331 ? -18.028 1.662 4.434 1.00 93.38 331 LEU A N 1
ATOM 2683 C CA . LEU A 1 331 ? -16.889 2.443 4.922 1.00 93.38 331 LEU A CA 1
ATOM 2684 C C . LEU A 1 331 ? -15.551 1.701 4.837 1.00 93.38 331 LEU A C 1
ATOM 2686 O O . LEU A 1 331 ? -14.538 2.348 4.600 1.00 93.38 331 LEU A O 1
ATOM 2690 N N . ILE A 1 332 ? -15.516 0.378 5.018 1.00 92.50 332 ILE A N 1
ATOM 2691 C CA . ILE A 1 332 ? -14.296 -0.438 4.871 1.00 92.50 332 ILE A CA 1
ATOM 2692 C C . ILE A 1 332 ? -13.908 -0.598 3.395 1.00 92.50 332 ILE A C 1
ATOM 2694 O O . ILE A 1 332 ? -12.722 -0.601 3.058 1.00 92.50 332 ILE A O 1
ATOM 2698 N N . ALA A 1 333 ? -14.889 -0.688 2.497 1.00 84.56 333 ALA A N 1
ATOM 2699 C CA . ALA A 1 333 ? -14.629 -0.809 1.067 1.00 84.56 333 ALA A CA 1
ATOM 2700 C C . ALA A 1 333 ? -14.078 0.495 0.451 1.00 84.56 333 ALA A C 1
ATOM 2702 O O . ALA A 1 333 ? -13.378 0.454 -0.561 1.00 84.56 333 ALA A O 1
ATOM 2703 N N . GLU A 1 334 ? -14.341 1.661 1.054 1.00 86.25 334 GLU A N 1
ATOM 2704 C CA . GLU A 1 334 ? -13.792 2.952 0.608 1.00 86.25 334 GLU A CA 1
ATOM 2705 C C . GLU A 1 334 ? -12.249 3.016 0.611 1.00 86.25 334 GLU A C 1
ATOM 2707 O O . GLU A 1 334 ? -11.693 3.364 -0.435 1.00 86.25 334 GLU A O 1
ATOM 2712 N N . PRO A 1 335 ? -11.527 2.689 1.706 1.00 88.19 335 PRO A N 1
ATOM 2713 C CA . PRO A 1 335 ? -10.070 2.647 1.701 1.00 88.19 335 PRO A CA 1
ATOM 2714 C C . PRO A 1 335 ? -9.510 1.683 0.663 1.00 88.19 335 PRO A C 1
ATOM 2716 O O . PRO A 1 335 ? -8.546 2.032 -0.013 1.00 88.19 335 PRO A O 1
ATOM 2719 N N . ALA A 1 336 ? -10.136 0.516 0.483 1.00 82.25 336 ALA A N 1
ATOM 2720 C CA . ALA A 1 336 ? -9.732 -0.422 -0.555 1.00 82.25 336 ALA A CA 1
ATOM 2721 C C . ALA A 1 336 ? -9.856 0.216 -1.947 1.00 82.25 336 ALA A C 1
ATOM 2723 O O . ALA A 1 336 ? -8.864 0.318 -2.665 1.00 82.25 336 ALA A O 1
ATOM 2724 N N . ARG A 1 337 ? -11.023 0.768 -2.299 1.00 77.56 337 ARG A N 1
ATOM 2725 C CA . ARG A 1 337 ? -11.209 1.487 -3.571 1.00 77.56 337 ARG A CA 1
ATOM 2726 C C . ARG A 1 337 ? -10.232 2.647 -3.742 1.00 77.56 337 ARG A C 1
ATOM 2728 O O . ARG A 1 337 ? -9.705 2.833 -4.831 1.00 77.56 337 ARG A O 1
ATOM 2735 N N . ARG A 1 338 ? -9.944 3.406 -2.681 1.00 84.06 338 ARG A N 1
ATOM 2736 C CA . ARG A 1 338 ? -8.957 4.492 -2.733 1.00 84.06 338 ARG A CA 1
ATOM 2737 C C . ARG A 1 338 ? -7.542 3.966 -2.967 1.00 84.06 338 ARG A C 1
ATOM 2739 O O . ARG A 1 338 ? -6.793 4.613 -3.687 1.00 84.06 338 ARG A O 1
ATOM 2746 N N . LEU A 1 339 ? -7.175 2.809 -2.413 1.00 82.94 339 LEU A N 1
ATOM 2747 C CA . LEU A 1 339 ? -5.890 2.151 -2.686 1.00 82.94 339 LEU A CA 1
ATOM 2748 C C . LEU A 1 339 ? -5.773 1.688 -4.146 1.00 82.94 339 LEU A C 1
ATOM 2750 O O . LEU A 1 339 ? -4.664 1.658 -4.673 1.00 82.94 339 LEU A O 1
ATOM 2754 N N . ALA A 1 340 ? -6.886 1.404 -4.835 1.00 74.25 340 ALA A N 1
ATOM 2755 C CA . ALA A 1 340 ? -6.867 1.075 -6.266 1.00 74.25 340 ALA A CA 1
ATOM 2756 C C . ALA A 1 340 ? -6.309 2.218 -7.136 1.00 74.25 340 ALA A C 1
ATOM 2758 O O . ALA A 1 340 ? -5.743 1.962 -8.204 1.00 74.25 340 ALA A O 1
ATOM 2759 N N . ASP A 1 341 ? -6.423 3.465 -6.661 1.00 73.50 341 ASP A N 1
ATOM 2760 C CA . ASP A 1 341 ? -5.866 4.644 -7.324 1.00 73.50 341 ASP A CA 1
ATOM 2761 C C . ASP A 1 341 ? -4.335 4.712 -7.214 1.00 73.50 341 ASP A C 1
ATOM 2763 O O . ASP A 1 341 ? -3.748 5.583 -7.844 1.00 73.50 341 ASP A O 1
ATOM 2767 N N . TYR A 1 342 ? -3.674 3.849 -6.430 1.00 75.12 342 TYR A N 1
ATOM 2768 C CA . TYR A 1 342 ? -2.233 3.908 -6.161 1.00 75.12 342 TYR A CA 1
ATOM 2769 C C . TYR A 1 342 ? -1.406 2.900 -6.967 1.00 75.12 342 TYR A C 1
ATOM 2771 O O . TYR A 1 342 ? -1.808 1.764 -7.247 1.00 75.12 342 TYR A O 1
ATOM 2779 N N . GLU A 1 343 ? -0.186 3.306 -7.317 1.00 69.12 343 GLU A N 1
ATOM 2780 C CA . GLU A 1 343 ? 0.818 2.437 -7.922 1.00 69.12 343 GLU A CA 1
ATOM 2781 C C . GLU A 1 343 ? 1.601 1.667 -6.847 1.00 69.12 343 GLU A C 1
ATOM 2783 O O . GLU A 1 343 ? 2.689 2.051 -6.415 1.00 69.12 343 GLU A O 1
ATOM 2788 N N . VAL A 1 344 ? 1.051 0.522 -6.441 1.00 62.34 344 VAL A N 1
ATOM 2789 C CA . VAL A 1 344 ? 1.619 -0.347 -5.392 1.00 62.34 344 VAL A CA 1
ATOM 2790 C C . VAL A 1 344 ? 2.836 -1.168 -5.874 1.00 62.34 344 VAL A C 1
ATOM 2792 O O . VAL A 1 344 ? 3.436 -1.906 -5.101 1.00 62.34 344 VAL A O 1
ATOM 2795 N N . ALA A 1 345 ? 3.270 -1.005 -7.132 1.00 55.62 345 ALA A N 1
ATOM 2796 C CA . ALA A 1 345 ? 4.486 -1.637 -7.659 1.00 55.62 345 ALA A CA 1
ATOM 2797 C C . ALA A 1 345 ? 5.781 -0.897 -7.261 1.00 55.62 345 ALA A C 1
ATOM 2799 O O . ALA A 1 345 ? 6.849 -1.498 -7.234 1.00 55.62 345 ALA A O 1
ATOM 2800 N N . THR A 1 346 ? 5.712 0.388 -6.889 1.00 50.84 346 THR A N 1
ATOM 2801 C CA . THR A 1 346 ? 6.903 1.197 -6.540 1.00 50.84 346 THR A CA 1
ATOM 2802 C C . THR A 1 346 ? 7.741 0.625 -5.374 1.00 50.84 346 THR A C 1
ATOM 2804 O O . THR A 1 346 ? 8.969 0.592 -5.494 1.00 50.84 346 THR A O 1
ATOM 2807 N N . PRO A 1 347 ? 7.142 0.097 -4.283 1.00 48.88 347 PRO A N 1
ATOM 2808 C CA . PRO A 1 347 ? 7.863 -0.615 -3.219 1.00 48.88 347 PRO A CA 1
ATOM 2809 C C . PRO A 1 347 ? 8.738 -1.796 -3.671 1.00 48.88 347 PRO A C 1
ATOM 2811 O O . PRO A 1 347 ? 9.656 -2.167 -2.945 1.00 48.88 347 PRO A O 1
ATOM 2814 N N . GLN A 1 348 ? 8.504 -2.377 -4.859 1.00 45.66 348 GLN A N 1
ATOM 2815 C CA . GLN A 1 348 ? 9.312 -3.476 -5.415 1.00 45.66 348 GLN A CA 1
ATOM 2816 C C . GLN A 1 348 ? 10.780 -3.112 -5.622 1.00 45.66 348 GLN A C 1
ATOM 2818 O O . GLN A 1 348 ? 11.636 -3.995 -5.677 1.00 45.66 348 GLN A O 1
ATOM 2823 N N . LEU A 1 349 ? 11.070 -1.825 -5.803 1.00 45.50 349 LEU A N 1
ATOM 2824 C CA . LEU A 1 349 ? 12.407 -1.366 -6.148 1.00 45.50 349 LEU A CA 1
ATOM 2825 C C . LEU A 1 349 ? 13.262 -1.079 -4.902 1.00 45.50 349 LEU A C 1
ATOM 2827 O O . LEU A 1 349 ? 14.487 -1.127 -5.020 1.00 45.50 349 LEU A O 1
ATOM 2831 N N . GLU A 1 350 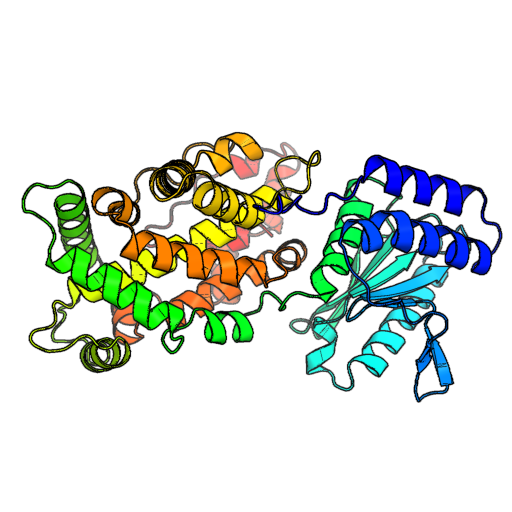? 12.638 -0.832 -3.738 1.00 55.66 350 GLU A N 1
ATOM 2832 C CA . GLU A 1 350 ? 13.304 -0.427 -2.487 1.00 55.66 350 GLU A CA 1
ATOM 2833 C C . GLU A 1 350 ? 12.514 -0.850 -1.220 1.00 55.66 350 GLU A C 1
ATOM 2835 O O . GLU A 1 350 ? 11.592 -0.145 -0.796 1.00 55.66 350 GLU A O 1
ATOM 2840 N N . PRO A 1 351 ? 12.880 -1.954 -0.542 1.00 56.41 351 PRO A N 1
ATOM 2841 C CA . PRO A 1 351 ? 12.266 -2.371 0.728 1.00 56.41 351 PRO A CA 1
ATOM 2842 C C . PRO A 1 351 ? 12.302 -1.290 1.826 1.00 56.41 351 PRO A C 1
ATOM 2844 O O . PRO A 1 351 ? 11.382 -1.169 2.640 1.00 56.41 351 PRO A O 1
ATOM 2847 N N . GLU A 1 352 ? 13.335 -0.446 1.834 1.00 59.72 352 GLU A N 1
ATOM 2848 C CA . GLU A 1 352 ? 13.480 0.677 2.763 1.00 59.72 352 GLU A CA 1
ATOM 2849 C C . GLU A 1 352 ? 12.428 1.767 2.538 1.00 59.72 352 GLU A C 1
ATOM 2851 O O . GLU A 1 352 ? 12.067 2.489 3.468 1.00 59.72 352 GLU A O 1
ATOM 2856 N N . PHE A 1 353 ? 11.934 1.917 1.308 1.00 62.06 353 PHE A N 1
ATOM 2857 C CA . PHE A 1 353 ? 10.857 2.848 0.987 1.00 62.06 353 PHE A CA 1
ATOM 2858 C C . PHE A 1 353 ? 9.530 2.395 1.603 1.00 62.06 353 PHE A C 1
ATOM 2860 O O . PHE A 1 353 ? 8.873 3.190 2.273 1.00 62.06 353 PHE A O 1
ATOM 2867 N N . ALA A 1 354 ? 9.189 1.107 1.486 1.00 63.41 354 ALA A N 1
ATOM 2868 C CA . ALA A 1 354 ? 7.993 0.539 2.115 1.00 63.41 354 ALA A CA 1
ATOM 2869 C C . ALA A 1 354 ? 8.009 0.707 3.645 1.00 63.41 354 ALA A C 1
ATOM 2871 O O . ALA A 1 354 ? 7.004 1.067 4.256 1.00 63.41 354 ALA A O 1
ATOM 2872 N N . ARG A 1 355 ? 9.173 0.499 4.270 1.00 65.56 355 ARG A N 1
ATOM 2873 C CA . ARG A 1 355 ? 9.351 0.647 5.721 1.00 65.56 355 ARG A CA 1
ATOM 2874 C C . ARG A 1 355 ? 9.130 2.085 6.199 1.00 65.56 355 ARG A C 1
ATOM 2876 O O . ARG A 1 355 ? 8.445 2.284 7.201 1.00 65.56 355 ARG A O 1
ATOM 2883 N N . ASP A 1 356 ? 9.678 3.085 5.503 1.00 67.44 356 ASP A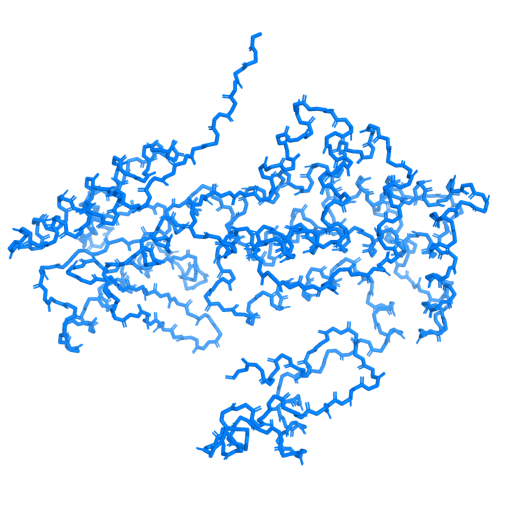 N 1
ATOM 2884 C CA . ASP A 1 356 ? 9.473 4.498 5.871 1.00 67.44 356 ASP A CA 1
ATOM 2885 C C . ASP A 1 356 ? 8.028 4.954 5.621 1.00 67.44 356 ASP A C 1
ATOM 2887 O O . ASP A 1 356 ? 7.455 5.673 6.439 1.00 67.44 356 ASP A O 1
ATOM 2891 N N . LEU A 1 357 ? 7.413 4.476 4.537 1.00 72.12 357 LEU A N 1
ATOM 2892 C CA . LEU A 1 357 ? 6.019 4.746 4.186 1.00 72.12 357 LEU A CA 1
ATOM 2893 C C . LEU A 1 357 ? 5.062 4.359 5.325 1.00 72.12 357 LEU A C 1
ATOM 2895 O O . LEU A 1 357 ? 4.303 5.196 5.819 1.00 72.12 357 LEU A O 1
ATOM 2899 N N . LEU A 1 358 ? 5.145 3.105 5.781 1.00 75.12 358 LEU A N 1
ATOM 2900 C CA . LEU A 1 358 ? 4.299 2.573 6.853 1.00 75.12 358 LEU A CA 1
ATOM 2901 C C . LEU A 1 358 ? 4.555 3.286 8.181 1.00 75.12 358 LEU A C 1
ATOM 2903 O O . LEU A 1 358 ? 3.621 3.702 8.866 1.00 75.12 358 LEU A O 1
ATOM 2907 N N . LYS A 1 359 ? 5.833 3.502 8.507 1.00 76.69 359 LYS A N 1
ATOM 2908 C CA . LYS A 1 359 ? 6.243 4.232 9.708 1.00 76.69 359 LYS A CA 1
ATOM 2909 C C . LYS A 1 359 ? 5.627 5.628 9.748 1.00 76.69 359 LYS A C 1
ATOM 2911 O O . LYS A 1 359 ? 5.063 6.016 10.770 1.00 76.69 359 LYS A O 1
ATOM 2916 N N . ARG A 1 360 ? 5.740 6.404 8.669 1.00 80.75 360 ARG A N 1
ATOM 2917 C CA . ARG A 1 360 ? 5.222 7.777 8.647 1.00 80.75 360 ARG A CA 1
ATOM 2918 C C . ARG A 1 360 ? 3.703 7.813 8.690 1.00 80.75 360 ARG A C 1
ATOM 2920 O O . ARG A 1 360 ? 3.161 8.690 9.356 1.00 80.75 360 ARG A O 1
ATOM 2927 N N . LEU A 1 361 ? 3.022 6.863 8.052 1.00 81.38 361 LEU A N 1
ATOM 2928 C CA . LEU A 1 361 ? 1.570 6.744 8.166 1.00 81.38 361 LEU A CA 1
ATOM 2929 C C . LEU A 1 361 ? 1.149 6.527 9.629 1.00 81.38 361 LEU A C 1
ATOM 2931 O O . LEU A 1 361 ? 0.317 7.273 10.138 1.00 81.38 361 LEU A O 1
ATOM 2935 N N . TYR A 1 362 ? 1.793 5.593 10.334 1.00 83.75 362 TYR A N 1
ATOM 2936 C CA . TYR A 1 362 ? 1.542 5.353 11.759 1.00 83.75 362 TYR A CA 1
ATOM 2937 C C . TYR A 1 362 ? 1.822 6.586 12.626 1.00 83.75 362 TYR A C 1
ATOM 2939 O O . TYR A 1 362 ? 0.982 6.983 13.429 1.00 83.75 362 TYR A O 1
ATOM 2947 N N . GLN A 1 363 ? 2.969 7.244 12.427 1.00 84.38 363 GLN A N 1
ATOM 2948 C CA . GLN A 1 363 ? 3.366 8.421 13.211 1.00 84.38 363 GLN A CA 1
ATOM 2949 C C . GLN A 1 363 ? 2.403 9.606 13.089 1.00 84.38 363 GLN A C 1
ATOM 2951 O O . GLN A 1 363 ? 2.356 10.430 13.999 1.00 84.38 363 GLN A O 1
ATOM 2956 N N . ASN A 1 364 ? 1.682 9.703 11.970 1.00 87.12 364 ASN A N 1
ATOM 2957 C CA . ASN A 1 364 ? 0.674 10.737 11.751 1.00 87.12 364 ASN A CA 1
ATOM 2958 C C . ASN A 1 364 ? -0.720 10.317 12.232 1.00 87.12 364 ASN A C 1
ATOM 2960 O O . ASN A 1 364 ? -1.535 11.187 12.508 1.00 87.12 364 ASN A O 1
ATOM 2964 N N . LEU A 1 365 ? -1.019 9.018 12.305 1.00 86.00 365 LEU A N 1
ATOM 2965 C CA . LEU A 1 365 ? -2.306 8.525 12.807 1.00 86.00 365 LEU A CA 1
ATOM 2966 C C . LEU A 1 365 ? -2.344 8.430 14.335 1.00 86.00 365 LEU A C 1
ATOM 2968 O O . LEU A 1 365 ? -3.404 8.632 14.924 1.00 86.00 365 LEU A O 1
ATOM 2972 N N . VAL A 1 366 ? -1.209 8.115 14.964 1.00 85.19 366 VAL A N 1
ATOM 2973 C CA . VAL A 1 366 ? -1.100 7.912 16.412 1.00 85.19 366 VAL A CA 1
ATOM 2974 C C . VAL A 1 366 ? -0.428 9.122 17.081 1.00 85.19 366 VAL A C 1
ATOM 2976 O O . VAL A 1 366 ? 0.702 9.463 16.699 1.00 85.19 366 VAL A O 1
ATOM 2979 N N . PRO A 1 367 ? -1.082 9.740 18.090 1.00 82.69 367 PRO A N 1
ATOM 2980 C CA . PRO A 1 367 ? -0.572 10.889 18.841 1.00 82.69 367 PRO A CA 1
ATOM 2981 C C . PRO A 1 367 ? 0.854 10.741 19.354 1.00 82.69 367 PRO A C 1
ATOM 2983 O O . PRO A 1 367 ? 1.294 9.644 19.717 1.00 82.69 367 PRO A O 1
ATOM 2986 N N . SER A 1 368 ? 1.594 11.848 19.389 1.00 80.31 368 SER A N 1
ATOM 2987 C CA . SER A 1 368 ? 3.009 11.803 19.757 1.00 80.31 368 SER A CA 1
ATOM 2988 C C . SER A 1 368 ? 3.210 11.489 21.235 1.00 80.31 368 SER A C 1
ATOM 2990 O O . SER A 1 368 ? 4.116 10.722 21.567 1.00 80.31 368 SER A O 1
ATOM 2992 N N . ASP A 1 369 ? 2.384 12.048 22.113 1.00 77.75 369 ASP A N 1
ATOM 2993 C CA . ASP A 1 369 ? 2.343 11.741 23.545 1.00 77.75 369 ASP A CA 1
ATOM 2994 C C . ASP A 1 369 ? 2.148 10.238 23.826 1.00 77.75 369 ASP A C 1
ATOM 2996 O O . ASP A 1 369 ? 2.876 9.655 24.639 1.00 77.75 369 ASP A O 1
ATOM 3000 N N . LEU A 1 370 ? 1.254 9.575 23.090 1.00 77.25 370 LEU A N 1
ATOM 3001 C CA . LEU A 1 370 ? 1.024 8.136 23.185 1.00 77.25 370 LEU A CA 1
ATOM 3002 C C . LEU A 1 370 ? 2.235 7.344 22.678 1.00 77.25 370 LEU A C 1
ATOM 3004 O O . LEU A 1 370 ? 2.720 6.461 23.389 1.00 77.25 370 LEU A O 1
ATOM 300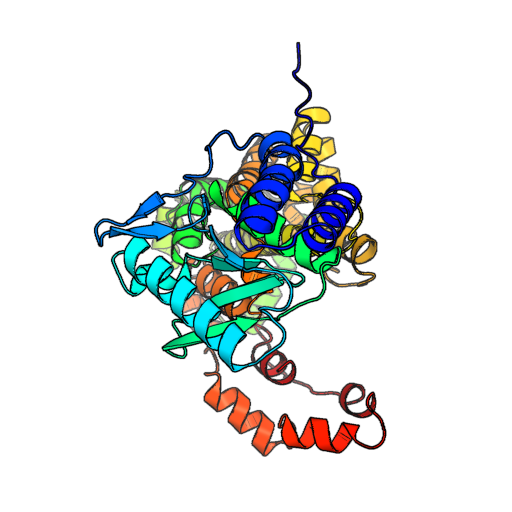8 N N . ARG A 1 371 ? 2.787 7.694 21.507 1.00 79.44 371 ARG A N 1
ATOM 3009 C CA . ARG A 1 371 ? 4.010 7.065 20.959 1.00 79.44 371 ARG A CA 1
ATOM 3010 C C . ARG A 1 371 ? 5.208 7.197 21.905 1.00 79.44 371 ARG A C 1
ATOM 3012 O O . ARG A 1 371 ? 5.970 6.248 22.094 1.00 79.44 371 ARG A O 1
ATOM 3019 N N . HIS A 1 372 ? 5.365 8.339 22.571 1.00 74.19 372 HIS A N 1
ATOM 3020 C CA . HIS A 1 372 ? 6.418 8.524 23.572 1.00 74.19 372 HIS A CA 1
ATOM 3021 C C . HIS A 1 372 ? 6.235 7.613 24.791 1.00 74.19 372 HIS A C 1
ATOM 3023 O O . HIS A 1 372 ? 7.209 7.011 25.248 1.00 74.19 372 HIS A O 1
ATOM 3029 N N . ARG A 1 373 ? 5.005 7.449 25.294 1.00 70.81 373 ARG A N 1
ATOM 3030 C CA . ARG A 1 373 ? 4.712 6.533 26.416 1.00 70.81 373 ARG A CA 1
ATOM 3031 C C . ARG A 1 373 ? 4.855 5.063 26.044 1.00 70.81 373 ARG A C 1
ATOM 3033 O O . ARG A 1 373 ? 5.229 4.253 26.885 1.00 70.81 373 ARG A O 1
ATOM 3040 N N . LEU A 1 374 ? 4.644 4.730 24.774 1.00 65.12 374 LEU A N 1
ATOM 3041 C CA . LEU A 1 374 ? 4.961 3.416 24.213 1.00 65.12 374 LEU A CA 1
ATOM 3042 C C . LEU A 1 374 ? 6.476 3.129 24.202 1.00 65.12 374 LEU A C 1
ATOM 3044 O O . LEU A 1 374 ? 6.897 1.993 23.974 1.00 65.12 374 LEU A O 1
ATOM 3048 N N . GLY A 1 375 ? 7.314 4.139 24.466 1.00 61.69 375 GLY A N 1
ATOM 3049 C CA . GLY A 1 375 ? 8.762 4.039 24.326 1.00 61.69 375 GLY A CA 1
ATOM 3050 C C . GLY A 1 375 ? 9.184 3.877 22.867 1.00 61.69 375 GLY A C 1
ATOM 3051 O O . GLY A 1 375 ? 10.284 3.387 22.602 1.00 61.69 375 GLY A O 1
ATOM 3052 N N . GLU A 1 376 ? 8.330 4.274 21.918 1.00 64.06 376 GLU A N 1
ATOM 3053 C CA . GLU A 1 376 ? 8.590 4.229 20.479 1.00 64.06 376 GLU A CA 1
ATOM 3054 C C . GLU A 1 376 ? 9.531 5.367 20.064 1.00 64.06 376 GLU A C 1
ATOM 3056 O O . GLU A 1 376 ? 9.228 6.215 19.222 1.00 64.06 376 GLU A O 1
ATOM 3061 N N . PHE A 1 377 ? 10.730 5.377 20.642 1.00 57.38 377 PHE A N 1
ATOM 3062 C CA . PHE A 1 377 ? 11.845 6.105 20.064 1.00 57.38 377 PHE A CA 1
ATOM 3063 C C . PHE A 1 377 ? 12.359 5.290 18.891 1.00 57.38 377 PHE A C 1
ATOM 3065 O O . PHE A 1 377 ? 12.899 4.190 19.042 1.00 57.38 377 PHE A O 1
ATOM 3072 N N . TYR A 1 378 ? 12.166 5.834 17.696 1.00 56.62 378 TYR A N 1
ATOM 3073 C CA . TYR A 1 378 ? 12.726 5.242 16.500 1.00 56.62 378 TYR A CA 1
ATOM 3074 C C . TYR A 1 378 ? 14.247 5.169 16.631 1.00 56.62 378 TYR A C 1
ATOM 3076 O O . TYR A 1 378 ? 14.907 6.204 16.685 1.00 56.62 378 TYR A O 1
ATOM 3084 N N . THR A 1 379 ? 14.802 3.957 16.674 1.00 62.31 379 THR A N 1
ATOM 3085 C CA . THR A 1 379 ? 16.254 3.755 16.653 1.00 62.31 379 THR A CA 1
ATOM 3086 C C . THR A 1 379 ? 16.774 4.202 15.281 1.00 62.31 379 THR A C 1
ATOM 3088 O O . THR A 1 379 ? 16.371 3.595 14.287 1.00 62.31 379 THR A O 1
ATOM 3091 N N . PRO A 1 380 ? 17.615 5.250 15.182 1.00 65.31 380 PRO A N 1
ATOM 3092 C CA . PRO A 1 380 ? 18.196 5.655 13.905 1.00 65.31 380 PRO A CA 1
ATOM 3093 C C . PRO A 1 380 ? 18.960 4.497 13.256 1.00 65.31 380 PRO A C 1
ATOM 3095 O O . PRO A 1 380 ? 19.590 3.713 13.967 1.00 65.31 380 PRO A O 1
ATOM 3098 N N . ASP A 1 381 ? 18.947 4.406 11.923 1.00 64.81 381 ASP A N 1
ATOM 3099 C CA . ASP A 1 381 ? 19.555 3.269 11.213 1.00 64.81 381 ASP A CA 1
ATOM 3100 C C . ASP A 1 381 ? 21.056 3.126 11.517 1.00 64.81 381 ASP A C 1
ATOM 3102 O O . ASP A 1 381 ? 21.543 2.009 11.659 1.00 64.81 381 ASP A O 1
ATOM 3106 N N . TRP A 1 382 ? 21.780 4.238 11.712 1.00 77.50 382 TRP A N 1
ATOM 3107 C CA . TRP A 1 382 ? 23.195 4.202 12.103 1.00 77.50 382 TRP A CA 1
ATOM 3108 C C . TRP A 1 382 ? 23.410 3.524 13.462 1.00 77.50 382 TRP A C 1
ATOM 3110 O O . TRP A 1 382 ? 24.362 2.770 13.619 1.00 77.50 382 TRP A O 1
ATOM 3120 N N . LEU A 1 383 ? 22.515 3.754 14.429 1.00 76.12 383 LEU A N 1
ATOM 3121 C CA . LEU A 1 383 ? 22.612 3.170 15.766 1.00 76.12 383 LEU A CA 1
ATOM 3122 C C . LEU A 1 383 ? 22.211 1.694 15.737 1.00 76.12 383 LEU A C 1
ATOM 3124 O O . LEU A 1 383 ? 22.808 0.883 16.435 1.00 76.12 383 LEU A O 1
ATOM 3128 N N . ALA A 1 384 ? 21.218 1.339 14.917 1.00 76.50 384 ALA A N 1
ATOM 3129 C CA . ALA A 1 384 ? 20.852 -0.055 14.695 1.00 76.50 384 ALA A CA 1
ATOM 3130 C C . ALA A 1 384 ? 22.016 -0.838 14.070 1.00 76.50 384 ALA A C 1
ATOM 3132 O O . ALA A 1 384 ? 22.368 -1.892 14.589 1.00 76.50 384 ALA A O 1
ATOM 3133 N N . ASN A 1 385 ? 22.640 -0.300 13.017 1.00 75.44 385 ASN A N 1
ATOM 3134 C CA . ASN A 1 385 ? 23.792 -0.926 12.367 1.00 75.44 385 ASN A CA 1
ATOM 3135 C C . ASN A 1 385 ? 24.987 -1.020 13.321 1.00 75.44 385 ASN A C 1
ATOM 3137 O O . ASN A 1 385 ? 25.539 -2.098 13.473 1.00 75.44 385 ASN A O 1
ATOM 3141 N N . TYR A 1 386 ? 25.301 0.059 14.047 1.00 81.75 386 TYR A N 1
ATOM 3142 C CA . TYR A 1 386 ? 26.358 0.054 15.060 1.00 81.75 386 TYR A CA 1
ATOM 3143 C C . TYR A 1 386 ? 26.150 -1.056 16.100 1.00 81.75 386 TYR A C 1
ATOM 3145 O O . TYR A 1 386 ? 27.066 -1.811 16.392 1.00 81.75 386 TYR A O 1
ATOM 3153 N N . LEU A 1 387 ? 24.932 -1.206 16.632 1.00 84.50 387 LEU A N 1
ATOM 3154 C CA . LEU A 1 387 ? 24.640 -2.260 17.606 1.00 84.50 387 LEU A CA 1
ATOM 3155 C C . LEU A 1 387 ? 24.769 -3.665 17.014 1.00 84.50 387 LEU A C 1
ATOM 3157 O O . LEU A 1 387 ? 25.228 -4.558 17.718 1.00 84.50 387 LEU A O 1
ATOM 3161 N N . LEU A 1 388 ? 24.347 -3.870 15.762 1.00 84.38 388 LEU A N 1
ATOM 3162 C CA . LEU A 1 388 ? 24.503 -5.152 15.069 1.00 84.38 388 LEU A CA 1
ATOM 3163 C C . LEU A 1 388 ? 25.979 -5.489 14.851 1.00 84.38 388 LEU A C 1
ATOM 3165 O O . LEU A 1 388 ? 26.376 -6.626 15.101 1.00 84.38 388 LEU A O 1
ATOM 3169 N N . ASP A 1 389 ? 26.784 -4.504 14.460 1.00 85.56 389 ASP A N 1
ATOM 3170 C CA . ASP A 1 389 ? 28.227 -4.658 14.292 1.00 85.56 389 ASP A CA 1
ATOM 3171 C C . ASP A 1 389 ? 28.897 -5.038 15.623 1.00 85.56 389 ASP A C 1
ATOM 3173 O O . ASP A 1 389 ? 29.650 -6.012 15.674 1.00 85.56 389 ASP A O 1
ATOM 3177 N N . GLU A 1 390 ? 28.546 -4.356 16.718 1.00 88.56 390 GLU A N 1
ATOM 3178 C CA . GLU A 1 390 ? 29.070 -4.628 18.067 1.00 88.56 390 GLU A CA 1
ATOM 3179 C C . GLU A 1 390 ? 28.744 -6.041 18.574 1.00 88.56 390 GLU A C 1
ATOM 3181 O O . GLU A 1 390 ? 29.543 -6.645 19.289 1.00 88.56 390 GLU A O 1
ATOM 3186 N N . VAL A 1 391 ? 27.587 -6.601 18.203 1.00 88.81 391 VAL A N 1
ATOM 3187 C CA . VAL A 1 391 ? 27.213 -7.982 18.571 1.00 88.81 391 VAL A CA 1
ATOM 3188 C C . VAL A 1 391 ? 27.650 -9.023 17.536 1.00 88.81 391 VAL A C 1
ATOM 3190 O O . VAL A 1 391 ? 27.259 -10.186 17.629 1.00 88.81 391 VAL A O 1
ATOM 3193 N N . GLY A 1 392 ? 28.465 -8.629 16.554 1.00 87.00 392 GLY A N 1
ATOM 3194 C CA . GLY A 1 392 ? 29.029 -9.529 15.549 1.00 87.00 392 GLY A CA 1
ATOM 3195 C C . GLY A 1 392 ? 28.053 -9.945 14.446 1.00 87.00 392 GLY A C 1
ATOM 3196 O O . GLY A 1 392 ? 28.338 -10.889 13.715 1.00 87.00 392 GLY A O 1
ATOM 3197 N N . LEU A 1 393 ? 26.930 -9.245 14.294 1.00 87.81 393 LEU A N 1
ATOM 3198 C CA . LEU A 1 393 ? 25.890 -9.497 13.291 1.00 87.81 393 LEU A CA 1
ATOM 3199 C C . LEU A 1 393 ? 25.935 -8.493 12.126 1.00 87.81 393 LEU A C 1
ATOM 3201 O O . LEU A 1 393 ? 24.910 -8.213 11.504 1.00 87.81 393 LEU A O 1
ATOM 3205 N N . SER A 1 394 ? 27.113 -7.940 11.832 1.00 86.25 394 SER A N 1
ATOM 3206 C CA . SER A 1 394 ? 27.336 -7.137 10.629 1.00 86.25 394 SER A CA 1
ATOM 3207 C C . SER A 1 394 ? 27.122 -7.973 9.364 1.00 86.25 394 SER A C 1
ATOM 3209 O O . SER A 1 394 ? 27.308 -9.193 9.374 1.00 86.25 394 SER A O 1
ATOM 3211 N N . LEU A 1 395 ? 26.795 -7.321 8.243 1.00 79.81 395 LEU A N 1
ATOM 3212 C CA . LEU A 1 395 ? 26.666 -8.002 6.949 1.00 79.81 395 LEU A CA 1
ATOM 3213 C C . LEU A 1 395 ? 27.944 -8.775 6.585 1.00 79.81 395 LEU A C 1
ATOM 3215 O O . LEU A 1 395 ? 27.871 -9.917 6.147 1.00 79.81 395 LEU A O 1
ATOM 3219 N N . GLU A 1 396 ? 29.118 -8.186 6.818 1.00 85.75 396 GLU A N 1
ATOM 3220 C CA . GLU A 1 396 ? 30.406 -8.844 6.572 1.00 85.75 396 GLU A CA 1
ATOM 3221 C C . GLU A 1 396 ? 30.558 -10.128 7.401 1.00 85.75 396 GLU A C 1
ATOM 3223 O O . GLU A 1 396 ? 30.940 -11.170 6.868 1.00 85.75 396 GLU A O 1
ATOM 3228 N N . ASN A 1 397 ? 30.190 -10.089 8.685 1.00 86.50 397 ASN A N 1
ATOM 3229 C CA . ASN A 1 397 ? 30.266 -11.255 9.559 1.00 86.50 397 ASN A CA 1
ATOM 3230 C C . ASN A 1 397 ? 29.253 -12.335 9.171 1.00 86.50 397 ASN A C 1
ATOM 3232 O O . ASN A 1 397 ? 29.588 -13.517 9.218 1.00 86.50 397 ASN A O 1
ATOM 3236 N N . LEU A 1 398 ? 28.040 -11.953 8.762 1.00 87.25 398 LEU A N 1
ATOM 3237 C CA . LEU A 1 398 ? 27.021 -12.894 8.289 1.00 87.25 398 LEU A CA 1
ATOM 3238 C C . LEU A 1 398 ? 27.435 -13.561 6.975 1.00 87.25 398 LEU A C 1
ATOM 3240 O O . LEU A 1 398 ? 27.307 -14.778 6.849 1.00 87.25 398 LEU A O 1
ATOM 3244 N N . LEU A 1 399 ? 27.987 -12.796 6.028 1.00 84.94 399 LEU A N 1
ATOM 3245 C CA . LEU A 1 399 ? 28.520 -13.332 4.773 1.00 84.94 399 LEU A CA 1
ATOM 3246 C C . LEU A 1 399 ? 29.669 -14.304 5.036 1.00 84.94 399 LEU A C 1
ATOM 3248 O O . LEU A 1 399 ? 29.654 -15.413 4.510 1.00 84.94 399 LEU A O 1
ATOM 3252 N N . LYS A 1 400 ? 30.602 -13.932 5.916 1.00 89.31 400 LYS A N 1
ATOM 3253 C CA . LYS A 1 400 ? 31.706 -14.800 6.337 1.00 89.31 400 LYS A CA 1
ATOM 3254 C C . LYS A 1 400 ? 31.212 -16.083 7.008 1.00 89.31 400 LYS A C 1
ATOM 3256 O O . LYS A 1 400 ? 31.749 -17.160 6.779 1.00 89.31 400 LYS A O 1
ATOM 3261 N N . MET A 1 401 ? 30.167 -15.987 7.828 1.00 89.25 401 MET A N 1
ATOM 3262 C CA . MET A 1 401 ? 29.551 -17.144 8.481 1.00 89.25 401 MET A CA 1
ATOM 3263 C C . MET A 1 401 ? 28.887 -18.090 7.469 1.00 89.25 401 MET A C 1
ATOM 3265 O O . MET A 1 401 ? 28.852 -19.296 7.706 1.00 89.25 401 MET A O 1
ATOM 3269 N N . GLY A 1 402 ? 28.407 -17.549 6.345 1.00 87.06 402 GLY A N 1
ATOM 3270 C CA . GLY A 1 402 ? 27.798 -18.286 5.241 1.00 87.06 402 GLY A CA 1
ATOM 3271 C C . GLY A 1 402 ? 28.762 -18.820 4.173 1.00 87.06 402 GLY A C 1
ATOM 3272 O O . GLY A 1 402 ? 28.292 -19.445 3.225 1.00 87.06 402 GLY A O 1
ATOM 3273 N N . GLU A 1 403 ? 30.079 -18.592 4.286 1.00 89.19 403 GLU A N 1
ATOM 3274 C CA . GLU A 1 403 ? 31.062 -19.003 3.261 1.00 89.19 403 GLU A CA 1
ATOM 3275 C C . GLU A 1 403 ? 31.121 -20.524 3.057 1.00 89.19 403 GLU A C 1
ATOM 3277 O O . GLU A 1 403 ? 31.252 -20.994 1.927 1.00 89.19 403 GLU A O 1
ATOM 3282 N N . GLU A 1 404 ? 31.013 -21.295 4.140 1.00 82.56 404 GLU A N 1
ATOM 3283 C CA . GLU A 1 404 ? 31.043 -22.764 4.097 1.00 82.56 404 GLU A CA 1
ATOM 3284 C C . GLU A 1 404 ? 29.640 -23.377 3.989 1.00 82.56 404 GLU A C 1
ATOM 3286 O O . GLU A 1 404 ? 29.463 -24.424 3.367 1.00 82.56 404 GLU A O 1
ATOM 3291 N N . ASP A 1 405 ? 28.645 -22.721 4.587 1.00 86.75 405 ASP A N 1
ATOM 3292 C CA . ASP A 1 405 ? 27.247 -23.141 4.584 1.00 86.75 405 ASP A CA 1
ATOM 3293 C C . ASP A 1 405 ? 26.332 -21.908 4.485 1.00 86.75 405 ASP A C 1
ATOM 3295 O O . ASP A 1 405 ? 26.147 -21.199 5.480 1.00 86.75 405 ASP A O 1
ATOM 3299 N N . PRO A 1 406 ? 25.715 -21.662 3.314 1.00 83.00 406 PRO A N 1
ATOM 3300 C CA . PRO A 1 406 ? 24.849 -20.506 3.092 1.00 83.00 406 PRO A CA 1
ATOM 3301 C C . PRO A 1 406 ? 23.633 -20.427 4.024 1.00 83.00 406 PRO A C 1
ATOM 3303 O O . PRO A 1 406 ? 23.037 -19.357 4.145 1.00 83.00 406 PRO A O 1
ATOM 3306 N N . LEU A 1 407 ? 23.231 -21.534 4.661 1.00 83.44 407 LEU A N 1
ATOM 3307 C CA . LEU A 1 407 ? 22.085 -21.572 5.575 1.00 83.44 407 LEU A CA 1
ATOM 3308 C C . LEU A 1 407 ? 22.472 -21.279 7.026 1.00 83.44 407 LEU A C 1
ATOM 3310 O O . LEU A 1 407 ? 21.607 -20.908 7.817 1.00 83.44 407 LEU A O 1
ATOM 3314 N N . LYS A 1 408 ? 23.756 -21.369 7.375 1.00 82.94 408 LYS A N 1
ATOM 3315 C CA . LYS A 1 408 ? 24.265 -21.178 8.740 1.00 82.94 408 LYS A CA 1
ATOM 3316 C C . LYS A 1 408 ? 23.878 -19.834 9.376 1.00 82.94 408 LYS A C 1
ATOM 3318 O O . LYS A 1 408 ? 23.505 -19.834 10.549 1.00 82.94 408 LYS A O 1
ATOM 3323 N N . PRO A 1 409 ? 23.858 -18.694 8.652 1.00 83.25 409 PRO A N 1
ATOM 3324 C CA . PRO A 1 409 ? 23.351 -17.439 9.212 1.00 83.25 409 PRO A CA 1
ATOM 3325 C C . PRO A 1 409 ? 21.864 -17.490 9.602 1.00 83.25 409 PRO A C 1
ATOM 3327 O O . PRO A 1 409 ? 21.452 -16.795 10.530 1.00 83.25 409 PRO A O 1
ATOM 3330 N N . LEU A 1 410 ? 21.055 -18.319 8.932 1.00 79.06 410 LEU A N 1
ATOM 3331 C CA . LEU A 1 410 ? 19.615 -18.455 9.192 1.00 79.06 410 LEU A CA 1
ATOM 3332 C C . LEU A 1 410 ? 19.310 -19.271 10.458 1.00 79.06 410 LEU A C 1
ATOM 3334 O O . LEU A 1 410 ? 18.181 -19.247 10.946 1.00 79.06 410 LEU A O 1
ATOM 3338 N N . GLU A 1 411 ? 20.300 -19.973 11.013 1.00 83.62 411 GLU A N 1
ATOM 3339 C CA . GLU A 1 411 ? 20.163 -20.705 12.277 1.00 83.62 411 GLU A CA 1
ATOM 3340 C C . GLU A 1 411 ? 20.263 -19.787 13.509 1.00 83.62 411 GLU A C 1
ATOM 3342 O O . GLU A 1 411 ? 19.894 -20.183 14.622 1.00 83.62 411 GLU A O 1
ATOM 3347 N N . LEU A 1 412 ? 20.743 -18.549 13.329 1.00 81.56 412 LEU A N 1
ATOM 3348 C CA . LEU A 1 412 ? 20.905 -17.581 14.408 1.00 81.56 412 LEU A CA 1
ATOM 3349 C C . LEU A 1 412 ? 19.554 -17.177 15.000 1.00 81.56 412 LEU A C 1
ATOM 3351 O O . LEU A 1 412 ? 18.642 -16.708 14.320 1.00 81.56 412 LEU A O 1
ATOM 3355 N N . ARG A 1 413 ? 19.454 -17.289 16.325 1.00 77.56 413 ARG A N 1
ATOM 3356 C CA . ARG A 1 413 ? 18.297 -16.822 17.088 1.00 77.56 413 ARG A CA 1
ATOM 3357 C C . ARG A 1 413 ? 18.648 -15.530 17.790 1.00 77.56 413 ARG A C 1
ATOM 3359 O O . ARG A 1 413 ? 19.405 -15.521 18.756 1.00 77.56 413 ARG A O 1
ATOM 3366 N N . VAL A 1 414 ? 18.064 -14.440 17.321 1.00 73.69 414 VAL A N 1
ATOM 3367 C CA . VAL A 1 414 ? 18.291 -13.114 17.886 1.00 73.69 414 VAL A CA 1
ATOM 3368 C C . VAL A 1 414 ? 17.022 -12.665 18.599 1.00 73.69 414 VAL A C 1
ATOM 3370 O O . VAL A 1 414 ? 15.934 -12.664 18.028 1.00 73.69 414 VAL A O 1
ATOM 3373 N N . PHE A 1 415 ? 17.157 -12.286 19.868 1.00 67.50 415 PHE A N 1
ATOM 3374 C CA . PHE A 1 415 ? 16.034 -11.872 20.703 1.00 67.50 415 PHE A CA 1
ATOM 3375 C C . PHE A 1 415 ? 16.113 -10.377 21.008 1.00 67.50 415 PHE A C 1
ATOM 3377 O O . PHE A 1 415 ? 17.101 -9.903 21.568 1.00 67.50 415 PHE A O 1
ATOM 3384 N N . ARG A 1 416 ? 15.051 -9.630 20.681 1.00 59.03 416 ARG A N 1
ATOM 3385 C CA . ARG A 1 416 ? 14.896 -8.226 21.086 1.00 59.03 416 ARG A CA 1
ATOM 3386 C C . ARG A 1 416 ? 13.675 -8.092 22.005 1.00 59.03 416 ARG A C 1
ATOM 3388 O O . ARG A 1 416 ? 12.555 -8.120 21.503 1.00 59.03 416 ARG A O 1
ATOM 3395 N N . PRO A 1 417 ? 13.863 -7.872 23.319 1.00 47.56 417 PRO A N 1
ATOM 3396 C CA . PRO A 1 417 ? 12.765 -7.866 24.293 1.00 47.56 417 PRO A CA 1
ATOM 3397 C C . PRO A 1 417 ? 11.721 -6.752 24.098 1.00 47.56 417 PRO A C 1
ATOM 3399 O O . PRO A 1 417 ? 10.619 -6.847 24.624 1.00 47.56 417 PRO A O 1
ATOM 3402 N N . ARG A 1 418 ? 12.063 -5.670 23.382 1.00 51.91 418 ARG A N 1
ATOM 3403 C CA . ARG A 1 418 ? 11.165 -4.540 23.082 1.00 51.91 418 ARG A CA 1
ATOM 3404 C C . ARG A 1 418 ? 11.185 -4.254 21.582 1.00 51.91 418 ARG A C 1
ATOM 3406 O O . ARG A 1 418 ? 12.044 -3.517 21.095 1.00 51.91 418 ARG A O 1
ATOM 3413 N N . LEU A 1 419 ? 10.273 -4.885 20.846 1.00 50.47 419 LEU A N 1
ATOM 3414 C CA . LEU A 1 419 ? 10.175 -4.802 19.389 1.00 50.47 419 LEU A CA 1
ATOM 3415 C C . LEU A 1 419 ? 8.805 -4.232 18.996 1.00 50.47 419 LEU A C 1
ATOM 3417 O O . LEU A 1 419 ? 7.874 -4.985 18.758 1.00 50.47 419 LEU A O 1
ATOM 3421 N N . TRP A 1 420 ? 8.677 -2.906 18.931 1.00 49.25 420 TRP A N 1
ATOM 3422 C CA . TRP A 1 420 ? 7.412 -2.280 18.516 1.00 49.25 420 TRP A CA 1
ATOM 3423 C C . TRP A 1 420 ? 7.196 -2.298 16.989 1.00 49.25 420 TRP A C 1
ATOM 3425 O O . TRP A 1 420 ? 6.064 -2.391 16.540 1.00 49.25 420 TRP A O 1
ATOM 3435 N N . LEU A 1 421 ? 8.265 -2.266 16.175 1.00 42.44 421 LEU A N 1
ATOM 3436 C CA . LEU A 1 421 ? 8.161 -2.156 14.703 1.00 42.44 421 LEU A CA 1
ATOM 3437 C C . LEU A 1 421 ? 9.239 -2.943 13.908 1.00 42.44 421 LEU A C 1
ATOM 3439 O O . LEU A 1 421 ? 9.512 -2.638 12.754 1.00 42.44 421 LEU A O 1
ATOM 3443 N N . GLY A 1 422 ? 9.944 -3.916 14.497 1.00 42.09 422 GLY A N 1
ATOM 3444 C CA . GLY A 1 422 ? 10.877 -4.766 13.718 1.00 42.09 422 GLY A CA 1
ATOM 3445 C C . GLY A 1 422 ? 12.202 -4.121 13.253 1.00 42.09 422 GLY A C 1
ATOM 3446 O O . GLY A 1 422 ? 13.044 -4.802 12.681 1.00 42.09 422 GLY A O 1
ATOM 3447 N N . HIS A 1 423 ? 12.444 -2.833 13.531 1.00 41.38 423 HIS A N 1
ATOM 3448 C CA . HIS A 1 423 ? 13.484 -2.028 12.862 1.00 41.38 423 HIS A CA 1
ATOM 3449 C C . HIS A 1 423 ? 14.938 -2.540 12.926 1.00 41.38 423 HIS A C 1
ATOM 3451 O O . HIS A 1 423 ? 15.702 -2.283 12.004 1.00 41.38 423 HIS A O 1
ATOM 3457 N N . VAL A 1 424 ? 15.353 -3.236 13.983 1.00 36.56 424 VAL A N 1
ATOM 3458 C CA . VAL A 1 424 ? 16.732 -3.764 14.052 1.00 36.56 424 VAL A CA 1
ATOM 3459 C C . VAL A 1 424 ? 16.891 -4.995 13.149 1.00 36.56 424 VAL A C 1
ATOM 3461 O O . VAL A 1 424 ? 17.936 -5.173 12.539 1.00 36.56 424 VAL A O 1
ATOM 3464 N N . PHE A 1 425 ? 15.832 -5.789 12.966 1.00 38.69 425 PHE A N 1
ATOM 3465 C CA . PHE A 1 425 ? 15.868 -6.992 12.128 1.00 38.69 425 PHE A CA 1
ATOM 3466 C C . PHE A 1 425 ? 15.817 -6.699 10.633 1.00 38.69 425 PHE A C 1
ATOM 3468 O O . PHE A 1 425 ? 16.402 -7.431 9.844 1.00 38.69 425 PHE A O 1
ATOM 3475 N N . SER A 1 426 ? 15.200 -5.589 10.231 1.00 39.47 426 SER A N 1
ATOM 3476 C CA . SER A 1 426 ? 15.233 -5.146 8.834 1.00 39.47 426 SER A CA 1
ATOM 3477 C C . SER A 1 426 ? 16.624 -4.704 8.364 1.00 39.47 426 SER A C 1
ATOM 3479 O O . SER A 1 426 ? 16.877 -4.731 7.167 1.00 39.47 426 SER A O 1
ATOM 3481 N N . SER A 1 427 ? 17.531 -4.315 9.272 1.00 36.19 427 SER A N 1
ATOM 3482 C CA . SER A 1 427 ? 18.933 -4.039 8.911 1.00 36.19 427 SER A CA 1
ATOM 3483 C C . SER A 1 427 ? 19.736 -5.315 8.638 1.00 36.19 427 SER A C 1
ATOM 3485 O O . SER A 1 427 ? 20.728 -5.247 7.926 1.00 36.19 427 SER A O 1
ATOM 3487 N N . LEU A 1 428 ? 19.290 -6.468 9.154 1.00 32.09 428 LEU A N 1
ATOM 3488 C CA . LEU A 1 428 ? 19.886 -7.784 8.883 1.00 32.09 428 LEU A CA 1
ATOM 3489 C C . LEU A 1 428 ? 19.449 -8.376 7.528 1.00 32.09 428 LEU A C 1
ATOM 3491 O O . LEU A 1 428 ? 19.926 -9.437 7.155 1.00 32.09 428 LEU A O 1
ATOM 3495 N N . HIS A 1 429 ? 18.504 -7.733 6.828 1.00 33.75 429 HIS A N 1
ATOM 3496 C CA . HIS A 1 429 ? 17.997 -8.150 5.508 1.00 33.75 429 HIS A CA 1
ATOM 3497 C C . HIS A 1 429 ? 18.604 -7.346 4.339 1.00 33.75 429 HIS A C 1
ATOM 3499 O O . HIS A 1 429 ? 18.152 -7.494 3.203 1.00 33.75 429 HIS A O 1
ATOM 3505 N N . LYS A 1 430 ? 19.581 -6.475 4.615 1.00 31.31 430 LYS A N 1
ATOM 3506 C CA . LYS A 1 430 ? 20.483 -5.931 3.590 1.00 31.31 430 LYS A CA 1
ATOM 3507 C C . LYS A 1 430 ? 21.577 -6.942 3.312 1.00 31.31 430 LYS A C 1
ATOM 3509 O O . LYS A 1 430 ? 21.958 -7.058 2.128 1.00 31.31 430 LYS A O 1
#

Secondary structure (DSSP, 8-state):
-----------HHHHHHHHHHHHHH--SHHHHHHHHHHHHIIIIITTTT-----EEEEE-TTSPEEEEEETTEEEEE--TTTTTSHHHHHHHHHHHHHHHHHHT-SGGGGGG-EEEEESSEEEEEEEETTTTEEEEEEEEES-HHHHHHHHHHHHGGGSEE--HHHHHHHHSTTSHHHHHHHHHHHHHHHTPPTT-HHHHHHHHHHHHHHHHH---GGG-SSHHHHHHHTT--SS--HHHHHHHHHHHHHHHHHHHHHHHHHHHS-SSS---HHHHHHHHHHHHHHHHHHHHHHHHHTTHHHHHHH---SSSTT-GGGGGGGG--HHHHHHHHHHHHHHHTEETTGGGG-HHHHHHHHHHHHHHHS-HHHHHHTT-----HHHHHHHHHHTT--HHHHHHHTSS-TTGGGG-----S--SS-HHHHGGG-

Radius of gyration: 24.64 Å; chains: 1; bounding box: 60×45×69 Å

pLDDT: mean 78.73, std 16.49, range [23.97, 98.38]

Sequence (430 aa):
MSSRVIAPQVDIDNVVTCFRNSVRRARTEEDVRVWVSRCIEEGILEPLGIKEVGKYEYTLVSGARVDALYGHVIIEYKAPGKLSAESDIRRAKEQVIRYIQHEAGSKAEWSRYLGVIVSDRIAFVRYDPRTDTWILRGPYEIRREVVVKLVEALRGLRRKPLDVEHLLRDFGPKSQLTVKLVKALYNKVVGLEEGSRAKLLFNDWARLFRQATGYRPEELEELPELAREYGIGGTVNYDALIFSIHTYYALLLKLIAAEIVYLYGGGKFYRSYIAELDDAYTSRGLEGLREALQDLESGGVFKRLMNIENFMEGDYFSWYLDVLDKDLADLIAEPARRLADYEVATPQLEPEFARDLLKRLYQNLVPSDLRHRLGEFYTPDWLANYLLDEVGLSLENLLKMGEEDPLKPLELRVFRPRLWLGHVFSSLHK

Foldseek 3Di:
DDDPPPQLWADLVQLLVQLLVQQVPFQFQVSNLVSNVVSCVVRFCVSNVNPPDWPAQDQFPVRDTFGTDQQQEGEATGEAPLQPDPVSVVVLQVVQQVVLCRVLVDPVSQQVHWYWYDHCFIKIWGADPVVRDIDIGDRHHSDSVRVLLVSLNNSQSQFDALAQVVCCQCPFLLHPLVLVLLLVQLVCQVPDDPPDPLVVLLVVCLVVLCVLLVDDQVPAPCQVVSCVSSVHDDPDDSSSSVLSLVLSLVLLVLQLVLQLLCSPFDSRTNDGLLVQLVCLCVPPNQVSNLVSLVCSQCCVSCCRRPVDHPPRPDHSSSSCSVVDDRVSSVSSNVSSVSCVRYSSCPCVVPVVRVLVSSVSRCPRSDDPSSCVSSVVPPDPPVNLQVVCVVVQLHPVSLVVLCPVPVCRSVVDDDDDPRPPDCRSVVNSVD